Protein AF-A0A944WIG5-F1 (afdb_monomer_lite)

Sequence (576 aa):
MEKQRRFSTRLLRFESLETRELLAGLNLYHNALEPLDVNADSYVAPIDAVIIINQLNGDAVIDLDAEGDLPPGFTGFVDVDNDLILSPADALNVINGLNRTTPVVDPSINITESDVAALLDRASAASSTSADAIVAIVDRGGAILGVRVGTNINMDEPTLVFAIDGAVAKARTAAFFANNAAPLTSRTIRMISQSTITQREVEANPNIPDPLIRGPGTVAPIGTGAHFPPGVMFTPTVDLFDIEHTNRDSILHPGVDGIRDATDILLPYRFNIDSERLVPDPADPNDFVKLVPEGNEIYAPESYGFQSGRRPFAQSRGIATLPGGIPLYKNDNLTGGIGVFFPGPDGYATHEQGFTSFYGNNDKTGPVPANASRTEVLQAAVDRTNAPKVLEAEWIAFAATGGSSDAGARVDFLPVAPDPSEPPPIPLPAVPGFDLPFGRLDLVGITLEVVGPNPTTSDARAGITRITDLRKTLTPGRITNNDGTPLNNEIVGTNSAGVDLFSAGGTQVPDQWLVMPHAGKPHVLTDPITGKPISDSMGNPVTAQLTLQEVETIIQNAIAQADEVRAGIRLLANGT

Secondary structure (DSSP, 8-state):
----PPP---PPP----------SS--TTS-SS-TT-SSSSS---HHHHHHHHHHHTT-S-EESSSSSPPPTT--S---SSSSSEE-HHHHHHHHHHHHHS-----TTTSPPHHHHHHHHHHHHHT-GGGGG-EEEEEETT--EEEEEE-TT----HHHHHHHHHHHHHHHHHHHH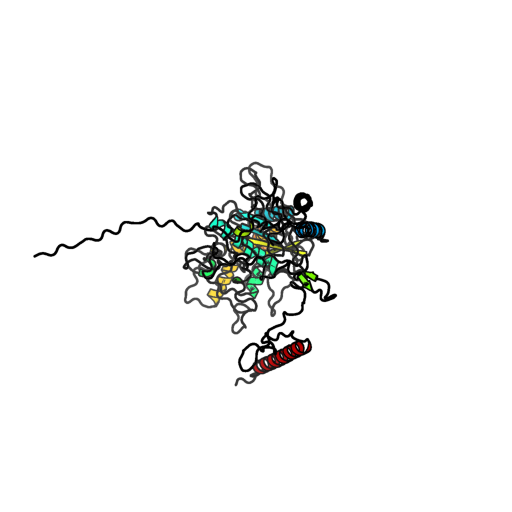H-BTTB---HHHHHHHH-----HHHHT-BTT---TTTBS---BS--S---BSSTT-SSPPBPTTTTGGG-S---SEE--TTS--STTPEE--SGGG--TT-EEE-SS-TTSEEESS-TT--------HHHHTSS-TTPPP---B-SS-EEEEEETTEEEEEEEEE--TTTT-HHHHTTB-SSTTEETTTEE--TT--HHHHHHHHHHHHT-HHHHHHHHHHHHHTTEETTTTEE--EE--PPPTTSSPPPPEEPPTTB------EEETTEEEPSSSPPP-SS--S-HHHHHHHHGGGSPPPPSB-TTSPBP-EE-TTB-TT--B------PPPPSS-SS---PPPPEEPB-TTT-PBPB-TTSPBPEEPPPHHHHHHHHHHHHHHHHHHHHHHT--TT--

Structure (mmCIF, N/CA/C/O backbone):
data_AF-A0A944WIG5-F1
#
_entry.id   AF-A0A944WIG5-F1
#
loop_
_atom_site.group_PDB
_atom_site.id
_atom_site.type_symbol
_atom_site.label_atom_id
_atom_site.label_alt_id
_atom_site.label_comp_id
_atom_site.label_asym_id
_atom_site.label_entity_id
_atom_site.label_seq_id
_atom_site.pdbx_PDB_ins_code
_atom_site.Cartn_x
_atom_site.Cartn_y
_atom_site.Cartn_z
_atom_site.occupancy
_atom_site.B_iso_or_equiv
_atom_site.auth_seq_id
_atom_site.auth_comp_id
_atom_site.auth_asym_id
_atom_site.auth_atom_id
_atom_site.pdbx_PDB_model_num
ATOM 1 N N . MET A 1 1 ? -73.060 -51.648 -19.508 1.00 39.47 1 MET A N 1
ATOM 2 C CA . MET A 1 1 ? -72.232 -51.044 -20.577 1.00 39.47 1 MET A CA 1
ATOM 3 C C . MET A 1 1 ? -72.331 -49.544 -20.357 1.00 39.47 1 MET A C 1
ATOM 5 O O . MET A 1 1 ? -73.441 -49.089 -20.172 1.00 39.47 1 MET A O 1
ATOM 9 N N . GLU A 1 2 ? -71.296 -48.729 -20.204 1.00 36.81 2 GLU A N 1
ATOM 10 C CA . GLU A 1 2 ? -69.917 -48.763 -20.684 1.00 36.81 2 GLU A CA 1
ATOM 11 C C . GLU A 1 2 ? -69.164 -47.621 -19.954 1.00 36.81 2 GLU A C 1
ATOM 13 O O . GLU A 1 2 ? -69.786 -46.651 -19.520 1.00 36.81 2 GLU A O 1
ATOM 18 N N . LYS A 1 3 ? -67.846 -47.741 -19.754 1.00 43.22 3 LYS A N 1
ATOM 19 C CA . LYS A 1 3 ? -67.004 -46.724 -19.090 1.00 43.22 3 LYS A CA 1
ATOM 20 C C . LYS A 1 3 ? -66.889 -45.459 -19.951 1.00 43.22 3 LYS A C 1
ATOM 22 O O . LYS A 1 3 ? -66.503 -45.569 -21.109 1.00 43.22 3 LYS A O 1
ATOM 27 N N . GLN A 1 4 ? -67.001 -44.271 -19.352 1.00 41.78 4 GLN A N 1
ATOM 28 C CA . GLN A 1 4 ? -66.370 -43.057 -19.893 1.00 41.78 4 GLN A CA 1
ATOM 29 C C . GLN A 1 4 ? -65.563 -42.319 -18.814 1.00 41.78 4 GLN A C 1
ATOM 31 O O . GLN A 1 4 ? -66.043 -42.024 -17.721 1.00 41.78 4 GLN A O 1
ATOM 36 N N . ARG A 1 5 ? -64.284 -42.093 -19.136 1.00 46.50 5 ARG A N 1
ATOM 37 C CA . ARG A 1 5 ? -63.253 -41.431 -18.324 1.00 46.50 5 ARG A CA 1
ATOM 38 C C . ARG A 1 5 ? -63.599 -39.950 -18.119 1.00 46.50 5 ARG A C 1
ATOM 40 O O . ARG A 1 5 ? -63.814 -39.242 -19.096 1.00 46.50 5 ARG A O 1
ATOM 47 N N . ARG A 1 6 ? -63.578 -39.465 -16.872 1.00 42.09 6 ARG A N 1
ATOM 48 C CA . ARG A 1 6 ? -63.611 -38.026 -16.554 1.00 42.09 6 ARG A CA 1
ATOM 49 C C . ARG A 1 6 ? -62.186 -37.466 -16.574 1.00 42.09 6 ARG A C 1
ATOM 51 O O . ARG A 1 6 ? -61.353 -37.901 -15.785 1.00 42.09 6 ARG A O 1
ATOM 58 N N . PHE A 1 7 ? -61.918 -36.506 -17.456 1.00 44.97 7 PHE A N 1
ATOM 59 C CA . PHE A 1 7 ? -60.739 -35.645 -17.367 1.00 44.97 7 PHE A CA 1
ATOM 60 C C . PHE A 1 7 ? -60.982 -34.595 -16.275 1.00 44.97 7 PHE A C 1
ATOM 62 O O . PHE A 1 7 ? -61.969 -33.867 -16.324 1.00 44.97 7 PHE A O 1
ATOM 69 N N . SER A 1 8 ? -60.105 -34.543 -15.273 1.00 45.53 8 SER A N 1
ATOM 70 C CA . SER A 1 8 ? -60.130 -33.523 -14.223 1.00 45.53 8 SER A CA 1
ATOM 71 C C . SER A 1 8 ? -59.302 -32.320 -14.669 1.00 45.53 8 SER A C 1
ATOM 73 O O . SER A 1 8 ? -58.087 -32.308 -14.490 1.00 45.53 8 SER A O 1
ATOM 75 N N . THR A 1 9 ? -59.937 -31.295 -15.229 1.00 47.81 9 THR A N 1
ATOM 76 C CA . THR A 1 9 ? -59.318 -29.972 -15.391 1.00 47.81 9 THR A CA 1
ATOM 77 C C . THR A 1 9 ? -59.316 -29.261 -14.037 1.00 47.81 9 THR A C 1
ATOM 79 O O . THR A 1 9 ? -60.374 -28.872 -13.543 1.00 47.81 9 THR A O 1
ATOM 82 N N . ARG A 1 10 ? -58.142 -29.113 -13.406 1.00 48.12 10 ARG A N 1
ATOM 83 C CA . ARG A 1 10 ? -57.980 -28.239 -12.232 1.00 48.12 10 ARG A CA 1
ATOM 84 C C . ARG A 1 10 ? -58.124 -26.786 -12.692 1.00 48.12 10 ARG A C 1
ATOM 86 O O . ARG A 1 10 ? -57.303 -26.301 -13.460 1.00 48.12 10 ARG A O 1
ATOM 93 N N . LEU A 1 11 ? -59.179 -26.119 -12.232 1.00 52.69 11 LEU A N 1
ATOM 94 C CA . LEU A 1 11 ? -59.323 -24.666 -12.309 1.00 52.69 11 LEU A CA 1
ATOM 95 C C . LEU A 1 11 ? -58.271 -24.026 -11.394 1.00 52.69 11 LEU A C 1
ATOM 97 O O . LEU A 1 11 ? -58.235 -24.337 -10.202 1.00 52.69 11 LEU A O 1
ATOM 101 N N . LEU A 1 12 ? -57.424 -23.158 -11.950 1.00 41.12 12 LEU A N 1
ATOM 102 C CA . LEU A 1 12 ? -56.526 -22.296 -11.181 1.00 41.12 12 LEU A CA 1
ATOM 103 C C . LEU A 1 12 ? -57.385 -21.350 -10.335 1.00 41.12 12 LEU A C 1
ATOM 105 O O . LEU A 1 12 ? -58.179 -20.579 -10.873 1.00 41.12 12 LEU A O 1
ATOM 109 N N . ARG A 1 13 ? -57.260 -21.444 -9.012 1.00 51.59 13 ARG A N 1
ATOM 110 C CA . ARG A 1 13 ? -57.779 -20.435 -8.089 1.00 51.59 13 ARG A CA 1
ATOM 111 C C . ARG A 1 13 ? -56.642 -19.463 -7.801 1.00 51.59 13 ARG A C 1
ATOM 113 O O . ARG A 1 13 ? -55.538 -19.906 -7.510 1.00 51.59 13 ARG A O 1
ATOM 120 N N . PHE A 1 14 ? -56.919 -18.169 -7.908 1.00 43.97 14 PHE A N 1
ATOM 121 C CA . PHE A 1 14 ? -56.040 -17.142 -7.365 1.00 43.97 14 PHE A CA 1
ATOM 122 C C . PHE A 1 14 ? -56.111 -17.243 -5.839 1.00 43.97 14 PHE A C 1
ATOM 124 O O . PHE A 1 14 ? -57.176 -17.029 -5.259 1.00 43.97 14 PHE A O 1
ATOM 131 N N . GLU A 1 15 ? -55.010 -17.631 -5.204 1.00 44.06 15 GLU A N 1
ATOM 132 C CA . GLU A 1 15 ? -54.814 -17.380 -3.780 1.00 44.06 15 GLU A CA 1
ATOM 133 C C . GLU A 1 15 ? -54.504 -15.891 -3.615 1.00 44.06 15 GLU A C 1
ATOM 135 O O . GLU A 1 15 ? -53.676 -15.330 -4.335 1.00 44.06 15 GLU A O 1
ATOM 140 N N . SER A 1 16 ? -55.221 -15.240 -2.701 1.00 47.47 16 SER A N 1
ATOM 141 C CA . SER A 1 16 ? -54.819 -13.931 -2.200 1.00 47.47 16 SER A CA 1
ATOM 142 C C . SER A 1 16 ? -53.506 -14.140 -1.461 1.00 47.47 16 SER A C 1
ATOM 144 O O . SER A 1 16 ? -53.487 -14.863 -0.468 1.00 47.47 16 SER A O 1
ATOM 146 N N . LEU A 1 17 ? -52.422 -13.557 -1.970 1.00 42.22 17 LEU A N 1
ATOM 147 C CA . LEU A 1 17 ? -51.148 -13.516 -1.262 1.00 42.22 17 LEU A CA 1
ATOM 148 C C . LEU A 1 17 ? -51.378 -12.861 0.104 1.00 42.22 17 LEU A C 1
ATOM 150 O O . LEU A 1 17 ? -52.081 -11.850 0.187 1.00 42.22 17 LEU A O 1
ATOM 154 N N . GLU A 1 18 ? -50.810 -13.449 1.155 1.00 46.12 18 GLU A N 1
ATOM 155 C CA . GLU A 1 18 ? -50.666 -12.777 2.444 1.00 46.12 18 GLU A CA 1
ATOM 156 C C . GLU A 1 18 ? -50.007 -11.411 2.210 1.00 46.12 18 GLU A C 1
ATOM 158 O O . GLU A 1 18 ? -49.095 -11.272 1.384 1.00 46.12 18 GLU A O 1
ATOM 163 N N . THR A 1 19 ? -50.523 -10.388 2.886 1.00 40.53 19 THR A N 1
ATOM 164 C CA . THR A 1 19 ? -49.935 -9.051 2.912 1.00 40.53 19 THR A CA 1
ATOM 165 C C . THR A 1 19 ? -48.474 -9.180 3.314 1.00 40.53 19 THR A C 1
ATOM 167 O O . THR A 1 19 ? -48.157 -9.640 4.406 1.00 40.53 19 THR A O 1
ATOM 170 N N . ARG A 1 20 ? -47.576 -8.826 2.393 1.00 42.03 20 ARG A N 1
ATOM 171 C CA . ARG A 1 20 ? -46.147 -8.732 2.671 1.00 42.03 20 ARG A CA 1
ATOM 172 C C . ARG A 1 20 ? -45.938 -7.606 3.681 1.00 42.03 20 ARG A C 1
ATOM 174 O O . ARG A 1 20 ? -45.971 -6.445 3.288 1.00 42.03 20 ARG A O 1
ATOM 181 N N . GLU A 1 21 ? -45.705 -7.964 4.935 1.00 38.09 21 GLU A N 1
ATOM 182 C CA . GLU A 1 21 ? -44.935 -7.148 5.876 1.00 38.09 21 GLU A CA 1
ATOM 183 C C . GLU A 1 21 ? -43.526 -6.987 5.269 1.00 38.09 21 GLU A C 1
ATOM 185 O O . GLU A 1 21 ? -42.703 -7.904 5.276 1.00 38.09 21 GLU A O 1
ATOM 190 N N . LEU A 1 22 ? -43.310 -5.868 4.580 1.00 40.06 22 LEU A N 1
ATOM 191 C CA . LEU A 1 22 ? -42.033 -5.443 4.011 1.00 40.06 22 LEU A CA 1
ATOM 192 C C . LEU A 1 22 ? -41.275 -4.673 5.102 1.00 40.06 22 LEU A C 1
ATOM 194 O O . LEU A 1 22 ? -41.794 -3.681 5.589 1.00 40.06 22 LEU A O 1
ATOM 198 N N . LEU A 1 23 ? -40.040 -5.099 5.394 1.00 43.81 23 LEU A N 1
ATOM 199 C CA . LEU A 1 23 ? -39.023 -4.393 6.193 1.00 43.81 23 LEU A CA 1
ATOM 200 C C . LEU A 1 23 ? -39.356 -4.157 7.681 1.00 43.81 23 LEU A C 1
ATOM 202 O O . LEU A 1 23 ? -39.743 -3.065 8.075 1.00 43.81 23 LEU A O 1
ATOM 206 N N . ALA A 1 24 ? -39.028 -5.126 8.535 1.00 40.22 24 ALA A N 1
ATOM 207 C CA . ALA A 1 24 ? -38.683 -4.840 9.928 1.00 40.22 24 ALA A CA 1
ATOM 208 C C . ALA A 1 24 ? -37.150 -4.855 10.045 1.00 40.22 24 ALA A C 1
ATOM 210 O O . ALA A 1 24 ? -36.543 -5.916 9.891 1.00 40.22 24 ALA A O 1
ATOM 211 N N . GLY A 1 25 ? -36.525 -3.688 10.244 1.00 48.16 25 GLY A N 1
ATOM 212 C CA . GLY A 1 25 ? -35.098 -3.603 10.590 1.00 48.16 25 GLY A CA 1
ATOM 213 C C . GLY A 1 25 ? -34.295 -2.414 10.048 1.00 48.16 25 GLY A C 1
ATOM 214 O O . GLY A 1 25 ? -33.106 -2.350 10.336 1.00 48.16 25 GLY A O 1
ATOM 215 N N . LEU A 1 26 ? -34.881 -1.489 9.277 1.00 56.22 26 LEU A N 1
ATOM 216 C CA . LEU A 1 26 ? -34.199 -0.242 8.899 1.00 56.22 26 LEU A CA 1
ATOM 217 C C . LEU A 1 26 ? -34.764 0.916 9.722 1.00 56.22 26 LEU A C 1
ATOM 219 O O . LEU A 1 26 ? -35.907 1.313 9.507 1.00 56.22 26 LEU A O 1
ATOM 223 N N . ASN A 1 27 ? -33.958 1.451 10.639 1.00 72.44 27 ASN A N 1
ATOM 224 C CA . ASN A 1 27 ? -34.250 2.719 11.293 1.00 72.44 27 ASN A CA 1
ATOM 225 C C . ASN A 1 27 ? -33.995 3.856 10.296 1.00 72.44 27 ASN A C 1
ATOM 227 O O . ASN A 1 27 ? -32.854 4.151 9.949 1.00 72.44 27 ASN A O 1
ATOM 231 N N . LEU A 1 28 ? -35.068 4.463 9.792 1.00 70.00 28 LEU A N 1
ATOM 232 C CA . LEU A 1 28 ? -34.994 5.543 8.803 1.00 70.00 28 LEU A CA 1
ATOM 233 C C . LEU A 1 28 ? -34.571 6.887 9.415 1.00 70.00 28 LEU A C 1
ATOM 235 O O . LEU A 1 28 ? -34.296 7.827 8.671 1.00 70.00 28 LEU A O 1
ATOM 239 N N . TYR A 1 29 ? -34.526 6.968 10.746 1.00 82.62 29 TYR A N 1
ATOM 240 C CA . TYR A 1 29 ? -34.191 8.160 11.520 1.00 82.62 29 TYR A CA 1
ATOM 241 C C . TYR A 1 29 ? -32.779 8.106 12.101 1.00 82.62 29 TYR A C 1
ATOM 243 O O . TYR A 1 29 ? -32.401 9.016 12.830 1.00 82.62 29 TYR A O 1
ATOM 251 N N . HIS A 1 30 ? -31.997 7.086 11.742 1.00 81.44 30 HIS A N 1
ATOM 252 C CA . HIS A 1 30 ? -30.611 6.930 12.157 1.00 81.44 30 HIS A CA 1
ATOM 253 C C . HIS A 1 30 ? -29.657 7.073 10.972 1.00 81.44 30 HIS A C 1
ATOM 255 O O . HIS A 1 30 ? -29.831 6.439 9.924 1.00 81.44 30 HIS A O 1
ATOM 261 N N . ASN A 1 31 ? -28.615 7.884 11.148 1.00 76.69 31 ASN A N 1
ATOM 262 C CA . ASN A 1 31 ? -27.551 8.017 10.168 1.00 76.69 31 ASN A CA 1
ATOM 263 C C . ASN A 1 31 ? -26.540 6.890 10.392 1.00 76.69 31 ASN A C 1
ATOM 265 O O . ASN A 1 31 ? -25.639 6.997 11.215 1.00 76.69 31 ASN A O 1
ATOM 269 N N . ALA A 1 32 ? -26.676 5.806 9.630 1.00 63.28 32 ALA A N 1
ATOM 270 C CA . ALA A 1 32 ? -25.800 4.641 9.763 1.00 63.28 32 ALA A CA 1
ATOM 271 C C . ALA A 1 32 ? -24.334 4.899 9.350 1.00 63.28 32 ALA A C 1
ATOM 273 O O . ALA A 1 32 ? -23.484 4.044 9.593 1.00 63.28 32 ALA A O 1
ATOM 274 N N . LEU A 1 33 ? -24.047 6.019 8.672 1.00 55.12 33 LEU A N 1
ATOM 275 C CA . LEU A 1 33 ? -22.694 6.387 8.242 1.00 55.12 33 LEU A CA 1
ATOM 276 C C . LEU A 1 33 ? -22.002 7.303 9.253 1.00 55.12 33 LEU A C 1
ATOM 278 O O . LEU A 1 33 ? -20.827 7.092 9.533 1.00 55.12 33 LEU A O 1
ATOM 282 N N . GLU A 1 34 ? -22.722 8.288 9.789 1.00 71.31 34 GLU A N 1
ATOM 283 C CA . GLU A 1 34 ? -22.218 9.225 10.797 1.00 71.31 34 GLU A CA 1
ATOM 284 C C . GLU A 1 34 ? -23.353 9.591 11.766 1.00 71.31 34 GLU A C 1
ATOM 286 O O . GLU A 1 34 ? -24.101 10.536 11.512 1.00 71.31 34 GLU A O 1
ATOM 291 N N . PRO A 1 35 ? -23.528 8.841 12.866 1.00 80.12 35 PRO A N 1
ATOM 292 C CA . PRO A 1 35 ? -24.695 8.977 13.734 1.00 80.12 35 PRO A CA 1
ATOM 293 C C . PRO A 1 35 ? -24.912 10.373 14.319 1.00 80.12 35 PRO A C 1
ATOM 295 O O . PRO A 1 35 ? -26.044 10.741 14.601 1.00 80.12 35 PRO A O 1
ATOM 298 N N . LEU A 1 36 ? -23.846 11.159 14.497 1.00 85.50 36 LEU A N 1
ATOM 299 C CA . LEU A 1 36 ? -23.917 12.504 15.076 1.00 85.50 36 LEU A CA 1
ATOM 300 C C . LEU A 1 36 ? -24.253 13.600 14.047 1.00 85.50 36 LEU A C 1
ATOM 302 O O . LEU A 1 36 ? -24.525 14.736 14.440 1.00 85.50 36 LEU A O 1
ATOM 306 N N . ASP A 1 37 ? -24.219 13.271 12.754 1.00 80.12 37 ASP A N 1
ATOM 307 C CA . ASP A 1 37 ? -24.627 14.138 11.648 1.00 80.12 37 ASP A CA 1
ATOM 308 C C . ASP A 1 37 ? -26.127 13.946 11.387 1.00 80.12 37 ASP A C 1
ATOM 310 O O . ASP A 1 37 ? -26.574 13.069 10.637 1.00 80.12 37 ASP A O 1
ATOM 314 N N . VAL A 1 38 ? -26.910 14.783 12.060 1.00 85.75 38 VAL A N 1
ATOM 315 C CA . VAL A 1 38 ? -28.370 14.713 12.082 1.00 85.75 38 VAL A CA 1
ATOM 316 C C . VAL A 1 38 ? -28.954 15.269 10.789 1.00 85.75 38 VAL A C 1
ATOM 318 O O . VAL A 1 38 ? -30.004 14.814 10.328 1.00 85.75 38 VAL A O 1
ATOM 321 N N . ASN A 1 39 ? -28.326 16.282 10.196 1.00 82.00 39 ASN A N 1
ATOM 322 C CA . ASN A 1 39 ? -28.848 16.935 8.998 1.00 82.00 39 ASN A CA 1
ATOM 323 C C . ASN A 1 39 ? -28.337 16.318 7.681 1.00 82.00 39 ASN A C 1
ATOM 325 O O . ASN A 1 39 ? -28.830 16.700 6.614 1.00 82.00 39 ASN A O 1
ATOM 329 N N . ALA A 1 40 ? -27.434 15.337 7.773 1.00 69.69 40 ALA A N 1
ATOM 330 C CA . ALA A 1 40 ? -26.807 14.632 6.663 1.00 69.69 40 ALA A CA 1
ATOM 331 C C . ALA A 1 40 ? -25.964 15.538 5.751 1.00 69.69 40 ALA A C 1
ATOM 333 O O . ALA A 1 40 ? -25.830 15.262 4.552 1.00 69.69 40 ALA A O 1
ATOM 334 N N . ASP A 1 41 ? -25.438 16.644 6.283 1.00 68.38 41 ASP A N 1
ATOM 335 C CA . ASP A 1 41 ? -24.573 17.576 5.557 1.00 68.38 41 ASP A CA 1
ATOM 336 C C . ASP A 1 41 ? -23.088 17.192 5.621 1.00 68.38 41 ASP A C 1
ATOM 338 O O . ASP A 1 41 ? -22.252 17.872 5.021 1.00 68.38 41 ASP A O 1
ATOM 342 N N . SER A 1 42 ? -22.790 16.041 6.237 1.00 58.97 42 SER A N 1
ATOM 343 C CA . SER A 1 42 ? -21.459 15.463 6.440 1.00 58.97 42 SER A CA 1
ATOM 344 C C . SER A 1 42 ? -20.595 16.190 7.474 1.00 58.97 42 SER A C 1
ATOM 346 O O . SER A 1 42 ? -19.401 15.896 7.573 1.00 58.97 42 SER A O 1
ATOM 348 N N . TYR A 1 43 ? -21.166 17.103 8.267 1.00 62.09 43 TYR A N 1
ATOM 349 C CA . TYR A 1 43 ? -20.488 17.754 9.383 1.00 62.09 43 TYR A CA 1
ATOM 350 C C . TYR A 1 43 ? -21.277 17.596 10.679 1.00 62.09 43 TYR A C 1
ATOM 352 O O . TYR A 1 43 ? -22.416 18.020 10.782 1.00 62.09 43 TYR A O 1
ATOM 360 N N . VAL A 1 44 ? -20.614 17.120 11.734 1.00 70.75 44 VAL A N 1
ATOM 361 C CA . VAL A 1 44 ? -21.145 17.253 13.095 1.00 70.75 44 VAL A CA 1
ATOM 362 C C . VAL A 1 44 ? -20.900 18.689 13.549 1.00 70.75 44 VAL A C 1
ATOM 364 O O . VAL A 1 44 ? -19.782 19.069 13.910 1.00 70.75 44 VAL A O 1
ATOM 367 N N . ALA A 1 45 ? -21.936 19.515 13.503 1.00 75.94 45 ALA A N 1
ATOM 368 C CA . ALA A 1 45 ? -21.902 20.926 13.844 1.00 75.94 45 ALA A CA 1
ATOM 369 C C . ALA A 1 45 ? -22.947 21.262 14.927 1.00 75.94 45 ALA A C 1
ATOM 371 O O . ALA A 1 45 ? -23.855 20.487 15.225 1.00 75.94 45 ALA A O 1
ATOM 372 N N . PRO A 1 46 ? -22.877 22.454 15.555 1.00 86.75 46 PRO A N 1
ATOM 373 C CA . PRO A 1 46 ? -23.894 22.872 16.524 1.00 86.75 46 PRO A CA 1
ATOM 374 C C . PRO A 1 46 ? -25.330 22.832 15.982 1.00 86.75 46 PRO A C 1
ATOM 376 O O . PRO A 1 46 ? -26.273 22.799 16.769 1.00 86.75 46 PRO A O 1
ATOM 379 N N . ILE A 1 47 ? -25.504 22.847 14.656 1.00 82.31 47 ILE A N 1
ATOM 380 C CA . ILE A 1 47 ? -26.811 22.746 14.010 1.00 82.31 47 ILE A CA 1
ATOM 381 C C . ILE A 1 47 ? -27.468 21.374 14.217 1.00 82.31 47 ILE A C 1
ATOM 383 O O . ILE A 1 47 ? -28.682 21.335 14.395 1.00 82.31 47 ILE A O 1
ATOM 387 N N . ASP A 1 48 ? -26.699 20.290 14.295 1.00 85.75 48 ASP A N 1
ATOM 388 C CA . ASP A 1 48 ? -27.207 18.925 14.481 1.00 85.75 48 ASP A CA 1
ATOM 389 C C . ASP A 1 48 ? -27.856 18.755 15.852 1.00 85.75 48 ASP A C 1
ATOM 391 O O . ASP A 1 48 ? -28.999 18.308 15.973 1.00 85.75 48 ASP A O 1
ATOM 395 N N . ALA A 1 49 ? -27.195 19.275 16.889 1.00 91.12 49 ALA A N 1
ATOM 396 C CA . ALA A 1 49 ? -27.760 19.332 18.232 1.00 91.12 49 ALA A CA 1
ATOM 397 C C . ALA A 1 49 ? -29.020 20.214 18.270 1.00 91.12 49 ALA A C 1
ATOM 399 O O . ALA A 1 49 ? -29.994 19.902 18.955 1.00 91.12 49 ALA A O 1
ATOM 400 N N . VAL A 1 50 ? -29.026 21.325 17.525 1.00 89.62 50 VAL A N 1
ATOM 401 C CA . VAL A 1 50 ? -30.166 22.252 17.470 1.00 89.62 50 VAL A CA 1
ATOM 402 C C . VAL A 1 50 ? -31.375 21.631 16.765 1.00 89.62 50 VAL A C 1
ATOM 404 O O . VAL A 1 50 ? -32.502 21.926 17.164 1.00 89.62 50 VAL A O 1
ATOM 407 N N . ILE A 1 51 ? -31.184 20.769 15.763 1.00 87.81 51 ILE A N 1
ATOM 408 C CA . ILE A 1 51 ? -32.285 20.059 15.092 1.00 87.81 51 ILE A CA 1
ATOM 409 C C . ILE A 1 51 ? -33.002 19.137 16.077 1.00 87.81 51 ILE A C 1
ATOM 411 O O . ILE A 1 51 ? -34.222 19.247 16.215 1.00 87.81 51 ILE A O 1
ATOM 415 N N . ILE A 1 52 ? -32.252 18.329 16.831 1.00 88.88 52 ILE A N 1
ATOM 416 C CA . ILE A 1 52 ? -32.797 17.449 17.875 1.00 88.88 52 ILE A CA 1
ATOM 417 C C . ILE A 1 52 ? -33.515 18.274 18.954 1.00 88.88 52 ILE A C 1
ATOM 419 O O . ILE A 1 52 ? -34.676 18.023 19.275 1.00 88.88 52 ILE A O 1
ATOM 423 N N . ILE A 1 53 ? -32.868 19.322 19.479 1.00 89.44 53 ILE A N 1
ATOM 424 C CA . ILE A 1 53 ? -33.446 20.183 20.526 1.00 89.44 53 ILE A CA 1
ATOM 425 C C . ILE A 1 53 ? -34.745 20.847 20.053 1.00 89.44 53 ILE A C 1
ATOM 427 O O . ILE A 1 53 ? -35.708 20.943 20.814 1.00 89.44 53 ILE A O 1
ATOM 431 N N . ASN A 1 54 ? -34.802 21.312 18.804 1.00 85.88 54 ASN A N 1
ATOM 432 C CA . ASN A 1 54 ? -36.008 21.927 18.257 1.00 85.88 54 ASN A CA 1
ATOM 433 C C . ASN A 1 54 ? -37.164 20.932 18.123 1.00 85.88 54 ASN A C 1
ATOM 435 O O . ASN A 1 54 ? -38.311 21.334 18.315 1.00 85.88 54 ASN A O 1
ATOM 439 N N . GLN A 1 55 ? -36.878 19.661 17.835 1.00 83.69 55 GLN A N 1
ATOM 440 C CA . GLN A 1 55 ? -37.892 18.608 17.767 1.00 83.69 55 GLN A CA 1
ATOM 441 C C . GLN A 1 55 ? -38.375 18.185 19.164 1.00 83.69 55 GLN A C 1
ATOM 443 O O . GLN A 1 55 ? -39.578 18.039 19.373 1.00 83.69 55 GLN A O 1
ATOM 448 N N . LEU A 1 56 ? -37.477 18.129 20.152 1.00 85.94 56 LEU A N 1
ATOM 449 C CA . LEU A 1 56 ? -37.814 17.868 21.561 1.00 85.94 56 LEU A CA 1
ATOM 450 C C . LEU A 1 56 ? -38.544 19.029 22.253 1.00 85.94 56 LEU A C 1
ATOM 452 O O . LEU A 1 56 ? -39.238 18.842 23.249 1.00 85.94 56 LEU A O 1
ATOM 456 N N . ASN A 1 57 ? -38.432 20.256 21.738 1.00 79.12 57 ASN A N 1
ATOM 457 C CA . ASN A 1 57 ? -39.181 21.395 22.278 1.00 79.12 57 ASN A CA 1
ATOM 458 C C . ASN A 1 57 ? -40.710 21.264 22.077 1.00 79.12 57 ASN A C 1
ATOM 460 O O . ASN A 1 57 ? -41.458 22.082 22.621 1.00 79.12 57 ASN A O 1
ATOM 464 N N . GLY A 1 58 ? -41.176 20.258 21.321 1.00 66.38 58 GLY A N 1
ATOM 465 C CA . GLY A 1 58 ? -42.586 19.876 21.187 1.00 66.38 58 GLY A CA 1
ATOM 466 C C . GLY A 1 58 ? -43.064 18.807 22.183 1.00 66.38 58 GLY A C 1
ATOM 467 O O . GLY A 1 58 ? -44.194 18.919 22.648 1.00 66.38 58 GLY A O 1
ATOM 468 N N . ASP A 1 59 ? -42.214 17.835 22.540 1.00 67.50 59 ASP A N 1
ATOM 469 C CA . ASP A 1 59 ? -42.480 16.709 23.453 1.00 67.50 59 ASP A CA 1
ATOM 470 C C . ASP A 1 59 ? -41.158 16.169 24.043 1.00 67.50 59 ASP A C 1
ATOM 472 O O . ASP A 1 59 ? -40.131 16.154 23.374 1.00 67.50 59 ASP A O 1
ATOM 476 N N . ALA A 1 60 ? -41.164 15.707 25.301 1.00 65.75 60 ALA A N 1
ATOM 477 C CA . ALA A 1 60 ? -39.928 15.368 26.027 1.00 65.75 60 ALA A CA 1
ATOM 478 C C . ALA A 1 60 ? -39.209 14.094 25.536 1.00 65.75 60 ALA A C 1
ATOM 480 O O . ALA A 1 60 ? -38.011 13.958 25.777 1.00 65.75 60 ALA A O 1
ATOM 481 N N . VAL A 1 61 ? -39.944 13.168 24.916 1.00 77.50 61 VAL A N 1
ATOM 482 C CA . VAL A 1 61 ? -39.465 11.911 24.321 1.00 77.50 61 VAL A CA 1
ATOM 483 C C . VAL A 1 61 ? -40.440 11.548 23.202 1.00 77.50 61 VAL A C 1
ATOM 485 O O . VAL A 1 61 ? -41.652 11.596 23.429 1.00 77.50 61 VAL A O 1
ATOM 488 N N . ILE A 1 62 ? -39.935 11.194 22.023 1.00 80.94 62 ILE A N 1
ATOM 489 C CA . ILE A 1 62 ? -40.747 10.794 20.870 1.00 80.94 62 ILE A CA 1
ATOM 490 C C . ILE A 1 62 ? -40.360 9.367 20.482 1.00 80.94 62 ILE A C 1
ATOM 492 O O . ILE A 1 62 ? -39.205 9.093 20.179 1.00 80.94 62 ILE A O 1
ATOM 496 N N . ASP A 1 63 ? -41.343 8.474 20.497 1.00 83.25 63 ASP A N 1
ATOM 497 C CA . ASP A 1 63 ? -41.209 7.110 19.990 1.00 83.25 63 ASP A CA 1
ATOM 498 C C . ASP A 1 63 ? -41.280 7.134 18.457 1.00 83.25 63 ASP A C 1
ATOM 500 O O . ASP A 1 63 ? -42.269 7.612 17.888 1.00 83.25 63 ASP A O 1
ATOM 504 N N . LEU A 1 64 ? -40.214 6.680 17.798 1.00 77.44 64 LEU A N 1
ATOM 505 C CA . LEU A 1 64 ? -40.074 6.697 16.342 1.00 77.44 64 LEU A CA 1
ATOM 506 C C . LEU A 1 64 ? -40.604 5.418 15.686 1.00 77.44 64 LEU A C 1
ATOM 508 O O . LEU A 1 64 ? -40.686 5.363 14.457 1.00 77.44 64 LEU A O 1
ATOM 512 N N . ASP A 1 65 ? -40.978 4.412 16.485 1.00 76.44 65 ASP A N 1
ATOM 513 C CA . ASP A 1 65 ? -41.592 3.166 16.018 1.00 76.44 65 ASP A CA 1
ATOM 514 C C . ASP A 1 65 ? -43.129 3.216 16.001 1.00 76.44 65 ASP A C 1
ATOM 516 O O . ASP A 1 65 ? -43.776 2.388 15.350 1.00 76.44 65 ASP A O 1
ATOM 520 N N . ALA A 1 66 ? -43.714 4.205 16.686 1.00 71.06 66 ALA A N 1
ATOM 521 C CA . ALA A 1 66 ? -45.147 4.269 16.920 1.00 71.06 66 ALA A CA 1
ATOM 522 C C . ALA A 1 66 ? -45.954 4.356 15.607 1.00 71.06 66 ALA A C 1
ATOM 524 O O . ALA A 1 66 ? -45.681 5.186 14.743 1.00 71.06 66 ALA A O 1
ATOM 525 N N . GLU A 1 67 ? -47.035 3.567 15.491 1.00 55.56 67 GLU A N 1
ATOM 526 C CA . GLU A 1 67 ? -47.942 3.491 14.319 1.00 55.56 67 GLU A CA 1
ATOM 527 C C . GLU A 1 67 ? -48.758 4.787 14.024 1.00 55.56 67 GLU A C 1
ATOM 529 O O . GLU A 1 67 ? -49.814 4.745 13.385 1.00 55.56 67 GLU A O 1
ATOM 534 N N . GLY A 1 68 ? -48.317 5.956 14.498 1.00 57.34 68 GLY A N 1
ATOM 535 C CA . GLY A 1 68 ? -48.934 7.262 14.259 1.00 57.34 68 GLY A CA 1
ATOM 536 C C . GLY A 1 68 ? -48.124 8.136 13.297 1.00 57.34 68 GLY A C 1
ATOM 537 O O . GLY A 1 68 ? -46.904 8.037 13.231 1.00 57.34 68 GLY A O 1
ATOM 538 N N . ASP A 1 69 ? -48.795 9.032 12.565 1.00 55.31 69 ASP A N 1
ATOM 539 C CA . ASP A 1 69 ? -48.101 10.048 11.763 1.00 55.31 69 ASP A CA 1
ATOM 540 C C . ASP A 1 69 ? -47.235 10.927 12.684 1.00 55.31 69 ASP A C 1
ATOM 542 O O . ASP A 1 69 ? -47.756 11.582 13.594 1.00 55.31 69 ASP A O 1
ATOM 546 N N . LEU A 1 70 ? -45.921 10.957 12.430 1.00 60.66 70 LEU A N 1
ATOM 547 C CA . LEU A 1 70 ? -44.997 11.856 13.121 1.00 60.66 70 LEU A CA 1
ATOM 548 C C . LEU A 1 70 ? -45.444 13.325 12.980 1.00 60.66 70 LEU A C 1
ATOM 550 O O . LEU A 1 70 ? -46.077 13.698 11.983 1.00 60.66 70 LEU A O 1
ATOM 554 N N . PRO A 1 71 ? -45.094 14.196 13.946 1.00 58.47 71 PRO A N 1
ATOM 555 C CA . PRO A 1 71 ? -45.439 15.611 13.890 1.00 58.47 71 PRO A CA 1
ATOM 556 C C . PRO A 1 71 ? -45.022 16.274 12.558 1.00 58.47 71 PRO A C 1
ATOM 558 O O . PRO A 1 71 ? -43.926 16.013 12.050 1.00 58.47 71 PRO A O 1
ATOM 561 N N . PRO A 1 72 ? -45.843 17.174 11.977 1.00 49.38 72 PRO A N 1
ATOM 562 C CA . PRO A 1 72 ? -45.484 17.871 10.744 1.00 49.38 72 PRO A CA 1
ATOM 563 C C . PRO A 1 72 ? -44.203 18.699 10.928 1.00 49.38 72 PRO A C 1
ATOM 565 O O . PRO A 1 72 ? -44.168 19.596 11.769 1.00 49.38 72 PRO A O 1
ATOM 568 N N . GLY A 1 73 ? -43.177 18.435 10.112 1.00 55.81 73 GLY A N 1
ATOM 569 C CA . GLY A 1 73 ? -41.875 19.115 10.189 1.00 55.81 73 GLY A CA 1
ATOM 570 C C . GLY A 1 73 ? -40.726 18.260 10.730 1.00 55.81 73 GLY A C 1
ATOM 571 O O . GLY A 1 73 ? -39.639 18.792 10.930 1.00 55.81 73 GLY A O 1
ATOM 572 N N . PHE A 1 74 ? -40.946 16.959 10.941 1.00 64.81 74 PHE A N 1
ATOM 573 C CA . PHE A 1 74 ? -39.892 16.002 11.275 1.00 64.81 74 PHE A CA 1
ATOM 574 C C . PHE A 1 74 ? -38.878 15.871 10.124 1.00 64.81 74 PHE A C 1
ATOM 576 O O . PHE A 1 74 ? -39.256 15.556 8.993 1.00 64.81 74 PHE A O 1
ATOM 583 N N . THR A 1 75 ? -37.600 16.149 10.390 1.00 65.25 75 THR A N 1
ATOM 584 C CA . THR A 1 75 ? -36.521 16.125 9.385 1.00 65.25 75 THR A CA 1
ATOM 585 C C . THR A 1 75 ? -35.204 15.678 10.009 1.00 65.25 75 THR A C 1
ATOM 587 O O . THR A 1 75 ? -34.856 16.174 11.079 1.00 65.25 75 THR A O 1
ATOM 590 N N . GLY A 1 76 ? -34.438 14.851 9.299 1.00 73.31 76 GLY A N 1
ATOM 591 C CA . GLY A 1 76 ? -33.085 14.453 9.698 1.00 73.31 76 GLY A CA 1
ATOM 592 C C . GLY A 1 76 ? -33.006 13.104 10.412 1.00 73.31 76 GLY A C 1
ATOM 593 O O . GLY A 1 76 ? -34.020 12.458 10.682 1.00 73.31 76 GLY A O 1
ATOM 594 N N . PHE A 1 77 ? -31.771 12.700 10.682 1.00 83.12 77 PHE A N 1
ATOM 595 C CA . PHE A 1 77 ? -31.379 11.479 11.368 1.00 83.12 77 PHE A CA 1
ATOM 596 C C . PHE A 1 77 ? -31.195 11.741 12.864 1.00 83.12 77 PHE A C 1
ATOM 598 O O . PHE A 1 77 ? -30.090 11.899 13.368 1.00 83.12 77 PHE A O 1
ATOM 605 N N . VAL A 1 78 ? -32.313 11.922 13.549 1.00 85.06 78 VAL A N 1
ATOM 606 C CA . VAL A 1 78 ? -32.359 12.484 14.905 1.00 85.06 78 VAL A CA 1
ATOM 607 C C . VAL A 1 78 ? -32.127 11.457 16.009 1.00 85.06 78 VAL A C 1
ATOM 609 O O . VAL A 1 78 ? -31.886 11.856 17.142 1.00 85.06 78 VAL A O 1
ATOM 612 N N . ASP A 1 79 ? -32.207 10.173 15.669 1.00 84.06 79 ASP A N 1
ATOM 613 C CA . ASP A 1 79 ? -31.903 9.051 16.550 1.00 84.06 79 ASP A CA 1
ATOM 614 C C . ASP A 1 79 ? -30.440 8.656 16.345 1.00 84.06 79 ASP A C 1
ATOM 616 O O . ASP A 1 79 ? -30.079 7.970 15.381 1.00 84.06 79 ASP A O 1
ATOM 620 N N . VAL A 1 80 ? -29.575 9.169 17.213 1.00 81.69 80 VAL A N 1
ATOM 621 C CA . VAL A 1 80 ? -28.120 9.078 17.035 1.00 81.69 80 VAL A CA 1
ATOM 622 C C . VAL A 1 80 ? -27.531 7.853 17.735 1.00 81.69 80 VAL A C 1
ATOM 624 O O . VAL A 1 80 ? -26.422 7.444 17.397 1.00 81.69 80 VAL A O 1
ATOM 627 N N . ASP A 1 81 ? -28.244 7.244 18.685 1.00 76.69 81 ASP A N 1
ATOM 628 C CA . ASP A 1 81 ? -27.830 6.003 19.357 1.00 76.69 81 ASP A CA 1
ATOM 629 C C . ASP A 1 81 ? -28.613 4.751 18.906 1.00 76.69 81 ASP A C 1
ATOM 631 O O . ASP A 1 81 ? -28.289 3.633 19.322 1.00 76.69 81 ASP A O 1
ATOM 635 N N . ASN A 1 82 ? -29.505 4.921 17.923 1.00 79.75 82 ASN A N 1
ATOM 636 C CA . ASN A 1 82 ? -30.239 3.888 17.193 1.00 79.75 82 ASN A CA 1
ATOM 637 C C . ASN A 1 82 ? -31.153 3.043 18.090 1.00 79.75 82 ASN A C 1
ATOM 639 O O . ASN A 1 82 ? -31.261 1.823 17.907 1.00 79.75 82 ASN A O 1
ATOM 643 N N . ASP A 1 83 ? -31.792 3.677 19.068 1.00 81.25 83 ASP A N 1
ATOM 644 C CA . ASP A 1 83 ? -32.692 3.018 20.013 1.00 81.25 83 ASP A CA 1
ATOM 645 C C . ASP A 1 83 ? -34.185 3.150 19.644 1.00 81.25 83 ASP A C 1
ATOM 647 O O . ASP A 1 83 ? -35.034 2.579 20.336 1.00 81.25 83 ASP A O 1
ATOM 651 N N . LEU A 1 84 ? -34.489 3.799 18.508 1.00 82.75 84 LEU A N 1
ATOM 652 C CA . LEU A 1 84 ? -35.823 4.145 17.996 1.00 82.75 84 LEU A CA 1
ATOM 653 C C . LEU A 1 84 ? -36.576 5.172 18.855 1.00 82.75 84 LEU A C 1
ATOM 655 O O . LEU A 1 84 ? -37.792 5.331 18.713 1.00 82.75 84 LEU A O 1
ATOM 659 N N . ILE A 1 85 ? -35.873 5.905 19.718 1.00 84.31 85 ILE A N 1
ATOM 660 C CA . ILE A 1 85 ? -36.448 6.886 20.629 1.00 84.31 85 ILE A CA 1
ATOM 661 C C . ILE A 1 85 ? -35.691 8.208 20.505 1.00 84.31 85 ILE A C 1
ATOM 663 O O . ILE A 1 85 ? -34.581 8.371 20.985 1.00 84.31 85 ILE A O 1
ATOM 667 N N . LEU A 1 86 ? -36.358 9.239 19.989 1.00 87.31 86 LEU A N 1
ATOM 668 C CA . LEU A 1 86 ? -35.817 10.595 20.034 1.00 87.31 86 LEU A CA 1
ATOM 669 C C . LEU A 1 86 ? -35.943 11.168 21.454 1.00 87.31 86 LEU A C 1
ATOM 671 O O . LEU A 1 86 ? -37.048 11.414 21.955 1.00 87.31 86 LEU A O 1
ATOM 675 N N . SER A 1 87 ? -34.811 11.433 22.098 1.00 86.12 87 SER A N 1
ATOM 676 C CA . SER A 1 87 ? -34.708 11.867 23.488 1.00 86.12 87 SER A CA 1
ATOM 677 C C . SER A 1 87 ? -33.614 12.931 23.702 1.00 86.12 87 SER A C 1
ATOM 679 O O . SER A 1 87 ? -32.792 13.212 22.829 1.00 86.12 87 SER A O 1
ATOM 681 N N . PRO A 1 88 ? -33.535 13.552 24.895 1.00 87.00 88 PRO A N 1
ATOM 682 C CA . PRO A 1 88 ? -32.417 14.431 25.231 1.00 87.00 88 PRO A CA 1
ATOM 683 C C . PRO A 1 88 ? -31.042 13.745 25.192 1.00 87.00 88 PRO A C 1
ATOM 685 O O . PRO A 1 88 ? -30.034 14.454 25.152 1.00 87.00 88 PRO A O 1
ATOM 688 N N . ALA A 1 89 ? -30.985 12.405 25.230 1.00 75.62 89 ALA A N 1
ATOM 689 C CA . ALA A 1 89 ? -29.738 11.661 25.084 1.00 75.62 89 ALA A CA 1
ATOM 690 C C . ALA A 1 89 ? -29.140 11.862 23.685 1.00 75.62 89 ALA A C 1
ATOM 692 O O . ALA A 1 89 ? -27.937 12.100 23.585 1.00 75.62 89 ALA A O 1
ATOM 693 N N . ASP A 1 90 ? -29.972 11.934 22.643 1.00 84.94 90 ASP A N 1
ATOM 694 C CA . ASP A 1 90 ? -29.512 12.173 21.276 1.00 84.94 90 ASP A CA 1
ATOM 695 C C . ASP A 1 90 ? -28.841 13.539 21.126 1.00 84.94 90 ASP A C 1
ATOM 697 O O . ASP A 1 90 ? -27.726 13.668 20.617 1.00 84.94 90 ASP A O 1
ATOM 701 N N . ALA A 1 91 ? -29.468 14.584 21.675 1.00 89.00 91 ALA A N 1
ATOM 702 C CA . ALA A 1 91 ? -28.899 15.932 21.659 1.00 89.00 91 ALA A CA 1
ATOM 703 C C . ALA A 1 91 ? -27.588 15.991 22.453 1.00 89.00 91 ALA A C 1
ATOM 705 O O . ALA A 1 91 ? -26.640 16.677 22.063 1.00 89.00 91 ALA A O 1
ATOM 706 N N . LEU A 1 92 ? -27.535 15.285 23.586 1.00 85.88 92 LEU A N 1
ATOM 707 C CA . LEU A 1 92 ? -26.353 15.231 24.433 1.00 85.88 92 LEU A CA 1
ATOM 708 C C . LEU A 1 92 ? -25.195 14.501 23.740 1.00 85.88 92 LEU A C 1
ATOM 710 O O . LEU A 1 92 ? -24.056 14.949 23.862 1.00 85.88 92 LEU A O 1
ATOM 714 N N . ASN A 1 93 ? -25.470 13.438 22.985 1.00 78.00 93 ASN A N 1
ATOM 715 C CA . ASN A 1 93 ? -24.473 12.707 22.204 1.00 78.00 93 ASN A CA 1
ATOM 716 C C . ASN A 1 93 ? -23.829 13.607 21.140 1.00 78.00 93 ASN A C 1
ATOM 718 O O . ASN A 1 93 ? -22.599 13.659 21.057 1.00 78.00 93 ASN A O 1
ATOM 722 N N . VAL A 1 94 ? -24.622 14.418 20.430 1.00 79.94 94 VAL A N 1
ATOM 723 C CA . VAL A 1 94 ? -24.098 15.410 19.475 1.00 79.94 94 VAL A CA 1
ATOM 724 C C . VAL A 1 94 ? -23.285 16.504 20.177 1.00 79.94 94 VAL A C 1
ATOM 726 O O . VAL A 1 94 ? -22.172 16.816 19.760 1.00 79.94 94 VAL A O 1
ATOM 729 N N . ILE A 1 95 ? -23.783 17.072 21.283 1.00 81.31 95 ILE A N 1
ATOM 730 C CA . ILE A 1 95 ? -23.068 18.114 22.049 1.00 81.31 95 ILE A CA 1
ATOM 731 C C . ILE A 1 95 ? -21.740 17.591 22.604 1.00 81.31 95 ILE A C 1
ATOM 733 O O . ILE A 1 95 ? -20.732 18.300 22.577 1.00 81.31 95 ILE A O 1
ATOM 737 N N . ASN A 1 96 ? -21.723 16.358 23.106 1.00 74.06 96 ASN A N 1
ATOM 738 C CA . ASN A 1 96 ? -20.498 15.715 23.551 1.00 74.06 96 ASN A CA 1
ATOM 739 C C . ASN A 1 96 ? -19.552 15.505 22.367 1.00 74.06 96 ASN A C 1
ATOM 741 O O . ASN A 1 96 ? -18.394 15.881 22.482 1.00 74.06 96 ASN A O 1
ATOM 745 N N . GLY A 1 97 ? -20.035 15.020 21.218 1.00 66.62 97 GLY A N 1
ATOM 746 C CA . GLY A 1 97 ? -19.256 14.947 19.976 1.00 66.62 97 GLY A CA 1
ATOM 747 C C . GLY A 1 97 ? -18.599 16.279 19.603 1.00 66.62 97 GLY A C 1
ATOM 748 O O . GLY A 1 97 ? -17.387 16.344 19.412 1.00 66.62 97 GLY A O 1
ATOM 749 N N . LEU A 1 98 ? -19.358 17.376 19.627 1.00 74.25 98 LEU A N 1
ATOM 750 C CA . LEU A 1 98 ? -18.845 18.723 19.353 1.00 74.25 98 LEU A CA 1
ATOM 751 C C . LEU A 1 98 ? -17.771 19.156 20.350 1.00 74.25 98 LEU A C 1
ATOM 753 O O . LEU A 1 98 ? -16.715 19.643 19.951 1.00 74.25 98 LEU A O 1
ATOM 757 N N . ASN A 1 99 ? -18.003 18.942 21.643 1.00 67.00 99 ASN A N 1
ATOM 758 C CA . ASN A 1 99 ? -17.040 19.298 22.686 1.00 67.00 99 ASN A CA 1
ATOM 759 C C . ASN A 1 99 ? -15.788 18.395 22.683 1.00 67.00 99 ASN A C 1
ATOM 761 O O . ASN A 1 99 ? -14.767 18.773 23.258 1.00 67.00 99 ASN A O 1
ATOM 765 N N . ARG A 1 100 ? -15.847 17.238 22.012 1.00 56.56 100 ARG A N 1
ATOM 766 C CA . ARG A 1 100 ? -14.730 16.304 21.802 1.00 56.56 100 ARG A CA 1
ATOM 767 C C . ARG A 1 100 ? -13.873 16.640 20.574 1.00 56.56 100 ARG A C 1
ATOM 769 O O . ARG A 1 100 ? -12.719 16.232 20.532 1.00 56.56 100 ARG A O 1
ATOM 776 N N . THR A 1 101 ? -14.362 17.453 19.625 1.00 49.00 101 THR A N 1
ATOM 777 C CA . THR A 1 101 ? -13.601 17.899 18.426 1.00 49.00 101 THR A CA 1
ATOM 778 C C . THR A 1 101 ? -12.508 18.952 18.681 1.00 49.00 101 THR A C 1
ATOM 780 O O . THR A 1 101 ? -11.861 19.414 17.741 1.00 49.00 101 THR A O 1
ATOM 783 N N . THR A 1 102 ? -12.178 19.256 19.941 1.00 43.75 102 THR A N 1
ATOM 784 C CA . THR A 1 102 ? -10.873 19.848 20.298 1.00 43.75 102 THR A CA 1
ATOM 785 C C . THR A 1 102 ? -9.938 18.842 20.983 1.00 43.75 102 THR A C 1
ATOM 787 O O . THR A 1 102 ? -9.563 19.057 22.138 1.00 43.75 102 THR A O 1
ATOM 790 N N . PRO A 1 103 ? -9.476 17.770 20.306 1.00 41.62 103 PRO A N 1
ATOM 791 C CA . PRO A 1 103 ? -8.181 17.211 20.650 1.00 41.62 103 PRO A CA 1
ATOM 792 C C . PRO A 1 103 ? -7.129 18.297 20.388 1.00 41.62 103 PRO A C 1
ATOM 794 O O . PRO A 1 103 ? -7.222 19.044 19.410 1.00 41.62 103 PRO A O 1
ATOM 797 N N . VAL A 1 104 ? -6.098 18.395 21.229 1.00 38.59 104 VAL A N 1
ATOM 798 C CA . VAL A 1 104 ? -4.874 19.125 20.861 1.00 38.59 104 VAL A CA 1
ATOM 799 C C . VAL A 1 104 ? -4.155 18.279 19.805 1.00 38.59 104 VAL A C 1
ATOM 801 O O . VAL A 1 104 ? -3.154 17.629 20.078 1.00 38.59 104 VAL A O 1
ATOM 804 N N . VAL A 1 105 ? -4.721 18.220 18.601 1.00 44.31 105 VAL A N 1
ATOM 805 C CA . VAL A 1 105 ? -4.046 17.719 17.408 1.00 44.31 105 VAL A CA 1
ATOM 806 C C . VAL A 1 105 ? -2.961 18.740 17.120 1.00 44.31 105 VAL A C 1
ATOM 808 O O . VAL A 1 105 ? -3.282 19.912 16.943 1.00 44.31 105 VAL A O 1
ATOM 811 N N . ASP A 1 106 ? -1.689 18.349 17.109 1.00 47.06 106 ASP A N 1
ATOM 812 C CA . ASP A 1 106 ? -0.657 19.216 16.546 1.00 47.06 106 ASP A CA 1
ATOM 813 C C . ASP A 1 106 ? -0.875 19.260 15.022 1.00 47.06 106 ASP A C 1
ATOM 815 O O . ASP A 1 106 ? -0.554 18.291 14.325 1.00 47.06 106 ASP A O 1
ATOM 819 N N . PRO A 1 107 ? -1.431 20.351 14.460 1.00 50.97 107 PRO A N 1
ATOM 820 C CA . PRO A 1 107 ? -1.722 20.418 13.032 1.00 50.97 107 PRO A CA 1
ATOM 821 C C . PRO A 1 107 ? -0.436 20.418 12.190 1.00 50.97 107 PRO A C 1
ATOM 823 O O . PRO A 1 107 ? -0.502 20.300 10.966 1.00 50.97 107 PRO A O 1
ATOM 826 N N . SER A 1 108 ? 0.741 20.556 12.815 1.00 58.56 108 SER A N 1
ATOM 827 C CA . SER A 1 108 ? 2.022 20.523 12.119 1.00 58.56 108 SER A CA 1
ATOM 828 C C . SER A 1 108 ? 2.414 19.124 11.631 1.00 58.56 108 SER A C 1
ATOM 830 O O . SER A 1 108 ? 3.222 19.036 10.706 1.00 58.56 108 SER A O 1
ATOM 832 N N . ILE A 1 109 ? 1.832 18.044 12.169 1.00 66.12 109 ILE A N 1
ATOM 833 C CA . ILE A 1 109 ? 2.209 16.662 11.818 1.00 66.12 109 ILE A CA 1
ATOM 834 C C . ILE A 1 109 ? 1.175 15.913 10.967 1.00 66.12 109 ILE A C 1
ATOM 836 O O . ILE A 1 109 ? 1.505 14.864 10.419 1.00 66.12 109 ILE A O 1
ATOM 840 N N . ASN A 1 110 ? -0.028 16.456 10.756 1.00 74.94 110 ASN A N 1
ATOM 841 C CA . ASN A 1 110 ? -1.032 15.843 9.876 1.00 74.94 110 ASN A CA 1
ATOM 842 C C . ASN A 1 110 ? -0.793 16.213 8.402 1.00 74.94 110 ASN A C 1
ATOM 844 O O . ASN A 1 110 ? -0.372 17.332 8.091 1.00 74.94 110 ASN A O 1
ATOM 848 N N . ILE A 1 111 ? -1.090 15.289 7.485 1.00 79.88 111 ILE A N 1
ATOM 849 C CA . ILE A 1 111 ? -1.094 15.550 6.037 1.00 79.88 111 ILE A CA 1
ATOM 850 C C . ILE A 1 111 ? -2.351 16.363 5.700 1.00 79.88 111 ILE A C 1
ATOM 852 O O . ILE A 1 111 ? -3.467 15.907 5.955 1.00 79.88 111 ILE A O 1
ATOM 856 N N . THR A 1 112 ? -2.181 17.559 5.137 1.00 80.19 112 THR A N 1
ATOM 857 C CA . THR A 1 112 ? -3.301 18.398 4.681 1.00 80.19 112 THR A CA 1
ATOM 858 C C . THR A 1 112 ? -3.675 18.084 3.233 1.00 80.19 112 THR A C 1
ATOM 860 O O . THR A 1 112 ? -2.883 17.518 2.484 1.00 80.19 112 THR A O 1
ATOM 863 N N . GLU A 1 113 ? -4.848 18.528 2.786 1.00 77.31 113 GLU A N 1
ATOM 864 C CA . GLU A 1 113 ? -5.259 18.407 1.381 1.00 77.31 113 GLU A CA 1
ATOM 865 C C . GLU A 1 113 ? -4.243 19.051 0.415 1.00 77.31 113 GLU A C 1
ATOM 867 O O . GLU A 1 113 ? -3.911 18.489 -0.630 1.00 77.31 113 GLU A O 1
ATOM 872 N N . SER A 1 114 ? -3.664 20.197 0.797 1.00 80.75 114 SER A N 1
ATOM 873 C CA . SER A 1 114 ? -2.614 20.844 0.005 1.00 80.75 114 SER A CA 1
ATOM 874 C C . SER A 1 114 ? -1.341 20.002 -0.077 1.00 80.75 114 SER A C 1
ATOM 876 O O . SER A 1 114 ? -0.684 19.995 -1.117 1.00 80.75 114 SER A O 1
ATOM 878 N N . ASP A 1 115 ? -0.992 19.288 1.000 1.00 87.19 115 ASP A N 1
ATOM 879 C CA . ASP A 1 115 ? 0.139 18.360 0.990 1.00 87.19 115 ASP A CA 1
ATOM 880 C C . ASP A 1 115 ? -0.144 17.186 0.050 1.00 87.19 115 ASP A C 1
ATOM 882 O O . ASP A 1 115 ? 0.714 16.842 -0.760 1.00 87.19 115 ASP A O 1
ATOM 886 N N . VAL A 1 116 ? -1.350 16.606 0.111 1.00 87.50 116 VAL A N 1
ATOM 887 C CA . VAL A 1 116 ? -1.784 15.518 -0.783 1.00 87.50 116 VAL A CA 1
ATOM 888 C C . VAL A 1 116 ? -1.662 15.957 -2.240 1.00 87.50 116 VAL A C 1
ATOM 890 O O . VAL A 1 116 ? -0.988 15.290 -3.025 1.00 87.50 116 VAL A O 1
ATOM 893 N N . ALA A 1 117 ? -2.245 17.103 -2.602 1.00 84.56 117 ALA A N 1
ATOM 894 C CA . ALA A 1 117 ? -2.178 17.631 -3.961 1.00 84.56 117 ALA A CA 1
ATOM 895 C C . ALA A 1 117 ? -0.725 17.852 -4.422 1.00 84.56 117 ALA A C 1
ATOM 897 O O . ALA A 1 117 ? -0.347 17.413 -5.510 1.00 84.56 117 ALA A O 1
ATOM 898 N N . ALA A 1 118 ? 0.116 18.452 -3.572 1.00 89.06 118 ALA A N 1
ATOM 899 C CA . ALA A 1 118 ? 1.519 18.711 -3.887 1.00 89.06 118 ALA A CA 1
ATOM 900 C C . ALA A 1 118 ? 2.350 17.421 -4.024 1.00 89.06 118 ALA A C 1
ATOM 902 O O . ALA A 1 118 ? 3.206 17.324 -4.906 1.00 89.06 118 ALA A O 1
ATOM 903 N N . LEU A 1 119 ? 2.102 16.412 -3.185 1.00 92.62 119 LEU A N 1
ATOM 904 C CA . LEU A 1 119 ? 2.749 15.101 -3.274 1.00 92.62 119 LEU A CA 1
ATOM 905 C C . LEU A 1 119 ? 2.350 14.371 -4.566 1.00 92.62 119 LEU A C 1
ATOM 907 O O . LEU A 1 119 ? 3.224 13.816 -5.236 1.00 92.62 119 LEU A O 1
ATOM 911 N N . LEU A 1 120 ? 1.071 14.417 -4.957 1.00 90.31 120 LEU A N 1
ATOM 912 C CA . LEU A 1 120 ? 0.594 13.847 -6.222 1.00 90.31 120 LEU A CA 1
ATOM 913 C C . LEU A 1 120 ? 1.197 14.574 -7.438 1.00 90.31 120 LEU A C 1
ATOM 915 O O . LEU A 1 120 ? 1.635 13.916 -8.383 1.00 90.31 120 LEU A O 1
ATOM 919 N N . ASP A 1 121 ? 1.307 15.907 -7.403 1.00 88.81 121 ASP A N 1
ATOM 920 C CA . ASP A 1 121 ? 1.986 16.696 -8.444 1.00 88.81 121 ASP A CA 1
ATOM 921 C C . ASP A 1 121 ? 3.456 16.333 -8.589 1.00 88.81 121 ASP A C 1
ATOM 923 O O . ASP A 1 121 ? 3.951 16.115 -9.700 1.00 88.81 121 ASP A O 1
ATOM 927 N N . ARG A 1 122 ? 4.161 16.202 -7.466 1.00 93.00 122 ARG A N 1
ATOM 928 C CA . ARG A 1 122 ? 5.555 15.766 -7.480 1.00 93.00 122 ARG A CA 1
ATOM 929 C C . ARG A 1 122 ? 5.698 14.344 -8.006 1.00 93.00 122 ARG A C 1
ATOM 931 O O . ARG A 1 122 ? 6.608 14.097 -8.796 1.00 93.00 122 ARG A O 1
ATOM 938 N N . ALA A 1 123 ? 4.806 13.432 -7.626 1.00 93.06 123 ALA A N 1
ATOM 939 C CA . ALA A 1 123 ? 4.810 12.072 -8.149 1.00 93.06 123 ALA A CA 1
ATOM 940 C C . ALA A 1 123 ? 4.617 12.061 -9.676 1.00 93.06 123 ALA A C 1
ATOM 942 O O . ALA A 1 123 ? 5.377 11.409 -10.393 1.00 93.06 123 ALA A O 1
ATOM 943 N N . SER A 1 124 ? 3.683 12.857 -10.205 1.00 89.38 124 SER A N 1
ATOM 944 C CA . SER A 1 124 ? 3.504 12.984 -11.654 1.00 89.38 124 SER A CA 1
ATOM 945 C C . SER A 1 124 ? 4.725 13.572 -12.356 1.00 89.38 124 SER A C 1
ATOM 947 O O . SER A 1 124 ? 5.116 13.079 -13.412 1.00 89.38 124 SER A O 1
ATOM 949 N N . ALA A 1 125 ? 5.375 14.581 -11.774 1.00 90.12 125 ALA A N 1
ATOM 950 C CA . ALA A 1 125 ? 6.562 15.201 -12.357 1.00 90.12 125 ALA A CA 1
ATOM 951 C C . ALA A 1 125 ? 7.811 14.303 -12.325 1.00 90.12 125 ALA A C 1
ATOM 953 O O . ALA A 1 125 ? 8.683 14.425 -13.190 1.00 90.12 125 ALA A O 1
ATOM 954 N N . ALA A 1 126 ? 7.906 13.388 -11.354 1.00 91.50 126 ALA A N 1
ATOM 955 C CA . ALA A 1 126 ? 9.083 12.550 -11.129 1.00 91.50 126 ALA A CA 1
ATOM 956 C C . ALA A 1 126 ? 9.425 11.599 -12.292 1.00 91.50 126 ALA A C 1
ATOM 958 O O . ALA A 1 126 ? 10.579 11.169 -12.378 1.00 91.50 126 ALA A O 1
ATOM 959 N N . SER A 1 127 ? 8.475 11.290 -13.184 1.00 81.56 127 SER A N 1
ATOM 960 C CA . SER A 1 127 ? 8.736 10.551 -14.426 1.00 81.56 127 SER A CA 1
ATOM 961 C C . SER A 1 127 ? 7.633 10.737 -15.472 1.00 81.56 127 SER A C 1
ATOM 963 O O . SER A 1 127 ? 6.466 10.866 -15.126 1.00 81.56 127 SER A O 1
ATOM 965 N N . SER A 1 128 ? 7.973 10.681 -16.759 1.00 69.62 128 SER A N 1
ATOM 966 C CA . SER A 1 128 ? 7.040 10.770 -17.892 1.00 69.62 128 SER A CA 1
ATOM 967 C C . SER A 1 128 ? 6.131 9.564 -18.049 1.00 69.62 128 SER A C 1
ATOM 969 O O . SER A 1 128 ? 5.040 9.699 -18.600 1.00 69.62 128 SER A O 1
ATOM 971 N N . THR A 1 129 ? 6.547 8.399 -17.548 1.00 64.44 129 THR A N 1
ATOM 972 C CA . THR A 1 129 ? 5.678 7.224 -17.548 1.00 64.44 129 THR A CA 1
ATOM 973 C C . THR A 1 129 ? 4.713 7.213 -16.367 1.00 64.44 129 THR A C 1
ATOM 975 O O . THR A 1 129 ? 3.901 6.303 -16.271 1.00 64.44 129 THR A O 1
ATOM 978 N N . SER A 1 130 ? 4.707 8.253 -15.518 1.00 63.50 130 SER A N 1
ATOM 979 C CA . SER A 1 130 ? 3.633 8.464 -14.537 1.00 63.50 130 SER A CA 1
ATOM 980 C C . SER A 1 130 ? 2.245 8.525 -15.189 1.00 63.50 130 SER A C 1
ATOM 982 O O . SER A 1 130 ? 1.254 8.229 -14.533 1.00 63.50 130 SER A O 1
ATOM 984 N N . ALA A 1 131 ? 2.171 8.809 -16.495 1.00 75.50 131 ALA A N 1
ATOM 985 C CA . ALA A 1 131 ? 0.958 8.653 -17.294 1.00 75.50 131 ALA A CA 1
ATOM 986 C C . ALA A 1 131 ? 0.406 7.210 -17.307 1.00 75.50 131 ALA A C 1
ATOM 988 O O . ALA A 1 131 ? -0.784 7.028 -17.527 1.00 75.50 131 ALA A O 1
ATOM 989 N N . ASP A 1 132 ? 1.233 6.201 -17.032 1.00 85.12 132 ASP A N 1
ATOM 990 C CA . ASP A 1 132 ? 0.850 4.787 -16.919 1.00 85.12 132 ASP A CA 1
ATOM 991 C C . ASP A 1 132 ? 0.811 4.303 -15.453 1.00 85.12 132 ASP A C 1
ATOM 993 O O . ASP A 1 132 ? 0.640 3.107 -15.202 1.00 85.12 132 ASP A O 1
ATOM 997 N N . ALA A 1 133 ? 1.034 5.195 -14.482 1.00 91.62 133 ALA A N 1
ATOM 998 C CA . ALA A 1 133 ? 1.091 4.865 -13.062 1.00 91.62 133 ALA A CA 1
ATOM 999 C C . ALA A 1 133 ? -0.174 5.318 -12.327 1.00 91.62 133 ALA A C 1
ATOM 1001 O O . ALA A 1 133 ? -0.801 6.313 -12.680 1.00 91.62 133 ALA A O 1
ATOM 1002 N N . ILE A 1 134 ? -0.497 4.619 -11.245 1.00 93.62 134 ILE A N 1
ATOM 1003 C CA . ILE A 1 134 ? -1.435 5.075 -10.225 1.00 93.62 134 ILE A CA 1
ATOM 1004 C C . ILE A 1 134 ? -0.637 5.415 -8.973 1.00 93.62 134 ILE A C 1
ATOM 1006 O O . ILE A 1 134 ? 0.211 4.632 -8.538 1.00 93.62 134 ILE A O 1
ATOM 1010 N N . VAL A 1 135 ? -0.919 6.576 -8.395 1.00 94.69 135 VAL A N 1
ATOM 1011 C CA . VAL A 1 135 ? -0.331 7.042 -7.140 1.00 94.69 135 VAL A CA 1
ATOM 1012 C C . VAL A 1 135 ? -1.437 7.122 -6.101 1.00 94.69 135 VAL A C 1
ATOM 1014 O O . VAL A 1 135 ? -2.478 7.705 -6.374 1.00 94.69 135 VAL A O 1
ATOM 1017 N N . ALA A 1 136 ? -1.218 6.562 -4.918 1.00 95.00 136 ALA A N 1
ATOM 1018 C CA . ALA A 1 136 ? -2.134 6.656 -3.790 1.00 95.00 136 ALA A CA 1
ATOM 1019 C C . ALA A 1 136 ? -1.400 7.185 -2.560 1.00 95.00 136 ALA A C 1
ATOM 1021 O O . ALA A 1 136 ? -0.256 6.807 -2.301 1.00 95.00 136 ALA A O 1
ATOM 1022 N N . ILE A 1 137 ? -2.072 8.037 -1.797 1.00 94.19 137 ILE A N 1
ATOM 1023 C CA . ILE A 1 137 ? -1.607 8.557 -0.515 1.00 94.19 137 ILE A CA 1
ATOM 1024 C C . ILE A 1 137 ? -2.593 8.100 0.550 1.00 94.19 137 ILE A C 1
ATOM 1026 O O . ILE A 1 137 ? -3.806 8.232 0.379 1.00 94.19 137 ILE A O 1
ATOM 1030 N N . VAL A 1 138 ? -2.059 7.558 1.639 1.00 91.81 138 VAL A N 1
ATOM 1031 C CA . VAL A 1 138 ? -2.827 7.157 2.815 1.00 91.81 138 VAL A CA 1
ATOM 1032 C C . VAL A 1 138 ? -2.277 7.842 4.057 1.00 91.81 138 VAL A C 1
ATOM 1034 O O . VAL A 1 138 ? -1.087 8.166 4.112 1.00 91.81 138 VAL A O 1
ATOM 1037 N N . ASP A 1 139 ? -3.129 8.036 5.056 1.00 87.69 139 ASP A N 1
ATOM 1038 C CA . ASP A 1 139 ? -2.697 8.456 6.386 1.00 87.69 139 ASP A CA 1
ATOM 1039 C C . ASP A 1 139 ? -2.010 7.312 7.152 1.00 87.69 139 ASP A C 1
ATOM 1041 O O . ASP A 1 139 ? -1.787 6.209 6.636 1.00 87.69 139 ASP A O 1
ATOM 1045 N N . ARG A 1 140 ? -1.647 7.570 8.412 1.00 86.62 140 ARG A N 1
ATOM 1046 C CA . ARG A 1 140 ? -0.997 6.577 9.267 1.00 86.62 140 ARG A CA 1
ATOM 1047 C C . ARG A 1 140 ? -1.900 5.371 9.557 1.00 86.62 140 ARG A C 1
ATOM 1049 O O . ARG A 1 140 ? -1.368 4.270 9.737 1.00 86.62 140 ARG A O 1
ATOM 1056 N N . GLY A 1 141 ? -3.220 5.568 9.603 1.00 83.19 141 GLY A N 1
ATOM 1057 C CA . GLY A 1 141 ? -4.245 4.540 9.819 1.00 83.19 141 GLY A CA 1
ATOM 1058 C C . GLY A 1 141 ? -4.572 3.715 8.572 1.00 83.19 141 GLY A C 1
ATOM 1059 O O . GLY A 1 141 ? -5.168 2.643 8.681 1.00 83.19 141 GLY A O 1
ATOM 1060 N N . GLY A 1 142 ? -4.103 4.150 7.399 1.00 87.00 142 GLY A N 1
ATOM 1061 C CA . GLY A 1 142 ? -4.321 3.503 6.110 1.00 87.00 142 GLY A CA 1
ATOM 1062 C C . GLY A 1 142 ? -5.583 3.970 5.383 1.00 87.00 142 GLY A C 1
ATOM 1063 O O . GLY A 1 142 ? -5.953 3.336 4.386 1.00 87.00 142 GLY A O 1
ATOM 1064 N N . ALA A 1 143 ? -6.230 5.039 5.854 1.00 85.56 143 ALA A N 1
ATOM 1065 C CA . ALA A 1 143 ? -7.326 5.701 5.159 1.00 85.56 143 ALA A CA 1
ATOM 1066 C C . ALA A 1 143 ? -6.787 6.428 3.924 1.00 85.56 143 ALA A C 1
ATOM 1068 O O . ALA A 1 143 ? -5.717 7.038 3.958 1.00 85.56 143 ALA A O 1
ATOM 1069 N N . ILE A 1 144 ? -7.504 6.332 2.806 1.00 88.06 144 ILE A N 1
ATOM 1070 C CA . ILE A 1 144 ? -7.060 6.901 1.532 1.00 88.06 144 ILE A CA 1
ATOM 1071 C C . ILE A 1 144 ? -7.322 8.406 1.547 1.00 88.06 144 ILE A C 1
ATOM 1073 O O . ILE A 1 144 ? -8.469 8.822 1.661 1.00 88.06 144 ILE A O 1
ATOM 1077 N N . LEU A 1 145 ? -6.266 9.208 1.409 1.00 85.31 145 LEU A N 1
ATOM 1078 C CA . LEU A 1 145 ? -6.344 10.673 1.386 1.00 85.31 145 LEU A CA 1
ATOM 1079 C C . LEU A 1 145 ? -6.428 11.227 -0.038 1.00 85.31 145 LEU A C 1
ATOM 1081 O O . LEU A 1 145 ? -6.993 12.287 -0.274 1.00 85.31 145 LEU A O 1
ATOM 1085 N N . GLY A 1 146 ? -5.860 10.517 -1.012 1.00 85.69 146 GLY A N 1
ATOM 1086 C CA . GLY A 1 146 ? -5.949 10.924 -2.406 1.00 85.69 146 GLY A CA 1
ATOM 1087 C C . GLY A 1 146 ? -5.295 9.947 -3.363 1.00 85.69 146 GLY A C 1
ATOM 1088 O O . GLY A 1 146 ? -4.350 9.235 -3.013 1.00 85.69 146 GLY A O 1
ATOM 1089 N N . VAL A 1 147 ? -5.813 9.923 -4.586 1.00 89.44 147 VAL A N 1
ATOM 1090 C CA . VAL A 1 147 ? -5.337 9.076 -5.672 1.00 89.44 147 VAL A CA 1
ATOM 1091 C C . VAL A 1 147 ? -5.130 9.920 -6.924 1.00 89.44 147 VAL A C 1
ATOM 1093 O O . VAL A 1 147 ? -5.888 10.839 -7.234 1.00 89.44 147 VAL A O 1
ATOM 1096 N N . ARG A 1 148 ? -4.090 9.589 -7.684 1.00 87.94 148 ARG A N 1
ATOM 1097 C CA . ARG A 1 148 ? -3.903 10.086 -9.041 1.00 87.94 148 ARG A CA 1
ATOM 1098 C C . ARG A 1 148 ? -3.763 8.925 -10.002 1.00 87.94 148 ARG A C 1
ATOM 1100 O O . ARG A 1 148 ? -2.881 8.083 -9.843 1.00 87.94 148 ARG A O 1
ATOM 1107 N N . VAL A 1 149 ? -4.622 8.922 -11.010 1.00 87.06 149 VAL A N 1
ATOM 1108 C CA . VAL A 1 149 ? -4.602 7.961 -12.109 1.00 87.06 149 VAL A CA 1
ATOM 1109 C C . VAL A 1 149 ? -3.881 8.603 -13.291 1.00 87.06 149 VAL A C 1
ATOM 1111 O O . VAL A 1 149 ? -4.199 9.721 -13.694 1.00 87.06 149 VAL A O 1
ATOM 1114 N N . GLY A 1 150 ? -2.878 7.914 -13.827 1.00 82.44 150 GLY A N 1
ATOM 1115 C CA . GLY A 1 150 ? -2.142 8.359 -15.001 1.00 82.44 150 GLY A CA 1
ATOM 1116 C C . GLY A 1 150 ? -3.032 8.482 -16.243 1.00 82.44 150 GLY A C 1
ATOM 1117 O O . GLY A 1 150 ? -3.963 7.707 -16.451 1.00 82.44 150 GLY A O 1
ATOM 1118 N N . THR A 1 151 ? -2.726 9.450 -17.106 1.00 79.06 151 THR A N 1
ATOM 1119 C CA . THR A 1 151 ? -3.554 9.820 -18.269 1.00 79.06 151 THR A CA 1
ATOM 1120 C C . THR A 1 151 ? -3.665 8.761 -19.369 1.00 79.06 151 THR A C 1
ATOM 1122 O O . THR A 1 151 ? -4.561 8.851 -20.206 1.00 79.06 151 THR A O 1
ATOM 1125 N N . ASN A 1 152 ? -2.781 7.763 -19.400 1.00 82.50 152 ASN A N 1
ATOM 1126 C CA . ASN A 1 152 ? -2.832 6.663 -20.365 1.00 82.50 152 ASN A CA 1
ATOM 1127 C C . ASN A 1 152 ? -3.604 5.445 -19.836 1.00 82.50 152 ASN A C 1
ATOM 1129 O O . ASN A 1 152 ? -3.820 4.487 -20.586 1.00 82.50 152 ASN A O 1
ATOM 1133 N N . ILE A 1 153 ? -4.032 5.462 -18.572 1.00 84.38 153 ILE A N 1
ATOM 1134 C CA . ILE A 1 153 ? -4.813 4.380 -17.980 1.00 84.38 153 ILE A CA 1
ATOM 1135 C C . ILE A 1 153 ? -6.259 4.518 -18.451 1.00 84.38 153 ILE A C 1
ATOM 1137 O O . ILE A 1 153 ? -7.000 5.396 -18.022 1.00 84.38 153 ILE A O 1
ATOM 1141 N N . ASN A 1 154 ? -6.654 3.624 -19.355 1.00 85.12 154 ASN A N 1
ATOM 1142 C CA . ASN A 1 154 ? -7.996 3.568 -19.923 1.00 85.12 154 ASN A CA 1
ATOM 1143 C C . ASN A 1 154 ? -8.606 2.203 -19.599 1.00 85.12 154 ASN A C 1
ATOM 1145 O O . ASN A 1 154 ? -8.388 1.231 -20.321 1.00 85.12 154 ASN A O 1
ATOM 1149 N N . MET A 1 155 ? -9.333 2.137 -18.488 1.00 89.56 155 MET A N 1
ATOM 1150 C CA . MET A 1 155 ? -9.944 0.920 -17.954 1.00 89.56 155 MET A CA 1
ATOM 1151 C C . MET A 1 155 ? -11.432 1.139 -17.708 1.00 89.56 155 MET A C 1
ATOM 1153 O O . MET A 1 155 ? -11.875 2.270 -17.504 1.00 89.56 155 MET A O 1
ATOM 1157 N N . ASP A 1 156 ? -12.203 0.056 -17.688 1.00 91.19 156 ASP A N 1
ATOM 1158 C CA . ASP A 1 156 ? -13.546 0.108 -17.131 1.00 91.19 156 ASP A CA 1
ATOM 1159 C C . ASP A 1 156 ? -13.489 0.259 -15.601 1.00 91.19 156 ASP A C 1
ATOM 1161 O O . ASP A 1 156 ? -12.532 -0.139 -14.935 1.00 91.19 156 ASP A O 1
ATOM 1165 N N . GLU A 1 157 ? -14.544 0.834 -15.029 1.00 88.94 157 GLU A N 1
ATOM 1166 C CA . GLU A 1 157 ? -14.632 1.158 -13.602 1.00 88.94 157 GLU A CA 1
ATOM 1167 C C . GLU A 1 157 ? -14.256 0.003 -12.635 1.00 88.94 157 GLU A C 1
ATOM 1169 O O . GLU A 1 157 ? -13.560 0.268 -11.657 1.00 88.94 157 GLU A O 1
ATOM 1174 N N . PRO A 1 158 ? -14.676 -1.272 -12.832 1.00 91.00 158 PRO A N 1
ATOM 1175 C CA . PRO A 1 158 ? -14.264 -2.361 -11.941 1.00 91.00 158 PRO A CA 1
ATOM 1176 C C . PRO A 1 158 ? -12.758 -2.621 -11.967 1.00 91.00 158 PRO A C 1
ATOM 1178 O O . PRO A 1 158 ? -12.156 -2.822 -10.910 1.00 91.00 158 PRO A O 1
ATOM 1181 N N . THR A 1 159 ? -12.154 -2.615 -13.155 1.00 93.12 159 THR A N 1
ATOM 1182 C CA . THR A 1 159 ? -10.716 -2.846 -13.320 1.00 93.12 159 THR A CA 1
ATOM 1183 C C . THR A 1 159 ? -9.921 -1.667 -12.774 1.00 93.12 159 THR A C 1
ATOM 1185 O O . THR A 1 159 ? -8.915 -1.876 -12.098 1.00 93.12 159 THR A O 1
ATOM 1188 N N . LEU A 1 160 ? -10.411 -0.438 -12.974 1.00 92.19 160 LEU A N 1
ATOM 1189 C CA . LEU A 1 160 ? -9.789 0.769 -12.439 1.00 92.19 160 LEU A CA 1
ATOM 1190 C C . LEU A 1 160 ? -9.754 0.764 -10.905 1.00 92.19 160 LEU A C 1
ATOM 1192 O O . LEU A 1 160 ? -8.685 0.943 -10.331 1.00 92.19 160 LEU A O 1
ATOM 1196 N N . VAL A 1 161 ? -10.882 0.500 -10.235 1.00 91.56 161 VAL A N 1
ATOM 1197 C CA . VAL A 1 161 ? -10.933 0.415 -8.761 1.00 91.56 161 VAL A CA 1
ATOM 1198 C C . VAL A 1 161 ? -9.948 -0.637 -8.240 1.00 91.56 161 VAL A C 1
ATOM 1200 O O . VAL A 1 161 ? -9.147 -0.354 -7.352 1.00 91.56 161 VAL A O 1
ATOM 1203 N N . PHE A 1 162 ? -9.936 -1.826 -8.852 1.00 95.00 162 PHE A N 1
ATOM 1204 C CA . PHE A 1 162 ? -8.996 -2.893 -8.501 1.00 95.00 162 PHE A CA 1
ATOM 1205 C C . PHE A 1 162 ? -7.523 -2.488 -8.709 1.00 95.00 162 PHE A C 1
ATOM 1207 O O . PHE A 1 162 ? -6.652 -2.833 -7.900 1.00 95.00 162 PHE A O 1
ATOM 1214 N N . ALA A 1 163 ? -7.226 -1.753 -9.782 1.00 95.44 163 ALA A N 1
ATOM 1215 C CA . ALA A 1 163 ? -5.897 -1.226 -10.063 1.00 95.44 163 ALA A CA 1
ATOM 1216 C C . ALA A 1 163 ? -5.476 -0.164 -9.031 1.00 95.44 163 ALA A C 1
ATOM 1218 O O . ALA A 1 163 ? -4.345 -0.214 -8.542 1.00 95.44 163 ALA A O 1
ATOM 1219 N N . ILE A 1 164 ? -6.385 0.739 -8.644 1.00 95.12 164 ILE A N 1
ATOM 1220 C CA . ILE A 1 164 ? -6.151 1.761 -7.613 1.00 95.12 164 ILE A CA 1
ATOM 1221 C C . ILE A 1 164 ? -5.825 1.117 -6.267 1.00 95.12 164 ILE A C 1
ATOM 1223 O O . ILE A 1 164 ? -4.831 1.487 -5.637 1.00 95.12 164 ILE A O 1
ATOM 1227 N N . ASP A 1 165 ? -6.575 0.087 -5.869 1.00 95.69 165 ASP A N 1
ATOM 1228 C CA . ASP A 1 165 ? -6.289 -0.673 -4.648 1.00 95.69 165 ASP A CA 1
ATOM 1229 C C . ASP A 1 165 ? -4.876 -1.284 -4.646 1.00 95.69 165 ASP A C 1
ATOM 1231 O O . ASP A 1 165 ? -4.309 -1.560 -3.588 1.00 95.69 165 ASP A O 1
ATOM 1235 N N . GLY A 1 166 ? -4.268 -1.469 -5.825 1.00 97.12 166 GLY A N 1
ATOM 1236 C CA . GLY A 1 166 ? -2.881 -1.903 -5.951 1.00 97.12 166 GLY A CA 1
ATOM 1237 C C . GLY A 1 166 ? -1.873 -0.860 -5.456 1.00 97.12 166 GLY A C 1
ATOM 1238 O O . GLY A 1 166 ? -0.928 -1.196 -4.737 1.00 97.12 166 GLY A O 1
ATOM 1239 N N . ALA A 1 167 ? -2.098 0.414 -5.790 1.00 97.44 167 ALA A N 1
ATOM 1240 C CA . ALA A 1 167 ? -1.314 1.537 -5.276 1.00 97.44 167 ALA A CA 1
ATOM 1241 C C . ALA A 1 167 ? -1.576 1.759 -3.778 1.00 97.44 167 ALA A C 1
ATOM 1243 O O . ALA A 1 167 ? -0.630 1.946 -3.009 1.00 97.44 167 ALA A O 1
ATOM 1244 N N . VAL A 1 168 ? -2.838 1.651 -3.348 1.00 97.12 168 VAL A N 1
ATOM 1245 C CA . VAL A 1 168 ? -3.231 1.750 -1.932 1.00 97.12 168 VAL A CA 1
ATOM 1246 C C . VAL A 1 168 ? -2.527 0.683 -1.094 1.00 97.12 168 VAL A C 1
ATOM 1248 O O . VAL A 1 168 ? -1.980 1.001 -0.041 1.00 97.12 168 VAL A O 1
ATOM 1251 N N . ALA A 1 169 ? -2.444 -0.563 -1.568 1.00 97.75 169 ALA A N 1
ATOM 1252 C CA . ALA A 1 169 ? -1.766 -1.635 -0.838 1.00 97.75 169 ALA A CA 1
ATOM 1253 C C . ALA A 1 169 ? -0.270 -1.344 -0.605 1.00 97.75 169 ALA A C 1
ATOM 1255 O O . ALA A 1 169 ? 0.274 -1.615 0.472 1.00 97.75 169 ALA A O 1
ATOM 1256 N N . LYS A 1 170 ? 0.406 -0.726 -1.582 1.00 98.31 170 LYS A N 1
ATOM 1257 C CA . LYS A 1 170 ? 1.791 -0.255 -1.425 1.00 98.31 170 LYS A CA 1
ATOM 1258 C C . LYS A 1 170 ? 1.900 0.881 -0.414 1.00 98.31 170 LYS A C 1
ATOM 1260 O O . LYS A 1 170 ? 2.767 0.823 0.457 1.00 98.31 170 LYS A O 1
ATOM 1265 N N . ALA A 1 171 ? 1.006 1.864 -0.494 1.00 97.81 171 ALA A N 1
ATOM 1266 C CA . ALA A 1 171 ? 0.956 2.989 0.437 1.00 97.81 171 ALA A CA 1
ATOM 1267 C C . ALA A 1 171 ? 0.737 2.507 1.885 1.00 97.81 171 ALA A C 1
ATOM 1269 O O . ALA A 1 171 ? 1.486 2.878 2.788 1.00 97.81 171 ALA A O 1
ATOM 1270 N N . ARG A 1 172 ? -0.209 1.582 2.089 1.00 96.50 172 ARG A N 1
ATOM 1271 C CA . ARG A 1 172 ? -0.511 0.960 3.388 1.00 96.50 172 ARG A CA 1
ATOM 1272 C C . ARG A 1 172 ? 0.650 0.176 3.962 1.00 96.50 172 ARG A C 1
ATOM 1274 O O . ARG A 1 172 ? 0.900 0.246 5.157 1.00 96.50 172 ARG A O 1
ATOM 1281 N N . THR A 1 173 ? 1.399 -0.534 3.125 1.00 97.19 173 THR A N 1
ATOM 1282 C CA . THR A 1 173 ? 2.587 -1.258 3.602 1.00 97.19 173 THR A CA 1
ATOM 1283 C C . THR A 1 173 ? 3.594 -0.305 4.228 1.00 97.19 173 THR A C 1
ATOM 1285 O O . THR A 1 173 ? 4.130 -0.573 5.297 1.00 97.19 173 THR A O 1
ATOM 1288 N N . ALA A 1 174 ? 3.830 0.834 3.586 1.00 95.88 174 ALA A N 1
ATOM 1289 C CA . ALA A 1 174 ? 4.694 1.852 4.151 1.00 95.88 174 ALA A CA 1
ATOM 1290 C C . ALA A 1 174 ? 4.106 2.470 5.431 1.00 95.88 174 ALA A C 1
ATOM 1292 O O . ALA A 1 174 ? 4.811 2.569 6.431 1.00 95.88 174 ALA A O 1
ATOM 1293 N N . ALA A 1 175 ? 2.819 2.829 5.426 1.00 93.50 175 ALA A N 1
ATOM 1294 C CA . ALA A 1 175 ? 2.162 3.441 6.579 1.00 93.50 175 ALA A CA 1
ATOM 1295 C C . ALA A 1 175 ? 2.132 2.519 7.812 1.00 93.50 175 ALA A C 1
ATOM 1297 O O . ALA A 1 175 ? 2.358 2.977 8.928 1.00 93.50 175 ALA A O 1
ATOM 1298 N N . PHE A 1 176 ? 1.876 1.221 7.626 1.00 92.44 176 PHE A N 1
ATOM 1299 C CA . PHE A 1 176 ? 1.675 0.276 8.727 1.00 92.44 176 PHE A CA 1
ATOM 1300 C C . PHE A 1 176 ? 2.972 -0.204 9.358 1.00 92.44 176 PHE A C 1
ATOM 1302 O O . PHE A 1 176 ? 3.036 -0.333 10.581 1.00 92.44 176 PHE A O 1
ATOM 1309 N N . PHE A 1 177 ? 3.989 -0.482 8.542 1.00 92.69 177 PHE A N 1
ATOM 1310 C CA . PHE A 1 177 ? 5.205 -1.124 9.029 1.00 92.69 177 PHE A CA 1
ATOM 1311 C C . PHE A 1 177 ? 6.316 -0.134 9.393 1.00 92.69 177 PHE A C 1
ATOM 1313 O O . PHE A 1 177 ? 7.183 -0.473 10.201 1.00 92.69 177 PHE A O 1
ATOM 1320 N N . ALA A 1 178 ? 6.328 1.075 8.826 1.00 91.62 178 ALA A N 1
ATOM 1321 C CA . ALA A 1 178 ? 7.316 2.078 9.204 1.00 91.62 178 ALA A CA 1
ATOM 1322 C C . ALA A 1 178 ? 7.098 2.586 10.639 1.00 91.62 178 ALA A C 1
ATOM 1324 O O . ALA A 1 178 ? 6.018 2.472 11.226 1.00 91.62 178 ALA A O 1
ATOM 1325 N N . ASN A 1 179 ? 8.147 3.173 11.213 1.00 87.56 179 ASN A N 1
ATOM 1326 C CA . ASN A 1 179 ? 8.101 3.830 12.518 1.00 87.56 179 ASN A CA 1
ATOM 1327 C C . ASN A 1 179 ? 9.122 4.978 12.591 1.00 87.56 179 ASN A C 1
ATOM 1329 O O . ASN A 1 179 ? 10.005 5.080 11.742 1.00 87.56 179 ASN A O 1
ATOM 1333 N N . ASN A 1 180 ? 9.051 5.822 13.623 1.00 84.25 180 ASN A N 1
ATOM 1334 C CA . ASN A 1 180 ? 9.949 6.980 13.770 1.00 84.25 180 ASN A CA 1
ATOM 1335 C C . ASN A 1 180 ? 11.439 6.626 13.943 1.00 84.25 180 ASN A C 1
ATOM 1337 O O . ASN A 1 180 ? 12.285 7.495 13.772 1.00 84.25 180 ASN A O 1
ATOM 1341 N N . ALA A 1 181 ? 11.787 5.369 14.238 1.00 79.38 181 ALA A N 1
ATOM 1342 C CA . ALA A 1 181 ? 13.176 4.916 14.325 1.00 79.38 181 ALA A CA 1
ATOM 1343 C C . ALA A 1 181 ? 13.701 4.276 13.025 1.00 79.38 181 ALA A C 1
ATOM 1345 O O . ALA A 1 181 ? 14.915 4.153 12.858 1.00 79.38 181 ALA A O 1
ATOM 1346 N N . ALA A 1 182 ? 12.819 3.836 12.122 1.00 82.50 182 ALA A N 1
ATOM 1347 C CA . ALA A 1 182 ? 13.197 3.121 10.908 1.00 82.50 182 ALA A CA 1
ATOM 1348 C C . ALA A 1 182 ? 12.158 3.287 9.778 1.00 82.50 182 ALA A C 1
ATOM 1350 O O . ALA A 1 182 ? 11.011 2.846 9.933 1.00 82.50 182 ALA A O 1
ATOM 1351 N N . PRO A 1 183 ? 12.556 3.821 8.607 1.00 90.25 183 PRO A N 1
ATOM 1352 C CA . PRO A 1 183 ? 11.700 3.858 7.425 1.00 90.25 183 PRO A CA 1
ATOM 1353 C C . PRO A 1 183 ? 11.619 2.459 6.797 1.00 90.25 183 PRO A C 1
ATOM 1355 O O . PRO A 1 183 ? 12.486 2.055 6.024 1.00 90.25 183 PRO A O 1
ATOM 1358 N N . LEU A 1 184 ? 10.583 1.687 7.124 1.00 93.56 184 LEU A N 1
ATOM 1359 C CA . LEU A 1 184 ? 10.340 0.408 6.453 1.00 93.56 184 LEU A CA 1
ATOM 1360 C C . LEU A 1 184 ? 9.476 0.638 5.212 1.00 93.56 184 LEU A C 1
ATOM 1362 O O . LEU A 1 184 ? 8.351 1.123 5.300 1.00 93.56 184 LEU A O 1
ATOM 1366 N N . THR A 1 185 ? 10.004 0.287 4.043 1.00 95.69 185 THR A N 1
ATOM 1367 C CA . THR A 1 185 ? 9.283 0.389 2.768 1.00 95.69 185 THR A CA 1
ATOM 1368 C C . THR A 1 185 ? 8.722 -0.968 2.366 1.00 95.69 185 THR A C 1
ATOM 1370 O O . THR A 1 185 ? 9.155 -2.011 2.855 1.00 95.69 185 THR A O 1
ATOM 1373 N N . SER A 1 186 ? 7.819 -0.985 1.386 1.00 95.81 186 SER A N 1
ATOM 1374 C CA . SER A 1 186 ? 7.378 -2.230 0.725 1.00 95.81 186 SER A CA 1
ATOM 1375 C C . SER A 1 186 ? 8.542 -3.133 0.267 1.00 95.81 186 SER A C 1
ATOM 1377 O O . SER A 1 186 ? 8.437 -4.359 0.348 1.00 95.81 186 SER A O 1
ATOM 1379 N N . ARG A 1 187 ? 9.690 -2.557 -0.130 1.00 93.75 187 ARG A N 1
ATOM 1380 C CA . ARG A 1 187 ? 10.925 -3.302 -0.429 1.00 93.75 187 ARG A CA 1
ATOM 1381 C C . ARG A 1 187 ? 11.522 -3.946 0.814 1.00 93.75 187 ARG A C 1
ATOM 1383 O O . ARG A 1 187 ? 11.899 -5.118 0.771 1.00 93.75 187 ARG A O 1
ATOM 1390 N N . THR A 1 188 ? 11.644 -3.195 1.902 1.00 92.06 188 THR A N 1
ATOM 1391 C CA . THR A 1 188 ? 12.179 -3.733 3.153 1.00 92.06 188 THR A CA 1
ATOM 1392 C C . THR A 1 188 ? 11.290 -4.865 3.659 1.00 92.06 188 THR A C 1
ATOM 1394 O O . THR A 1 188 ? 11.805 -5.938 3.971 1.00 92.06 188 THR A O 1
ATOM 1397 N N . ILE A 1 189 ? 9.962 -4.685 3.613 1.00 92.69 189 ILE A N 1
ATOM 1398 C CA . ILE A 1 189 ? 8.989 -5.723 3.982 1.00 92.69 189 ILE A CA 1
ATOM 1399 C C . ILE A 1 189 ? 9.131 -6.955 3.093 1.00 92.69 189 ILE A C 1
ATOM 1401 O O . ILE A 1 189 ? 9.230 -8.058 3.616 1.00 92.69 189 ILE A O 1
ATOM 1405 N N . ARG A 1 190 ? 9.288 -6.801 1.773 1.00 89.94 190 ARG A N 1
ATOM 1406 C CA . ARG A 1 190 ? 9.572 -7.932 0.870 1.00 89.94 190 ARG A CA 1
ATOM 1407 C C . ARG A 1 190 ? 10.802 -8.737 1.254 1.00 89.94 190 ARG A C 1
ATOM 1409 O O . ARG A 1 190 ? 10.845 -9.957 1.048 1.00 89.94 190 ARG A O 1
ATOM 1416 N N . MET A 1 191 ? 11.839 -8.044 1.714 1.00 86.75 191 MET A N 1
ATOM 1417 C CA . MET A 1 191 ? 13.109 -8.660 2.068 1.00 86.75 191 MET A CA 1
ATOM 1418 C C . MET A 1 191 ? 12.988 -9.494 3.345 1.00 86.75 191 MET A C 1
ATOM 1420 O O . MET A 1 191 ? 13.655 -10.522 3.444 1.00 86.75 191 MET A O 1
ATOM 1424 N N . ILE A 1 192 ? 12.105 -9.111 4.268 1.00 86.81 192 ILE A N 1
ATOM 1425 C CA . ILE A 1 192 ? 11.850 -9.845 5.515 1.00 86.81 192 ILE A CA 1
ATOM 1426 C C . ILE A 1 192 ? 10.629 -10.780 5.442 1.00 86.81 192 ILE A C 1
ATOM 1428 O O . ILE A 1 192 ? 10.515 -11.661 6.283 1.00 86.81 192 ILE A O 1
ATOM 1432 N N . SER A 1 193 ? 9.760 -10.655 4.430 1.00 88.06 193 SER A N 1
ATOM 1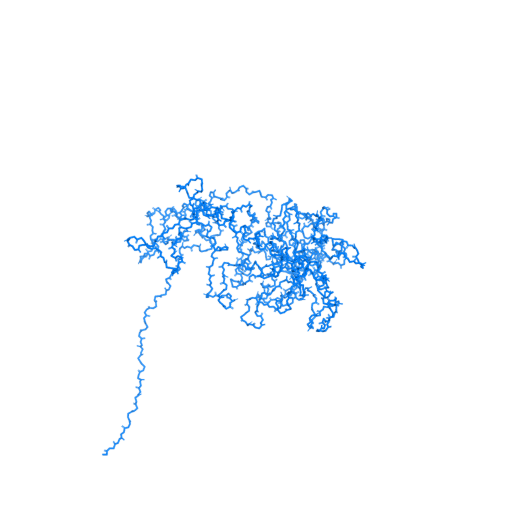433 C CA . SER A 1 193 ? 8.617 -11.557 4.189 1.00 88.06 193 SER A CA 1
ATOM 1434 C C . SER A 1 193 ? 8.922 -12.709 3.239 1.00 88.06 193 SER A C 1
ATOM 1436 O O . SER A 1 193 ? 8.255 -13.736 3.270 1.00 88.06 193 SER A O 1
ATOM 1438 N N . GLN A 1 194 ? 9.934 -12.553 2.378 1.00 85.06 194 GLN A N 1
ATOM 1439 C CA . GLN A 1 194 ? 10.364 -13.576 1.424 1.00 85.06 194 GLN A CA 1
ATOM 1440 C C . GLN A 1 194 ? 9.201 -14.239 0.662 1.00 85.06 194 GLN A C 1
ATOM 1442 O O . GLN A 1 194 ? 9.082 -15.458 0.660 1.00 85.06 194 GLN A O 1
ATOM 1447 N N . SER A 1 195 ? 8.400 -13.420 -0.027 1.00 80.62 195 SER A N 1
ATOM 1448 C CA . SER A 1 195 ? 7.215 -13.815 -0.800 1.00 80.62 195 SER A CA 1
ATOM 1449 C C . SER A 1 195 ? 7.331 -15.147 -1.560 1.00 80.62 195 SER A C 1
ATOM 1451 O O . SER A 1 195 ? 8.261 -15.357 -2.358 1.00 80.62 195 SER A O 1
ATOM 1453 N N . THR A 1 196 ? 6.335 -15.995 -1.314 1.00 85.25 196 THR A N 1
ATOM 1454 C CA . THR A 1 196 ? 5.987 -17.287 -1.939 1.00 85.25 196 THR A CA 1
ATOM 1455 C C . THR A 1 196 ? 4.857 -17.175 -2.958 1.00 85.25 196 THR A C 1
ATOM 1457 O O . THR A 1 196 ? 4.403 -18.188 -3.491 1.00 85.25 196 THR A O 1
ATOM 1460 N N . ILE A 1 197 ? 4.391 -15.953 -3.215 1.00 89.00 197 ILE A N 1
ATOM 1461 C CA . ILE A 1 197 ? 3.197 -15.687 -4.005 1.00 89.00 197 ILE A CA 1
ATOM 1462 C C . ILE A 1 197 ? 3.340 -16.227 -5.430 1.00 89.00 197 ILE A C 1
ATOM 1464 O O . ILE A 1 197 ? 4.328 -15.985 -6.137 1.00 89.00 197 ILE A O 1
ATOM 1468 N N . THR A 1 198 ? 2.310 -16.951 -5.864 1.00 87.56 198 THR A N 1
ATOM 1469 C CA . THR A 1 198 ? 2.226 -17.526 -7.206 1.00 87.56 198 THR A CA 1
ATOM 1470 C C . THR A 1 198 ? 1.697 -16.519 -8.225 1.00 87.56 198 THR A C 1
ATOM 1472 O O . THR A 1 198 ? 0.994 -15.568 -7.889 1.00 87.56 198 THR A O 1
ATOM 1475 N N . GLN A 1 199 ? 1.969 -16.754 -9.514 1.00 86.75 199 GLN A N 1
ATOM 1476 C CA . GLN A 1 199 ? 1.402 -15.920 -10.581 1.00 86.75 199 GLN A CA 1
ATOM 1477 C C . GLN A 1 199 ? -0.135 -15.909 -10.545 1.00 86.75 199 GLN A C 1
ATOM 1479 O O . GLN A 1 199 ? -0.734 -14.853 -10.705 1.00 86.75 199 GLN A O 1
ATOM 1484 N N . ARG A 1 200 ? -0.765 -17.051 -10.231 1.00 88.62 200 ARG A N 1
ATOM 1485 C CA . ARG A 1 200 ? -2.225 -17.169 -10.092 1.00 88.62 200 ARG A CA 1
ATOM 1486 C C . ARG A 1 200 ? -2.790 -16.234 -9.021 1.00 88.62 200 ARG A C 1
ATOM 1488 O O . ARG A 1 200 ? -3.876 -15.705 -9.196 1.00 88.62 200 ARG A O 1
ATOM 1495 N N . GLU A 1 201 ? -2.084 -16.041 -7.913 1.00 91.75 201 GLU A N 1
ATOM 1496 C CA . GLU A 1 201 ? -2.536 -15.146 -6.840 1.00 91.75 201 GLU A CA 1
ATOM 1497 C C . GLU A 1 201 ? -2.379 -13.667 -7.200 1.00 91.75 201 GLU A C 1
ATOM 1499 O O . GLU A 1 201 ? -3.209 -12.851 -6.796 1.00 91.75 201 GLU A O 1
ATOM 1504 N N . VAL A 1 202 ? -1.350 -13.325 -7.984 1.00 92.19 202 VAL A N 1
ATOM 1505 C CA . VAL A 1 202 ? -1.157 -11.967 -8.517 1.00 92.19 202 VAL A CA 1
ATOM 1506 C C . VAL A 1 202 ? -2.183 -11.630 -9.599 1.00 92.19 202 VAL A C 1
ATOM 1508 O O . VAL A 1 202 ? -2.678 -10.506 -9.628 1.00 92.19 202 VAL A O 1
ATOM 1511 N N . GLU A 1 203 ? -2.509 -12.593 -10.461 1.00 92.19 203 GLU A N 1
ATOM 1512 C CA . GLU A 1 203 ? -3.474 -12.466 -11.568 1.00 92.19 203 GLU A CA 1
ATOM 1513 C C . GLU A 1 203 ? -4.918 -12.790 -11.147 1.00 92.19 203 GLU A C 1
ATOM 1515 O O . GLU A 1 203 ? -5.787 -13.029 -11.983 1.00 92.19 203 GLU A O 1
ATOM 1520 N N . ALA A 1 204 ? -5.189 -12.808 -9.842 1.00 93.25 204 ALA A N 1
ATOM 1521 C CA . ALA A 1 204 ? -6.531 -12.978 -9.308 1.00 93.25 204 ALA A CA 1
ATOM 1522 C C . ALA A 1 204 ? -7.178 -11.631 -8.962 1.00 93.25 204 ALA A C 1
ATOM 1524 O O . ALA A 1 204 ? -6.497 -10.627 -8.758 1.00 93.25 204 ALA A O 1
ATOM 1525 N N . ASN A 1 205 ? -8.504 -11.610 -8.854 1.00 93.06 205 ASN A N 1
ATOM 1526 C CA . ASN A 1 205 ? -9.250 -10.433 -8.416 1.00 93.06 205 ASN A CA 1
ATOM 1527 C C . ASN A 1 205 ? -10.296 -10.833 -7.360 1.00 93.06 205 ASN A C 1
ATOM 1529 O O . ASN A 1 205 ? -11.106 -11.726 -7.629 1.00 93.06 205 ASN A O 1
ATOM 1533 N N . PRO A 1 206 ? -10.309 -10.195 -6.173 1.00 90.38 206 PRO A N 1
ATOM 1534 C CA . PRO A 1 206 ? -11.219 -10.579 -5.094 1.00 90.38 206 PRO A CA 1
ATOM 1535 C C . PRO A 1 206 ? -12.680 -10.229 -5.401 1.00 90.38 206 PRO A C 1
ATOM 1537 O O . PRO A 1 206 ? -13.591 -10.822 -4.837 1.00 90.38 206 PRO A O 1
ATOM 1540 N N . ASN A 1 207 ? -12.911 -9.316 -6.346 1.00 88.12 207 ASN A N 1
ATOM 1541 C CA . ASN A 1 207 ? -14.236 -8.820 -6.707 1.00 88.12 207 ASN A CA 1
ATOM 1542 C C . ASN A 1 207 ? -14.916 -9.643 -7.811 1.00 88.12 207 ASN A C 1
ATOM 1544 O O . ASN A 1 207 ? -16.046 -9.342 -8.193 1.00 88.12 207 ASN A O 1
ATOM 1548 N N . ILE A 1 208 ? -14.229 -10.642 -8.378 1.00 88.62 208 ILE A N 1
ATOM 1549 C CA . ILE A 1 208 ? -14.761 -11.444 -9.482 1.00 88.62 208 ILE A CA 1
ATOM 1550 C C . ILE A 1 208 ? -15.433 -12.714 -8.938 1.00 88.62 208 ILE A C 1
ATOM 1552 O O . ILE A 1 208 ? -14.807 -13.455 -8.180 1.00 88.62 208 ILE A O 1
ATOM 1556 N N . PRO A 1 209 ? -16.675 -13.032 -9.356 1.00 85.75 209 PRO A N 1
ATOM 1557 C CA . PRO A 1 209 ? -17.382 -14.214 -8.866 1.00 85.75 209 PRO A CA 1
ATOM 1558 C C . PRO A 1 209 ? -16.832 -15.538 -9.416 1.00 85.75 209 PRO A C 1
ATOM 1560 O O . PRO A 1 209 ? -16.970 -16.570 -8.758 1.00 85.75 209 PRO A O 1
ATOM 1563 N N . ASP A 1 210 ? -16.200 -15.537 -10.594 1.00 88.88 210 ASP A N 1
ATOM 1564 C CA . ASP A 1 210 ? -15.652 -16.747 -11.221 1.00 88.88 210 ASP A CA 1
ATOM 1565 C C . ASP A 1 210 ? -14.513 -17.355 -10.374 1.00 88.88 210 ASP A C 1
ATOM 1567 O O . ASP A 1 210 ? -13.448 -16.745 -10.257 1.00 88.88 210 ASP A O 1
ATOM 1571 N N . PRO A 1 211 ? -14.676 -18.573 -9.820 1.00 85.56 211 PRO A N 1
ATOM 1572 C CA . PRO A 1 211 ? -13.684 -19.200 -8.945 1.00 85.56 211 PRO A CA 1
ATOM 1573 C C . PRO A 1 211 ? -12.332 -19.492 -9.616 1.00 85.56 211 PRO A C 1
ATOM 1575 O O . PRO A 1 211 ? -11.350 -19.742 -8.912 1.00 85.56 211 PRO A O 1
ATOM 1578 N N . LEU A 1 212 ? -12.254 -19.489 -10.952 1.00 87.00 212 LEU A N 1
ATOM 1579 C CA . LEU A 1 212 ? -11.000 -19.719 -11.675 1.00 87.00 212 LEU A CA 1
ATOM 1580 C C . LEU A 1 212 ? -10.059 -18.512 -11.617 1.00 87.00 212 LEU A C 1
ATOM 1582 O O . LEU A 1 212 ? -8.842 -18.696 -11.591 1.00 87.00 212 LEU A O 1
ATOM 1586 N N . ILE A 1 213 ? -10.621 -17.306 -11.557 1.00 87.38 213 ILE A N 1
ATOM 1587 C CA . ILE A 1 213 ? -9.888 -16.030 -11.538 1.00 87.38 213 ILE A CA 1
ATOM 1588 C C . ILE A 1 213 ? -10.129 -15.223 -10.251 1.00 87.38 213 ILE A C 1
ATOM 1590 O O . ILE A 1 213 ? -9.510 -14.180 -10.038 1.00 87.38 213 ILE A O 1
ATOM 1594 N N . ARG A 1 214 ? -10.983 -15.725 -9.351 1.00 90.12 214 ARG A N 1
ATOM 1595 C CA . ARG A 1 214 ? -11.167 -15.194 -7.999 1.00 90.12 214 ARG A CA 1
ATOM 1596 C C . ARG A 1 214 ? -9.966 -15.509 -7.115 1.00 90.12 214 ARG A C 1
ATOM 1598 O O . ARG A 1 214 ? -9.418 -16.614 -7.133 1.00 90.12 214 ARG A O 1
ATOM 1605 N N . GLY A 1 215 ? -9.598 -14.544 -6.285 1.00 89.75 215 GLY A N 1
ATOM 1606 C CA . GLY A 1 215 ? -8.522 -14.683 -5.312 1.00 89.75 215 GLY A CA 1
ATOM 1607 C C . GLY A 1 215 ? -8.013 -13.326 -4.833 1.00 89.75 215 GLY A C 1
ATOM 1608 O O . GLY A 1 215 ? -8.598 -12.302 -5.164 1.00 89.75 215 GLY A O 1
ATOM 1609 N N . PRO A 1 216 ? -6.925 -13.293 -4.055 1.00 87.94 216 PRO A N 1
ATOM 1610 C CA . PRO A 1 216 ? -6.534 -12.096 -3.313 1.00 87.94 216 PRO A CA 1
ATOM 1611 C C . PRO A 1 216 ? -6.002 -10.947 -4.188 1.00 87.94 216 PRO A C 1
ATOM 1613 O O . PRO A 1 216 ? -5.978 -9.805 -3.725 1.00 87.94 216 PRO A O 1
ATOM 1616 N N . GLY A 1 217 ? -5.545 -11.215 -5.417 1.00 92.75 217 GLY A N 1
ATOM 1617 C CA . GLY A 1 217 ? -4.958 -10.194 -6.292 1.00 92.75 217 GLY A CA 1
ATOM 1618 C C . GLY A 1 217 ? -3.762 -9.494 -5.657 1.00 92.75 217 GLY A C 1
ATOM 1619 O O . GLY A 1 217 ? -3.667 -8.265 -5.669 1.00 92.75 217 GLY A O 1
ATOM 1620 N N . THR A 1 218 ? -2.876 -10.263 -5.026 1.00 94.19 218 THR A N 1
ATOM 1621 C CA . THR A 1 218 ? -1.751 -9.757 -4.226 1.00 94.19 218 THR A CA 1
ATOM 1622 C C . THR A 1 218 ? -0.821 -8.863 -5.043 1.00 94.19 218 THR A C 1
ATOM 1624 O O . THR A 1 218 ? -0.450 -9.197 -6.169 1.00 94.19 218 THR A O 1
ATOM 1627 N N . VAL A 1 219 ? -0.378 -7.752 -4.454 1.00 95.62 219 VAL A N 1
ATOM 1628 C CA . VAL A 1 219 ? 0.626 -6.855 -5.048 1.00 95.62 219 VAL A CA 1
ATOM 1629 C C . VAL A 1 219 ? 2.003 -7.257 -4.521 1.00 95.62 219 VAL A C 1
ATOM 1631 O O . VAL A 1 219 ? 2.544 -6.657 -3.593 1.00 95.62 219 VAL A O 1
ATOM 1634 N N . ALA A 1 220 ? 2.548 -8.336 -5.073 1.00 92.75 220 ALA A N 1
ATOM 1635 C CA . ALA A 1 220 ? 3.761 -8.966 -4.564 1.00 92.75 220 ALA A CA 1
ATOM 1636 C C . ALA A 1 220 ? 4.643 -9.514 -5.697 1.00 92.75 220 ALA A C 1
ATOM 1638 O O . ALA A 1 220 ? 4.120 -9.895 -6.751 1.00 92.75 220 ALA A O 1
ATOM 1639 N N . PRO A 1 221 ? 5.974 -9.589 -5.507 1.00 86.56 221 PRO A N 1
ATOM 1640 C CA . PRO A 1 221 ? 6.855 -10.225 -6.469 1.00 86.56 221 PRO A CA 1
ATOM 1641 C C . PRO A 1 221 ? 6.633 -11.736 -6.502 1.00 86.56 221 PRO A C 1
ATOM 1643 O O . PRO A 1 221 ? 6.803 -12.403 -5.479 1.00 86.56 221 PRO A O 1
ATOM 1646 N N . ILE A 1 222 ? 6.365 -12.278 -7.688 1.00 85.88 222 ILE A N 1
ATOM 1647 C CA . ILE A 1 222 ? 6.175 -13.717 -7.895 1.00 85.88 222 ILE A CA 1
ATOM 1648 C C . ILE A 1 222 ? 7.496 -14.445 -7.656 1.00 85.88 222 ILE A C 1
ATOM 1650 O O . ILE A 1 222 ? 8.498 -14.188 -8.339 1.00 85.88 222 ILE A O 1
ATOM 1654 N N . GLY A 1 223 ? 7.498 -15.401 -6.729 1.00 77.94 223 GLY A N 1
ATOM 1655 C CA . GLY A 1 223 ? 8.701 -16.142 -6.371 1.00 77.94 223 GLY A CA 1
ATOM 1656 C C . GLY A 1 223 ? 8.451 -17.281 -5.392 1.00 77.94 223 GLY A C 1
ATOM 1657 O O . GLY A 1 223 ? 7.347 -17.487 -4.913 1.00 77.94 223 GLY A O 1
ATOM 1658 N N . THR A 1 224 ? 9.508 -18.036 -5.106 1.00 70.38 224 THR A N 1
ATOM 1659 C CA . THR A 1 224 ? 9.497 -19.155 -4.152 1.00 70.38 224 THR A CA 1
ATOM 1660 C C . THR A 1 224 ? 10.371 -18.818 -2.944 1.00 70.38 224 THR A C 1
ATOM 1662 O O . THR A 1 224 ? 11.270 -19.587 -2.583 1.00 70.38 224 THR A O 1
ATOM 1665 N N . GLY A 1 225 ? 10.202 -17.613 -2.386 1.00 67.44 225 GLY A N 1
ATOM 1666 C CA . GLY A 1 225 ? 10.845 -17.255 -1.121 1.00 67.44 225 GLY A CA 1
ATOM 1667 C C . GLY A 1 225 ? 10.325 -18.136 0.025 1.00 67.44 225 GLY A C 1
ATOM 1668 O O . GLY A 1 225 ? 9.591 -19.077 -0.224 1.00 67.44 225 GLY A O 1
ATOM 1669 N N . ALA A 1 226 ? 10.814 -17.938 1.248 1.00 69.44 226 ALA A N 1
ATOM 1670 C CA . ALA A 1 226 ? 10.254 -18.469 2.510 1.00 69.44 226 ALA A CA 1
ATOM 1671 C C . ALA A 1 226 ? 11.271 -18.333 3.647 1.00 69.44 226 ALA A C 1
ATOM 1673 O O . ALA A 1 226 ? 10.902 -18.373 4.813 1.00 69.44 226 ALA A O 1
ATOM 1674 N N . HIS A 1 227 ? 12.560 -18.209 3.312 1.00 77.50 227 HIS A N 1
ATOM 1675 C CA . HIS A 1 227 ? 13.659 -18.280 4.270 1.00 77.50 227 HIS A CA 1
ATOM 1676 C C . HIS A 1 227 ? 14.530 -17.028 4.240 1.00 77.50 227 HIS A C 1
ATOM 1678 O O . HIS A 1 227 ? 14.792 -16.477 3.166 1.00 77.50 227 HIS A O 1
ATOM 1684 N N . PHE A 1 228 ? 15.040 -16.638 5.408 1.00 79.38 228 PHE A N 1
ATOM 1685 C CA . PHE A 1 228 ? 15.959 -15.515 5.568 1.00 79.38 228 PHE A CA 1
ATOM 1686 C C . PHE A 1 228 ? 17.258 -15.984 6.237 1.00 79.38 228 PHE A C 1
ATOM 1688 O O . PHE A 1 228 ? 17.203 -16.676 7.253 1.00 79.38 228 PHE A O 1
ATOM 1695 N N . PRO A 1 229 ? 18.436 -15.609 5.716 1.00 78.31 229 PRO A N 1
ATOM 1696 C CA . PRO A 1 229 ? 18.657 -14.849 4.484 1.00 78.31 229 PRO A CA 1
ATOM 1697 C C . PRO A 1 229 ? 18.198 -15.542 3.187 1.00 78.31 229 PRO A C 1
ATOM 1699 O O . PRO A 1 229 ? 18.272 -16.773 3.092 1.00 78.31 229 PRO A O 1
ATOM 1702 N N . PRO A 1 230 ? 17.772 -14.775 2.162 1.00 75.31 230 PRO A N 1
ATOM 1703 C CA . PRO A 1 230 ? 17.389 -15.337 0.871 1.00 75.31 230 PRO A CA 1
ATOM 1704 C C . PRO A 1 230 ? 18.546 -16.102 0.221 1.00 75.31 230 PRO A C 1
ATOM 1706 O O . PRO A 1 230 ? 19.694 -15.665 0.239 1.00 75.31 230 PRO A O 1
ATOM 1709 N N . GLY A 1 231 ? 18.240 -17.248 -0.390 1.00 72.62 231 GLY A N 1
ATOM 1710 C CA . GLY A 1 231 ? 19.212 -18.041 -1.154 1.00 72.62 231 GLY A CA 1
ATOM 1711 C C . GLY A 1 231 ? 20.173 -18.904 -0.328 1.00 72.62 231 GLY A C 1
ATOM 1712 O O . GLY A 1 231 ? 20.878 -19.730 -0.906 1.00 72.62 231 GLY A O 1
ATOM 1713 N N . VAL A 1 232 ? 20.166 -18.802 1.004 1.00 76.81 232 VAL A N 1
ATOM 1714 C CA . VAL A 1 232 ? 20.972 -19.658 1.892 1.00 76.81 232 VAL A CA 1
ATOM 1715 C C . VAL A 1 232 ? 20.227 -20.972 2.178 1.00 76.81 232 VAL A C 1
ATOM 1717 O O . VAL A 1 232 ? 18.998 -21.032 2.126 1.00 76.81 232 VAL A O 1
ATOM 1720 N N . MET A 1 233 ? 20.951 -22.083 2.342 1.00 71.81 233 MET A N 1
ATOM 1721 C CA . MET A 1 233 ? 20.367 -23.390 2.686 1.00 71.81 233 MET A CA 1
ATOM 1722 C C . MET A 1 233 ? 20.224 -23.546 4.203 1.00 71.81 233 MET A C 1
ATOM 1724 O O . MET A 1 233 ? 21.067 -23.048 4.942 1.00 71.81 233 MET A O 1
ATOM 1728 N N . PHE A 1 234 ? 19.208 -24.299 4.640 1.00 78.69 234 PHE A N 1
ATOM 1729 C CA . PHE A 1 234 ? 18.974 -24.653 6.050 1.00 78.69 234 PHE A CA 1
ATOM 1730 C C . PHE A 1 234 ? 18.808 -23.455 6.996 1.00 78.69 234 PHE A C 1
ATOM 1732 O O . PHE A 1 234 ? 19.120 -23.539 8.182 1.00 78.69 234 PHE A O 1
ATOM 1739 N N . THR A 1 235 ? 18.323 -22.334 6.472 1.00 75.81 235 THR A N 1
ATOM 1740 C CA . THR A 1 235 ? 17.858 -21.207 7.279 1.00 75.81 235 THR A CA 1
ATOM 1741 C C . THR A 1 235 ? 16.429 -21.465 7.764 1.00 75.81 235 THR A C 1
ATOM 1743 O O . THR A 1 235 ? 15.733 -22.273 7.150 1.00 75.81 235 THR A O 1
ATOM 1746 N N . PRO A 1 236 ? 15.986 -20.851 8.875 1.00 75.44 236 PRO A N 1
ATOM 1747 C CA . PRO A 1 236 ? 14.593 -20.924 9.304 1.00 75.44 236 PRO A CA 1
ATOM 1748 C C . PRO A 1 236 ? 13.676 -20.165 8.336 1.00 75.44 236 PRO A C 1
ATOM 1750 O O . PRO A 1 236 ? 14.132 -19.336 7.536 1.00 75.44 236 PRO A O 1
ATOM 1753 N N . THR A 1 237 ? 12.379 -20.465 8.399 1.00 76.31 237 THR A N 1
ATOM 1754 C CA . THR A 1 237 ? 11.359 -19.663 7.719 1.00 76.31 237 THR A CA 1
ATOM 1755 C C . THR A 1 237 ? 11.350 -18.247 8.280 1.00 76.31 237 THR A C 1
ATOM 1757 O O . THR A 1 237 ? 11.713 -18.031 9.434 1.00 76.31 237 THR A O 1
ATOM 1760 N N . VAL A 1 238 ? 10.968 -17.281 7.457 1.00 81.75 238 VAL A N 1
ATOM 1761 C CA . VAL A 1 238 ? 10.929 -15.876 7.864 1.00 81.75 238 VAL A CA 1
ATOM 1762 C C . VAL A 1 238 ? 9.762 -15.559 8.787 1.00 81.75 238 VAL A C 1
ATOM 1764 O O . VAL A 1 238 ? 8.714 -16.195 8.708 1.00 81.75 238 VAL A O 1
ATOM 1767 N N . ASP A 1 239 ? 9.936 -14.530 9.614 1.00 77.88 239 ASP A N 1
ATOM 1768 C CA . ASP A 1 239 ? 8.939 -14.131 10.612 1.00 77.88 239 ASP A CA 1
ATOM 1769 C C . ASP A 1 239 ? 7.674 -13.528 9.980 1.00 77.88 239 ASP A C 1
ATOM 1771 O O . ASP A 1 239 ? 6.584 -13.686 10.520 1.00 77.88 239 ASP A O 1
ATOM 1775 N N . LEU A 1 240 ? 7.800 -12.865 8.823 1.00 87.25 240 LEU A N 1
ATOM 1776 C CA . LEU A 1 240 ? 6.672 -12.274 8.086 1.00 87.25 240 LEU A CA 1
ATOM 1777 C C . LEU A 1 240 ? 6.247 -13.125 6.880 1.00 87.25 240 LEU A C 1
ATOM 1779 O O . LEU A 1 240 ? 5.912 -12.590 5.824 1.00 87.25 240 LEU A O 1
ATOM 1783 N N . PHE A 1 241 ? 6.313 -14.448 7.009 1.00 84.62 241 PHE A N 1
ATOM 1784 C CA . PHE A 1 241 ? 5.866 -15.362 5.960 1.00 84.62 241 PHE A CA 1
ATOM 1785 C C . PHE A 1 241 ? 4.362 -15.180 5.682 1.00 84.62 241 PHE A C 1
ATOM 1787 O O . PHE A 1 241 ? 3.586 -15.016 6.621 1.00 84.62 241 PHE A O 1
ATOM 1794 N N . ASP A 1 242 ? 3.962 -15.192 4.404 1.00 86.56 242 ASP A N 1
ATOM 1795 C CA . ASP A 1 242 ? 2.579 -14.984 3.925 1.00 86.56 242 ASP A CA 1
ATOM 1796 C C . ASP A 1 242 ? 1.905 -13.674 4.400 1.00 86.56 242 ASP A C 1
ATOM 1798 O O . ASP A 1 242 ? 0.676 -13.543 4.423 1.00 86.56 242 ASP A O 1
ATOM 1802 N N . ILE A 1 243 ? 2.695 -12.649 4.745 1.00 90.81 243 ILE A N 1
ATOM 1803 C CA . ILE A 1 243 ? 2.165 -11.354 5.202 1.00 90.81 243 ILE A CA 1
ATOM 1804 C C . ILE A 1 243 ? 1.233 -10.700 4.165 1.00 90.81 243 ILE A C 1
ATOM 1806 O O . ILE A 1 243 ? 0.323 -9.956 4.528 1.00 90.81 243 ILE A O 1
ATOM 1810 N N . GLU A 1 244 ? 1.403 -11.004 2.877 1.00 92.06 244 GLU A N 1
ATOM 1811 C CA . GLU A 1 244 ? 0.601 -10.508 1.752 1.00 92.06 244 GLU A CA 1
ATOM 1812 C C . GLU A 1 244 ? -0.896 -10.880 1.818 1.00 92.06 244 GLU A C 1
ATOM 1814 O O . GLU A 1 244 ? -1.732 -10.237 1.165 1.00 92.06 244 GLU A O 1
ATOM 1819 N N . HIS A 1 245 ? -1.261 -11.899 2.602 1.00 90.06 245 HIS A N 1
ATOM 1820 C CA . HIS A 1 245 ? -2.655 -12.305 2.824 1.00 90.06 245 HIS A CA 1
ATOM 1821 C C . HIS A 1 245 ? -3.312 -11.606 4.025 1.00 90.06 245 HIS A C 1
ATOM 1823 O O . HIS A 1 245 ? -4.475 -11.867 4.320 1.00 90.06 245 HIS A O 1
ATOM 1829 N N . THR A 1 246 ? -2.608 -10.693 4.697 1.00 89.25 246 THR A N 1
ATOM 1830 C CA . THR A 1 246 ? -3.094 -9.974 5.890 1.00 89.25 246 THR A CA 1
ATOM 1831 C C . THR A 1 246 ? -3.600 -8.559 5.575 1.00 89.25 246 THR A C 1
ATOM 1833 O O . THR A 1 246 ? -3.475 -8.085 4.445 1.00 89.25 246 THR A O 1
ATOM 1836 N N . ASN A 1 247 ? -4.142 -7.864 6.590 1.00 88.62 247 ASN A N 1
ATOM 1837 C CA . ASN A 1 247 ? -4.587 -6.458 6.525 1.00 88.62 247 ASN A CA 1
ATOM 1838 C C . ASN A 1 247 ? -5.651 -6.185 5.443 1.00 88.62 247 ASN A C 1
ATOM 1840 O O . ASN A 1 247 ? -5.680 -5.116 4.841 1.00 88.62 247 ASN A O 1
ATOM 1844 N N . ARG A 1 248 ? -6.492 -7.186 5.165 1.00 86.75 248 ARG A N 1
ATOM 1845 C CA . ARG A 1 248 ? -7.614 -7.146 4.205 1.00 86.75 248 ARG A CA 1
ATOM 1846 C C . ARG A 1 248 ? -8.965 -7.035 4.914 1.00 86.75 248 ARG A C 1
ATOM 1848 O O . ARG A 1 248 ? -9.999 -7.360 4.337 1.00 86.75 248 ARG A O 1
ATOM 1855 N N . ASP A 1 249 ? -8.930 -6.663 6.186 1.00 83.19 249 ASP A N 1
ATOM 1856 C CA . ASP A 1 249 ? -10.100 -6.473 7.022 1.00 83.19 249 ASP A CA 1
ATOM 1857 C C . ASP A 1 249 ? -10.978 -5.336 6.500 1.00 83.19 249 ASP A C 1
ATOM 1859 O O . ASP A 1 249 ? -10.525 -4.417 5.817 1.00 83.19 249 ASP A O 1
ATOM 1863 N N . SER A 1 250 ? -12.267 -5.456 6.790 1.00 82.44 250 SER A N 1
ATOM 1864 C CA . SER A 1 250 ? -13.298 -4.552 6.315 1.00 82.44 250 SER A CA 1
ATOM 1865 C C . SER A 1 250 ? -14.520 -4.612 7.204 1.00 82.44 250 SER A C 1
ATOM 1867 O O . SER A 1 250 ? -14.783 -5.649 7.818 1.00 82.44 250 SER A O 1
ATOM 1869 N N . ILE A 1 251 ? -15.272 -3.518 7.215 1.00 80.38 251 ILE A N 1
ATOM 1870 C CA . ILE A 1 251 ? -16.561 -3.428 7.878 1.00 80.38 251 ILE A CA 1
ATOM 1871 C C . ILE A 1 251 ? -17.643 -4.239 7.165 1.00 80.38 251 ILE A C 1
ATOM 1873 O O . ILE A 1 251 ? -18.569 -4.698 7.817 1.00 80.38 251 ILE A O 1
ATOM 1877 N N . LEU A 1 252 ? -17.515 -4.493 5.858 1.00 83.31 252 LEU A N 1
ATOM 1878 C CA . LEU A 1 252 ? -18.369 -5.443 5.145 1.00 83.31 252 LEU A CA 1
ATOM 1879 C C . LEU A 1 252 ? -17.572 -6.713 4.845 1.00 83.31 252 LEU A C 1
ATOM 1881 O O . LEU A 1 252 ? -16.761 -6.764 3.910 1.00 83.31 252 LEU A O 1
ATOM 1885 N N . HIS A 1 253 ? -17.768 -7.743 5.666 1.00 82.38 253 HIS A N 1
ATOM 1886 C CA . HIS A 1 253 ? -17.029 -8.986 5.518 1.00 82.38 253 HIS A CA 1
ATOM 1887 C C . HIS A 1 253 ? -17.734 -9.905 4.518 1.00 82.38 253 HIS A C 1
ATOM 1889 O O . HIS A 1 253 ? -18.915 -10.205 4.723 1.00 82.38 253 HIS A O 1
ATOM 1895 N N . PRO A 1 254 ? -17.018 -10.405 3.490 1.00 81.06 254 PRO A N 1
ATOM 1896 C CA . PRO A 1 254 ? -17.608 -11.346 2.558 1.00 81.06 254 PRO A CA 1
ATOM 1897 C C . PRO A 1 254 ? -18.113 -12.581 3.304 1.00 81.06 254 PRO A C 1
ATOM 1899 O O . PRO A 1 254 ? -17.452 -13.071 4.234 1.00 81.06 254 PRO A O 1
ATOM 1902 N N . GLY A 1 255 ? -19.276 -13.072 2.892 1.00 76.12 255 GLY A N 1
ATOM 1903 C CA . GLY A 1 255 ? -19.862 -14.306 3.392 1.00 76.12 255 GLY A CA 1
ATOM 1904 C C . GLY A 1 255 ? -19.013 -15.550 3.090 1.00 76.12 255 GLY A C 1
ATOM 1905 O O . GLY A 1 255 ? -17.840 -15.501 2.713 1.00 76.12 255 GLY A O 1
ATOM 1906 N N . VAL A 1 256 ? -19.620 -16.729 3.250 1.00 79.12 256 VAL A N 1
ATOM 1907 C CA . VAL A 1 256 ? -18.936 -18.031 3.081 1.00 79.12 256 VAL A CA 1
ATOM 1908 C C . VAL A 1 256 ? -18.377 -18.233 1.663 1.00 79.12 256 VAL A C 1
ATOM 1910 O O . VAL A 1 256 ? -17.448 -19.018 1.466 1.00 79.12 256 VAL A O 1
ATOM 1913 N N . ASP A 1 257 ? -18.922 -17.544 0.664 1.00 75.75 257 ASP A N 1
ATOM 1914 C CA . ASP A 1 257 ? -18.486 -17.637 -0.729 1.00 75.75 257 ASP A CA 1
ATOM 1915 C C . ASP A 1 257 ? -17.268 -16.752 -1.068 1.00 75.75 257 ASP A C 1
ATOM 1917 O O . ASP A 1 257 ? -16.637 -16.955 -2.118 1.00 75.75 257 ASP A O 1
ATOM 1921 N N . GLY A 1 258 ? -16.880 -15.848 -0.160 1.00 77.25 258 GLY A N 1
ATOM 1922 C CA . GLY A 1 258 ? -15.746 -14.940 -0.310 1.00 77.25 258 GLY A CA 1
ATOM 1923 C C . GLY A 1 258 ? -16.009 -13.758 -1.247 1.00 77.25 258 GLY A C 1
ATOM 1924 O O . GLY A 1 258 ? -15.056 -13.077 -1.629 1.00 77.25 258 GLY A O 1
ATOM 1925 N N . ILE A 1 259 ? -17.260 -13.521 -1.646 1.00 78.38 259 ILE A N 1
ATOM 1926 C CA . ILE A 1 259 ? -17.663 -12.412 -2.517 1.00 78.38 259 ILE A CA 1
ATOM 1927 C C . ILE A 1 259 ? -18.357 -11.373 -1.649 1.00 78.38 259 ILE A C 1
ATOM 1929 O O . ILE A 1 259 ? -19.032 -11.739 -0.698 1.00 78.38 259 ILE A O 1
ATOM 1933 N N . ARG A 1 260 ? -18.159 -10.084 -1.957 1.00 81.75 260 ARG A N 1
ATOM 1934 C CA . ARG A 1 260 ? -18.946 -9.048 -1.295 1.00 81.75 260 ARG A CA 1
ATOM 1935 C C . ARG A 1 260 ? -20.281 -8.845 -2.007 1.00 81.75 260 ARG A C 1
ATOM 1937 O O . ARG A 1 260 ? -20.278 -8.497 -3.190 1.00 81.75 260 ARG A O 1
ATOM 1944 N N . ASP A 1 261 ? -21.392 -9.038 -1.310 1.00 78.44 261 ASP A N 1
ATOM 1945 C CA . ASP A 1 261 ? -22.748 -8.826 -1.809 1.00 78.44 261 ASP A CA 1
ATOM 1946 C C . ASP A 1 261 ? -23.776 -8.536 -0.690 1.00 78.44 261 ASP A C 1
ATOM 1948 O O . ASP A 1 261 ? -23.440 -8.176 0.434 1.00 78.44 261 ASP A O 1
ATOM 1952 N N . ALA A 1 262 ? -25.070 -8.624 -1.011 1.00 74.56 262 ALA A N 1
ATOM 1953 C CA . ALA A 1 262 ? -26.154 -8.325 -0.074 1.00 74.56 262 ALA A CA 1
ATOM 1954 C C . ALA A 1 262 ? -26.329 -9.361 1.059 1.00 74.56 262 ALA A C 1
ATOM 1956 O O . ALA A 1 262 ? -27.160 -9.150 1.940 1.00 74.56 262 ALA A O 1
ATOM 1957 N N . THR A 1 263 ? -25.617 -10.489 1.022 1.00 75.81 263 THR A N 1
ATOM 1958 C CA . THR A 1 263 ? -25.684 -11.566 2.026 1.00 75.81 263 THR A CA 1
ATOM 1959 C C . THR A 1 263 ? -24.569 -11.493 3.073 1.00 75.81 263 THR A C 1
ATOM 1961 O O . THR A 1 263 ? -24.491 -12.349 3.957 1.00 75.81 263 THR A O 1
ATOM 1964 N N . ASP A 1 264 ? -23.732 -10.461 2.983 1.00 80.50 264 ASP A N 1
ATOM 1965 C CA . ASP A 1 264 ? -22.558 -10.252 3.820 1.00 80.50 264 ASP A CA 1
ATOM 1966 C C . ASP A 1 264 ? -22.858 -9.819 5.251 1.00 80.50 264 ASP A C 1
ATOM 1968 O O . ASP A 1 264 ? -23.949 -9.369 5.607 1.00 80.50 264 ASP A O 1
ATOM 1972 N N . ILE A 1 265 ? -21.822 -9.931 6.082 1.00 81.25 265 ILE A N 1
ATOM 1973 C CA . ILE A 1 265 ? -21.873 -9.585 7.496 1.00 81.25 265 ILE A CA 1
ATOM 1974 C C . ILE A 1 265 ? -21.286 -8.188 7.679 1.00 81.25 265 ILE A C 1
ATOM 1976 O O . ILE A 1 265 ? -20.106 -7.958 7.405 1.00 81.25 265 ILE A O 1
ATOM 1980 N N . LEU A 1 266 ? -22.106 -7.272 8.194 1.00 80.44 266 LEU A N 1
ATOM 1981 C CA . LEU A 1 266 ? -21.645 -5.972 8.663 1.00 80.44 266 LEU A CA 1
ATOM 1982 C C . LEU A 1 266 ? -20.976 -6.134 10.035 1.00 80.44 266 LEU A C 1
ATOM 1984 O O . LEU A 1 266 ? -21.593 -6.600 10.993 1.00 80.44 266 LEU A O 1
ATOM 1988 N N . LEU A 1 267 ? -19.714 -5.731 10.116 1.00 79.31 267 LEU A N 1
ATOM 1989 C CA . LEU A 1 267 ? -18.922 -5.577 11.328 1.00 79.31 267 LEU A CA 1
ATOM 1990 C C . LEU A 1 267 ? -18.565 -4.088 11.434 1.00 79.31 267 LEU A C 1
ATOM 1992 O O . LEU A 1 267 ? -17.523 -3.688 10.920 1.00 79.31 267 LEU A O 1
ATOM 1996 N N . PRO A 1 268 ? -19.421 -3.254 12.055 1.00 66.75 268 PRO A N 1
ATOM 1997 C CA . PRO A 1 268 ? -19.307 -1.791 11.993 1.00 66.75 268 PRO A CA 1
ATOM 1998 C C . PRO A 1 268 ? -17.960 -1.245 12.482 1.00 66.75 268 PRO A C 1
ATOM 2000 O O . PRO A 1 268 ? -17.550 -0.158 12.093 1.00 66.75 268 PRO A O 1
ATOM 2003 N N . TYR A 1 269 ? -17.251 -2.025 13.301 1.00 73.19 269 TYR A N 1
ATOM 2004 C CA . TYR A 1 269 ? -15.977 -1.650 13.891 1.00 73.19 269 TYR A CA 1
ATOM 2005 C C . TYR A 1 269 ? -14.854 -2.602 13.486 1.00 73.19 269 TYR A C 1
ATOM 2007 O O . TYR A 1 269 ? -15.035 -3.822 13.379 1.00 73.19 269 TYR A O 1
ATOM 2015 N N . ARG A 1 270 ? -13.639 -2.062 13.348 1.00 75.06 270 ARG A N 1
ATOM 2016 C CA . ARG A 1 270 ? -12.439 -2.872 13.116 1.00 75.06 270 ARG A CA 1
ATOM 2017 C C . ARG A 1 270 ? -12.193 -3.808 14.302 1.00 75.06 270 ARG A C 1
ATOM 2019 O O . ARG A 1 270 ? -12.319 -3.420 15.459 1.00 75.06 270 ARG A O 1
ATOM 2026 N N . PHE A 1 271 ? -11.875 -5.069 14.004 1.00 76.50 271 PHE A N 1
ATOM 2027 C CA . PHE A 1 271 ? -11.816 -6.171 14.981 1.00 76.50 271 PHE A CA 1
ATOM 2028 C C . PHE A 1 271 ? -13.117 -6.404 15.768 1.00 76.50 271 PHE A C 1
ATOM 2030 O O . PHE A 1 271 ? -13.096 -7.090 16.789 1.00 76.50 271 PHE A O 1
ATOM 2037 N N . ASN A 1 272 ? -14.245 -5.869 15.283 1.00 72.25 272 ASN A N 1
ATOM 2038 C CA . ASN A 1 272 ? -15.540 -5.906 15.955 1.00 72.25 272 ASN A CA 1
ATOM 2039 C C . ASN A 1 272 ? -15.487 -5.348 17.393 1.00 72.25 272 ASN A C 1
ATOM 2041 O O . ASN A 1 272 ? -16.168 -5.842 18.295 1.00 72.25 272 ASN A O 1
ATOM 2045 N N . ILE A 1 273 ? -14.621 -4.356 17.616 1.00 74.19 273 ILE A N 1
ATOM 2046 C CA . ILE A 1 273 ? -14.494 -3.652 18.890 1.00 74.19 273 ILE A CA 1
ATOM 2047 C C . ILE A 1 273 ? -15.421 -2.446 18.833 1.00 74.19 273 ILE A C 1
ATOM 2049 O O . ILE A 1 273 ? -15.085 -1.451 18.206 1.00 74.19 273 ILE A O 1
ATOM 2053 N N . ASP A 1 274 ? -16.574 -2.546 19.487 1.00 73.31 274 ASP A N 1
ATOM 2054 C CA . ASP A 1 274 ? -17.491 -1.419 19.655 1.00 73.31 274 ASP A CA 1
ATOM 2055 C C . ASP A 1 274 ? -16.781 -0.270 20.386 1.00 73.31 274 ASP A C 1
ATOM 2057 O O . ASP A 1 274 ? -16.493 -0.366 21.584 1.00 73.31 274 ASP A O 1
ATOM 2061 N N . SER A 1 275 ? -16.450 0.785 19.636 1.00 68.44 275 SER A N 1
ATOM 2062 C CA . SER A 1 275 ? -15.729 1.954 20.142 1.00 68.44 275 SER A CA 1
ATOM 2063 C C . SER A 1 275 ? -16.588 2.817 21.061 1.00 68.44 275 SER A C 1
ATOM 2065 O O . SER A 1 275 ? -16.043 3.539 21.891 1.00 68.44 275 SER A O 1
ATOM 2067 N N . GLU A 1 276 ? -17.915 2.700 20.979 1.00 71.25 276 GLU A N 1
ATOM 2068 C CA . GLU A 1 276 ? -18.859 3.426 21.832 1.00 71.25 276 GLU A CA 1
ATOM 2069 C C . GLU A 1 276 ? -19.218 2.652 23.105 1.00 71.25 276 GLU A C 1
ATOM 2071 O O . GLU A 1 276 ? -19.791 3.208 24.045 1.00 71.25 276 GLU A O 1
ATOM 2076 N N . ARG A 1 277 ? -18.832 1.373 23.195 1.00 74.62 277 ARG A N 1
ATOM 2077 C CA . ARG A 1 277 ? -19.084 0.549 24.377 1.00 74.62 277 ARG A CA 1
ATOM 2078 C C . ARG A 1 277 ? -18.503 1.196 25.630 1.00 74.62 277 ARG A C 1
ATOM 2080 O O . ARG A 1 277 ? -17.292 1.339 25.759 1.00 74.62 277 ARG A O 1
ATOM 2087 N N . LEU A 1 278 ? -19.349 1.442 26.625 1.00 75.94 278 LEU A N 1
ATOM 2088 C CA . LEU A 1 278 ? -18.913 1.894 27.943 1.00 75.94 278 LEU A CA 1
ATOM 2089 C C . LEU A 1 278 ? -18.502 0.717 28.846 1.00 75.94 278 LEU A C 1
ATOM 2091 O O . LEU A 1 278 ? -19.159 -0.331 28.893 1.00 75.94 278 LEU A O 1
ATOM 2095 N N . VAL A 1 279 ? -17.415 0.894 29.593 1.00 72.88 279 VAL A N 1
ATOM 2096 C CA . VAL A 1 279 ? -16.930 -0.017 30.639 1.00 72.88 279 VAL A CA 1
ATOM 2097 C C . VAL A 1 279 ? -16.682 0.751 31.940 1.00 72.88 279 VAL A C 1
ATOM 2099 O O . VAL A 1 279 ? -16.366 1.936 31.875 1.00 72.88 279 VAL A O 1
ATOM 2102 N N . PRO A 1 280 ? -16.820 0.114 33.120 1.00 72.19 280 PRO A N 1
ATOM 2103 C CA . PRO A 1 280 ? -16.486 0.767 34.385 1.00 72.19 280 PRO A CA 1
ATOM 2104 C C . PRO A 1 280 ? -15.034 1.255 34.387 1.00 72.19 280 PRO A C 1
ATOM 2106 O O . PRO A 1 280 ? -14.145 0.500 33.976 1.00 72.19 280 PRO A O 1
ATOM 2109 N N . ASP A 1 281 ? -14.795 2.477 34.860 1.00 67.81 281 ASP A N 1
ATOM 2110 C CA . ASP A 1 281 ? -13.449 3.034 34.980 1.00 67.81 281 ASP A CA 1
ATOM 2111 C C . ASP A 1 281 ? -12.621 2.181 35.966 1.00 67.81 281 ASP A C 1
ATOM 2113 O O . ASP A 1 281 ? -13.049 1.942 37.103 1.00 67.81 281 ASP A O 1
ATOM 2117 N N . PRO A 1 282 ? -11.423 1.702 35.576 1.00 63.41 282 PRO A N 1
ATOM 2118 C CA . PRO A 1 282 ? -10.506 1.033 36.494 1.00 63.41 282 PRO A CA 1
ATOM 2119 C C . PRO A 1 282 ? -10.151 1.858 37.743 1.00 63.41 282 PRO A C 1
ATOM 2121 O O . PRO A 1 282 ? -9.793 1.274 38.770 1.00 63.41 282 PRO A O 1
ATOM 2124 N N . ALA A 1 283 ? -10.208 3.192 37.660 1.00 68.88 283 ALA A N 1
ATOM 2125 C CA . ALA A 1 283 ? -9.922 4.112 38.757 1.00 68.88 283 ALA A CA 1
ATOM 2126 C C . ALA A 1 283 ? -11.140 4.387 39.662 1.00 68.88 283 ALA A C 1
ATOM 2128 O O . ALA A 1 283 ? -10.955 4.559 40.870 1.00 68.88 283 ALA A O 1
ATOM 2129 N N . ASP A 1 284 ? -12.360 4.384 39.116 1.00 70.25 284 ASP A N 1
ATOM 2130 C CA . ASP A 1 284 ? -13.617 4.497 39.868 1.00 70.25 284 ASP A CA 1
ATOM 2131 C C . ASP A 1 284 ? -14.707 3.592 39.260 1.00 70.25 284 ASP A C 1
ATOM 2133 O O . ASP A 1 284 ? -15.326 3.945 38.261 1.00 70.25 284 ASP A O 1
ATOM 2137 N N . PRO A 1 285 ? -15.029 2.446 39.887 1.00 69.62 285 PRO A N 1
ATOM 2138 C CA . PRO A 1 285 ? -16.044 1.523 39.378 1.00 69.62 285 PRO A CA 1
ATOM 2139 C C . PRO A 1 285 ? -17.471 2.092 39.276 1.00 69.62 285 PRO A C 1
ATOM 2141 O O . PRO A 1 285 ? -18.352 1.391 38.777 1.00 69.62 285 PRO A O 1
ATOM 2144 N N . ASN A 1 286 ? -17.730 3.296 39.802 1.00 69.50 286 ASN A N 1
ATOM 2145 C CA . ASN A 1 286 ? -19.012 3.993 39.656 1.00 69.50 286 ASN A CA 1
ATOM 2146 C C . ASN A 1 286 ? -19.050 4.934 38.443 1.00 69.50 286 ASN A C 1
ATOM 2148 O O . ASN A 1 286 ? -20.126 5.442 38.125 1.00 69.50 286 ASN A O 1
ATOM 2152 N N . ASP A 1 287 ? -17.908 5.171 37.800 1.00 66.25 287 ASP A N 1
ATOM 2153 C CA . ASP A 1 287 ? -17.789 5.937 36.564 1.00 66.25 287 ASP A CA 1
ATOM 2154 C C . ASP A 1 287 ? -17.653 4.992 35.360 1.00 66.25 287 ASP A C 1
ATOM 2156 O O . ASP A 1 287 ? -17.204 3.850 35.493 1.00 66.25 287 ASP A O 1
ATOM 2160 N N . PHE A 1 288 ? -18.077 5.444 34.182 1.00 69.19 288 PHE A N 1
ATOM 2161 C CA . PHE A 1 288 ? -18.049 4.664 32.946 1.00 69.19 288 PHE A CA 1
ATOM 2162 C C . PHE A 1 288 ? -17.280 5.413 31.863 1.00 69.19 288 PHE A C 1
ATOM 2164 O O . PHE A 1 288 ? -17.611 6.539 31.504 1.00 69.19 288 PHE A O 1
ATOM 2171 N N . VAL A 1 289 ? -16.286 4.742 31.291 1.00 67.25 289 VAL A N 1
ATOM 2172 C CA . VAL A 1 289 ? -15.433 5.263 30.219 1.00 67.25 289 VAL A CA 1
ATOM 2173 C C . VAL A 1 289 ? -15.624 4.444 28.948 1.00 67.25 289 VAL A C 1
ATOM 2175 O O . VAL A 1 289 ? -16.033 3.281 29.008 1.00 67.25 289 VAL A O 1
ATOM 2178 N N . LYS A 1 290 ? -15.324 5.026 27.781 1.00 72.44 290 LYS A N 1
ATOM 2179 C CA . LYS A 1 290 ? -15.312 4.264 26.527 1.00 72.44 290 LYS A CA 1
ATOM 2180 C C . LYS A 1 290 ? -14.278 3.138 26.596 1.00 72.44 290 LYS A C 1
ATOM 2182 O O . LYS A 1 290 ? -13.174 3.307 27.115 1.00 72.44 290 LYS A O 1
ATOM 2187 N N . LEU A 1 291 ? -14.648 1.983 26.051 1.00 74.50 291 LEU A N 1
ATOM 2188 C CA . LEU A 1 291 ? -13.795 0.808 25.918 1.00 74.50 291 LEU A CA 1
ATOM 2189 C C . LEU A 1 291 ? -12.557 1.136 25.083 1.00 74.50 291 LEU A C 1
ATOM 2191 O O . LEU A 1 291 ? -11.446 0.759 25.458 1.00 74.50 291 LEU A O 1
ATOM 2195 N N . VAL A 1 292 ? -12.775 1.831 23.968 1.00 74.25 292 VAL A N 1
ATOM 2196 C CA . VAL A 1 292 ? -11.736 2.431 23.135 1.00 74.25 292 VAL A CA 1
ATOM 2197 C C . VAL A 1 292 ? -11.648 3.899 23.546 1.00 74.25 292 VAL A C 1
ATOM 2199 O O . VAL A 1 292 ? -12.645 4.608 23.408 1.00 74.25 292 VAL A O 1
ATOM 2202 N N . PRO A 1 293 ? -10.518 4.369 24.103 1.00 69.50 293 PRO A N 1
ATOM 2203 C CA . PRO A 1 293 ? -10.365 5.779 24.440 1.00 69.50 293 PRO A CA 1
ATOM 2204 C C . PRO A 1 293 ? -10.627 6.675 23.227 1.00 69.50 293 PRO A C 1
ATOM 2206 O O . PRO A 1 293 ? -10.338 6.292 22.098 1.00 69.50 293 PRO A O 1
ATOM 2209 N N . GLU A 1 294 ? -11.155 7.872 23.454 1.00 63.22 294 GLU A N 1
ATOM 2210 C CA . GLU A 1 294 ? -11.397 8.818 22.361 1.00 63.22 294 GLU A CA 1
ATOM 2211 C C . GLU A 1 294 ? -10.081 9.222 21.695 1.00 63.22 294 GLU A C 1
ATOM 2213 O O . GLU A 1 294 ? -9.094 9.515 22.376 1.00 63.22 294 GLU A O 1
ATOM 2218 N N . GLY A 1 295 ? -10.063 9.216 20.364 1.00 62.62 295 GLY A N 1
ATOM 2219 C CA . GLY A 1 295 ? -8.841 9.379 19.583 1.00 62.62 295 GLY A CA 1
ATOM 2220 C C . GLY A 1 295 ? -8.013 8.099 19.473 1.00 62.62 295 GLY A C 1
ATOM 2221 O O . GLY A 1 295 ? -6.998 8.132 18.781 1.00 62.62 295 GLY A O 1
ATOM 2222 N N . ASN A 1 296 ? -8.435 6.993 20.117 1.00 65.00 296 ASN A N 1
ATOM 2223 C CA . ASN A 1 296 ? -7.836 5.666 19.974 1.00 65.00 296 ASN A CA 1
ATOM 2224 C C . ASN A 1 296 ? -8.509 4.778 18.910 1.00 65.00 296 ASN A C 1
ATOM 2226 O O . ASN A 1 296 ? -8.181 3.592 18.785 1.00 65.00 296 ASN A O 1
ATOM 2230 N N . GLU A 1 297 ? -9.455 5.327 18.149 1.00 70.25 297 GLU A N 1
ATOM 2231 C CA . GLU A 1 297 ? -10.210 4.580 17.157 1.00 70.25 297 GLU A CA 1
ATOM 2232 C C . GLU A 1 297 ? -9.319 4.153 15.987 1.00 70.25 297 GLU A C 1
ATOM 2234 O O . GLU A 1 297 ? -8.425 4.868 15.529 1.00 70.25 297 GLU A O 1
ATOM 2239 N N . ILE A 1 298 ? -9.582 2.954 15.474 1.00 73.44 298 ILE A N 1
ATOM 2240 C CA . ILE A 1 298 ? -8.914 2.434 14.287 1.00 73.44 298 ILE A CA 1
ATOM 2241 C C . ILE A 1 298 ? -9.956 2.043 13.250 1.00 73.44 298 ILE A C 1
ATOM 2243 O O . ILE A 1 298 ? -10.920 1.335 13.534 1.00 73.44 298 ILE A O 1
ATOM 2247 N N . TYR A 1 299 ? -9.716 2.462 12.016 1.00 77.56 299 TYR A N 1
ATOM 2248 C CA . TYR A 1 299 ? -10.621 2.212 10.903 1.00 77.56 299 TYR A CA 1
ATOM 2249 C C . TYR A 1 299 ? -10.141 1.027 10.078 1.00 77.56 299 TYR A C 1
ATOM 2251 O O . TYR A 1 299 ? -8.934 0.765 9.971 1.00 77.56 299 TYR A O 1
ATOM 2259 N N . ALA A 1 300 ? -11.095 0.275 9.529 1.00 82.25 300 ALA A N 1
ATOM 2260 C CA . ALA A 1 300 ? -10.779 -0.831 8.644 1.00 82.25 300 ALA A CA 1
ATOM 2261 C C . ALA A 1 300 ? -10.087 -0.297 7.373 1.00 82.25 300 ALA A C 1
ATOM 2263 O O . ALA A 1 300 ? -10.496 0.739 6.842 1.00 82.25 300 ALA A O 1
ATOM 2264 N N . PRO A 1 301 ? -9.042 -0.973 6.866 1.00 87.19 301 PRO A N 1
ATOM 2265 C CA . PRO A 1 301 ? -8.345 -0.586 5.647 1.00 87.19 301 PRO A CA 1
ATOM 2266 C C . PRO A 1 301 ? -9.188 -0.937 4.414 1.00 87.19 301 PRO A C 1
ATOM 2268 O O . PRO A 1 301 ? -8.873 -1.857 3.651 1.00 87.19 301 PRO A O 1
ATOM 2271 N N . GLU A 1 302 ? -10.256 -0.170 4.207 1.00 87.88 302 GLU A N 1
ATOM 2272 C CA . GLU A 1 302 ? -11.235 -0.383 3.146 1.00 87.88 302 GLU A CA 1
ATOM 2273 C C . GLU A 1 302 ? -10.650 -0.270 1.740 1.00 87.88 302 GLU A C 1
ATOM 2275 O O . GLU A 1 302 ? -9.587 0.313 1.522 1.00 87.88 302 GLU A O 1
ATOM 2280 N N . SER A 1 303 ? -11.328 -0.855 0.757 1.00 90.62 303 SER A N 1
ATOM 2281 C CA . SER A 1 303 ? -10.953 -0.629 -0.640 1.00 90.62 303 SER A CA 1
ATOM 2282 C C . SER A 1 303 ? -11.212 0.821 -1.048 1.00 90.62 303 SER A C 1
ATOM 2284 O O . SER A 1 303 ? -12.078 1.498 -0.489 1.00 90.62 303 SER A O 1
ATOM 2286 N N . TYR A 1 304 ? -10.525 1.281 -2.090 1.00 89.12 304 TYR A N 1
ATOM 2287 C CA . TYR A 1 304 ? -10.840 2.550 -2.737 1.00 89.12 304 TYR A CA 1
ATOM 2288 C C . TYR A 1 304 ? -12.297 2.588 -3.201 1.00 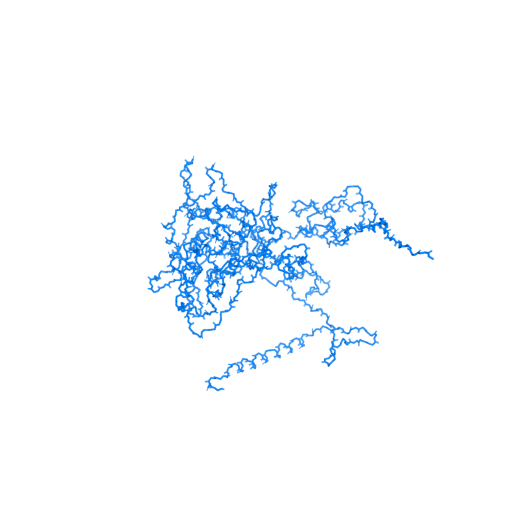89.12 304 TYR A C 1
ATOM 2290 O O . TYR A 1 304 ? -12.979 3.591 -3.011 1.00 89.12 304 TYR A O 1
ATOM 2298 N N . GLY A 1 305 ? -12.806 1.494 -3.776 1.00 84.94 305 GLY A N 1
ATOM 2299 C CA . GLY A 1 305 ? -14.189 1.430 -4.246 1.00 84.94 305 GLY A CA 1
ATOM 2300 C C . GLY A 1 305 ? -15.210 1.616 -3.125 1.00 84.94 305 GLY A C 1
ATOM 2301 O O . GLY A 1 305 ? -16.210 2.303 -3.334 1.00 84.94 305 GLY A O 1
ATOM 2302 N N . PHE A 1 306 ? -14.936 1.042 -1.951 1.00 84.94 306 PHE A N 1
ATOM 2303 C CA . PHE A 1 306 ? -15.761 1.193 -0.758 1.00 84.94 306 PHE A CA 1
ATOM 2304 C C . PHE A 1 306 ? -15.676 2.623 -0.219 1.00 84.94 306 PHE A C 1
ATOM 2306 O O . PHE A 1 306 ? -16.693 3.305 -0.147 1.00 84.94 306 PHE A O 1
ATOM 2313 N N . GLN A 1 307 ? -14.462 3.105 0.075 1.00 82.94 307 GLN A N 1
ATOM 2314 C CA . GLN A 1 307 ? -14.245 4.415 0.698 1.00 82.94 307 GLN A CA 1
ATOM 2315 C C . GLN A 1 307 ? -14.716 5.579 -0.195 1.00 82.94 307 GLN A C 1
ATOM 2317 O O . GLN A 1 307 ? -15.205 6.584 0.306 1.00 82.94 307 GLN A O 1
ATOM 2322 N N . SER A 1 308 ? -14.605 5.448 -1.521 1.00 78.06 308 SER A N 1
ATOM 2323 C CA . SER A 1 308 ? -15.091 6.458 -2.478 1.00 78.06 308 SER A CA 1
ATOM 2324 C C . SER A 1 308 ? -16.584 6.346 -2.808 1.00 78.06 308 SER A C 1
ATOM 2326 O O . SER A 1 308 ? -17.117 7.194 -3.521 1.00 78.06 308 SER A O 1
ATOM 2328 N N . GLY A 1 309 ? -17.251 5.263 -2.397 1.00 78.38 309 GLY A N 1
ATOM 2329 C CA . GLY A 1 309 ? -18.622 4.943 -2.803 1.00 78.38 309 GLY A CA 1
ATOM 2330 C C . GLY A 1 309 ? -18.788 4.556 -4.281 1.00 78.38 309 GLY A C 1
ATOM 2331 O O . GLY A 1 309 ? -19.892 4.209 -4.702 1.00 78.38 309 GLY A O 1
ATOM 2332 N N . ARG A 1 310 ? -17.716 4.561 -5.090 1.00 78.94 310 ARG A N 1
ATOM 2333 C CA . ARG A 1 310 ? -17.773 4.210 -6.523 1.00 78.94 310 ARG A CA 1
ATOM 2334 C C . ARG A 1 310 ? -18.082 2.732 -6.744 1.00 78.94 310 ARG A C 1
ATOM 2336 O O . ARG A 1 310 ? -18.740 2.371 -7.720 1.00 78.94 310 ARG A O 1
ATOM 2343 N N . ARG A 1 311 ? -17.621 1.871 -5.828 1.00 83.38 311 ARG A N 1
ATOM 2344 C CA . ARG A 1 311 ? -17.935 0.435 -5.774 1.00 83.38 311 ARG A CA 1
ATOM 2345 C C . ARG A 1 311 ? -18.044 -0.053 -4.326 1.00 83.38 311 ARG A C 1
ATOM 2347 O O . ARG A 1 311 ? -17.080 -0.622 -3.817 1.00 83.38 311 ARG A O 1
ATOM 2354 N N . PRO A 1 312 ? -19.225 0.065 -3.698 1.00 82.44 312 PRO A N 1
ATOM 2355 C CA . PRO A 1 312 ? -19.438 -0.312 -2.295 1.00 82.44 312 PRO A CA 1
ATOM 2356 C C . PRO A 1 312 ? -19.128 -1.779 -1.954 1.00 82.44 312 PRO A C 1
ATOM 2358 O O . PRO A 1 312 ? -18.898 -2.111 -0.802 1.00 82.44 312 PRO A O 1
ATOM 2361 N N . PHE A 1 313 ? -19.084 -2.669 -2.947 1.00 84.88 313 PHE A N 1
ATOM 2362 C CA . PHE A 1 313 ? -18.738 -4.084 -2.758 1.00 84.88 313 PHE A CA 1
ATOM 2363 C C . PHE A 1 313 ? -17.290 -4.418 -3.156 1.00 84.88 313 PHE A C 1
ATOM 2365 O O . PHE A 1 313 ? -16.932 -5.587 -3.258 1.00 84.88 313 PHE A O 1
ATOM 2372 N N . ALA A 1 314 ? -16.436 -3.424 -3.418 1.00 87.31 314 ALA A N 1
ATOM 2373 C CA . ALA A 1 314 ? -15.030 -3.681 -3.710 1.00 87.31 314 ALA A CA 1
ATOM 2374 C C . ALA A 1 314 ? -14.277 -4.124 -2.445 1.00 87.31 314 ALA A C 1
ATOM 2376 O O . ALA A 1 314 ? -14.402 -3.513 -1.386 1.00 87.31 314 ALA A O 1
ATOM 2377 N N . GLN A 1 315 ? -13.456 -5.162 -2.562 1.00 90.38 315 GLN A N 1
ATOM 2378 C CA . GLN A 1 315 ? -12.624 -5.704 -1.495 1.00 90.38 315 GLN A CA 1
ATOM 2379 C C . GLN A 1 315 ? -11.202 -5.144 -1.543 1.00 90.38 315 GLN A C 1
ATOM 2381 O O . GLN A 1 315 ? -10.593 -5.026 -2.608 1.00 90.38 315 GLN A O 1
ATOM 2386 N N . SER A 1 316 ? -10.662 -4.846 -0.361 1.00 91.00 316 SER A N 1
ATOM 2387 C CA . SER A 1 316 ? -9.301 -4.337 -0.188 1.00 91.00 316 SER A CA 1
ATOM 2388 C C . SER A 1 316 ? -8.255 -5.367 -0.618 1.00 91.00 316 SER A C 1
ATOM 2390 O O . SER A 1 316 ? -8.346 -6.560 -0.311 1.00 91.00 316 SER A O 1
ATOM 2392 N N . ARG A 1 317 ? -7.197 -4.895 -1.286 1.00 93.62 317 ARG A N 1
ATOM 2393 C CA . ARG A 1 317 ? -6.022 -5.718 -1.627 1.00 93.62 317 ARG A CA 1
ATOM 2394 C C . ARG A 1 317 ? -5.026 -5.843 -0.467 1.00 93.62 317 ARG A C 1
ATOM 2396 O O . ARG A 1 317 ? -4.018 -6.532 -0.619 1.00 93.62 317 ARG A O 1
ATOM 2403 N N . GLY A 1 318 ? -5.327 -5.223 0.675 1.00 93.81 318 GLY A N 1
ATOM 2404 C CA . GLY A 1 318 ? -4.548 -5.271 1.906 1.00 93.81 318 GLY A CA 1
ATOM 2405 C C . GLY A 1 318 ? -3.213 -4.549 1.803 1.00 93.81 318 GLY A C 1
ATOM 2406 O O . GLY A 1 318 ? -3.181 -3.346 1.553 1.00 93.81 318 GLY A O 1
ATOM 2407 N N . ILE A 1 319 ? -2.120 -5.284 2.007 1.00 95.81 319 ILE A N 1
ATOM 2408 C CA . ILE A 1 319 ? -0.744 -4.787 1.884 1.00 95.81 319 ILE A CA 1
ATOM 2409 C C . ILE A 1 319 ? -0.021 -5.414 0.683 1.00 95.81 319 ILE A C 1
ATOM 2411 O O . ILE A 1 319 ? -0.463 -6.398 0.088 1.00 95.81 319 ILE A O 1
ATOM 2415 N N . ALA A 1 320 ? 1.108 -4.819 0.314 1.00 95.81 320 ALA A N 1
ATOM 2416 C CA . ALA A 1 320 ? 1.902 -5.130 -0.859 1.00 95.81 320 ALA A CA 1
ATOM 2417 C C . ALA A 1 320 ? 3.378 -5.310 -0.497 1.00 95.81 320 ALA A C 1
ATOM 2419 O O . ALA A 1 320 ? 3.987 -4.464 0.150 1.00 95.81 320 ALA A O 1
ATOM 2420 N N . THR A 1 321 ? 4.006 -6.358 -1.013 1.00 94.44 321 THR A N 1
ATOM 2421 C CA . THR A 1 321 ? 5.460 -6.559 -0.902 1.00 94.44 321 THR A CA 1
ATOM 2422 C C . THR A 1 321 ? 6.177 -6.262 -2.220 1.00 94.44 321 THR A C 1
ATOM 2424 O O . THR A 1 321 ? 7.374 -6.492 -2.360 1.00 94.44 321 THR A O 1
ATOM 2427 N N . LEU A 1 322 ? 5.482 -5.751 -3.238 1.00 95.69 322 LEU A N 1
ATOM 2428 C CA . LEU A 1 322 ? 6.137 -5.236 -4.442 1.00 95.69 322 LEU A CA 1
ATOM 2429 C C . LEU A 1 322 ? 6.626 -3.798 -4.175 1.00 95.69 322 LEU A C 1
ATOM 2431 O O . LEU A 1 322 ? 5.816 -2.984 -3.722 1.00 95.69 322 LEU A O 1
ATOM 2435 N N . PRO A 1 323 ? 7.905 -3.458 -4.444 1.00 96.81 323 PRO A N 1
ATOM 2436 C CA . PRO A 1 323 ? 8.430 -2.116 -4.193 1.00 96.81 323 PRO A CA 1
ATOM 2437 C C . PRO A 1 323 ? 7.622 -1.002 -4.876 1.00 96.81 323 PRO A C 1
ATOM 2439 O O . PRO A 1 323 ? 7.042 -1.201 -5.944 1.00 96.81 323 PRO A O 1
ATOM 2442 N N . GLY A 1 324 ? 7.595 0.175 -4.251 1.00 96.38 324 GLY A N 1
ATOM 2443 C CA . GLY A 1 324 ? 6.825 1.345 -4.699 1.00 96.38 324 GLY A CA 1
ATOM 2444 C C . GLY A 1 324 ? 6.006 2.016 -3.593 1.00 96.38 324 GLY A C 1
ATOM 2445 O O . GLY A 1 324 ? 5.432 3.071 -3.824 1.00 96.38 324 GLY A O 1
ATOM 2446 N N . GLY A 1 325 ? 5.947 1.417 -2.400 1.00 98.06 325 GLY A N 1
ATOM 2447 C CA . GLY A 1 325 ? 5.420 2.027 -1.176 1.00 98.06 325 GLY A CA 1
ATOM 2448 C C . GLY A 1 325 ? 6.522 2.639 -0.312 1.00 98.06 325 GLY A C 1
ATOM 2449 O O . GLY A 1 325 ? 7.409 1.886 0.109 1.00 98.06 325 GLY A O 1
ATOM 2450 N N . ILE A 1 326 ? 6.443 3.946 -0.032 1.00 97.94 326 ILE A N 1
ATOM 2451 C CA . ILE A 1 326 ? 7.387 4.741 0.778 1.00 97.94 326 ILE A CA 1
ATOM 2452 C C . ILE A 1 326 ? 6.632 5.453 1.916 1.00 97.94 326 ILE A C 1
ATOM 2454 O O . ILE A 1 326 ? 5.555 6.000 1.671 1.00 97.94 326 ILE A O 1
ATOM 2458 N N . PRO A 1 327 ? 7.149 5.447 3.158 1.00 96.88 327 PRO A N 1
ATOM 2459 C CA . PRO A 1 327 ? 6.496 6.124 4.278 1.00 96.88 327 PRO A CA 1
ATOM 2460 C C . PRO A 1 327 ? 6.600 7.646 4.162 1.00 96.88 327 PRO A C 1
ATOM 2462 O O . PRO A 1 327 ? 7.604 8.182 3.694 1.00 96.88 327 PRO A O 1
ATOM 2465 N N . LEU A 1 328 ? 5.556 8.340 4.609 1.00 95.25 328 LEU A N 1
ATOM 2466 C CA . LEU A 1 328 ? 5.501 9.795 4.670 1.00 95.25 328 LEU A CA 1
ATOM 2467 C C . LEU A 1 328 ? 5.846 10.251 6.082 1.00 95.25 328 LEU A C 1
ATOM 2469 O O . LEU A 1 328 ? 5.102 9.976 7.023 1.00 95.25 328 LEU A O 1
ATOM 2473 N N . TYR A 1 329 ? 6.957 10.970 6.208 1.00 92.94 329 TYR A N 1
ATOM 2474 C CA . TYR A 1 329 ? 7.337 11.662 7.432 1.00 92.94 329 TYR A CA 1
ATOM 2475 C C . TYR A 1 329 ? 7.140 13.152 7.225 1.00 92.94 329 TYR A C 1
ATOM 2477 O O . TYR A 1 329 ? 7.645 13.698 6.246 1.00 92.94 329 TYR A O 1
ATOM 2485 N N . LYS A 1 330 ? 6.410 13.793 8.134 1.00 90.44 330 LYS A N 1
ATOM 2486 C CA . LYS A 1 330 ? 6.218 15.239 8.159 1.00 90.44 330 LYS A CA 1
ATOM 2487 C C . LYS A 1 330 ? 6.760 15.765 9.478 1.00 90.44 330 LYS A C 1
ATOM 2489 O O . LYS A 1 330 ? 6.315 15.333 10.537 1.00 90.44 330 LYS A O 1
ATOM 2494 N N . ASN A 1 331 ? 7.731 16.672 9.409 1.00 88.75 331 ASN A N 1
ATOM 2495 C CA . ASN A 1 331 ? 8.427 17.215 10.576 1.00 88.75 331 ASN A CA 1
ATOM 2496 C C . ASN A 1 331 ? 8.929 16.092 11.505 1.00 88.75 331 ASN A C 1
ATOM 2498 O O . ASN A 1 331 ? 8.585 16.056 12.684 1.00 88.75 331 ASN A O 1
ATOM 2502 N N . ASP A 1 332 ? 9.665 15.133 10.933 1.00 85.94 332 ASP A N 1
ATOM 2503 C CA . ASP A 1 332 ? 10.249 13.958 11.606 1.00 85.94 332 ASP A CA 1
ATOM 2504 C C . ASP A 1 332 ? 9.249 12.952 12.209 1.00 85.94 332 ASP A C 1
ATOM 2506 O O . ASP A 1 332 ? 9.648 11.987 12.862 1.00 85.94 332 ASP A O 1
ATOM 2510 N N . ASN A 1 333 ? 7.949 13.121 11.954 1.00 87.19 333 ASN A N 1
ATOM 2511 C CA . ASN A 1 333 ? 6.905 12.224 12.438 1.00 87.19 333 ASN A CA 1
ATOM 2512 C C . ASN A 1 333 ? 6.283 11.433 11.291 1.00 87.19 333 ASN A C 1
ATOM 2514 O O . ASN A 1 333 ? 5.840 12.005 10.293 1.00 87.19 333 ASN A O 1
ATOM 2518 N N . LEU A 1 334 ? 6.221 10.111 11.440 1.00 89.31 334 LEU A N 1
ATOM 2519 C CA . LEU A 1 334 ? 5.521 9.235 10.511 1.00 89.31 334 LEU A CA 1
ATOM 2520 C C . LEU A 1 334 ? 4.023 9.558 10.520 1.00 89.31 334 LEU A C 1
ATOM 2522 O O . LEU A 1 334 ? 3.338 9.332 11.514 1.00 89.31 334 LEU A O 1
ATOM 2526 N N . THR A 1 335 ? 3.517 10.029 9.386 1.00 88.44 335 THR A N 1
ATOM 2527 C CA . THR A 1 335 ? 2.145 10.539 9.243 1.00 88.44 335 THR A CA 1
ATOM 2528 C C . THR A 1 335 ? 1.325 9.777 8.196 1.00 88.44 335 THR A C 1
ATOM 2530 O O . THR A 1 335 ? 0.103 9.888 8.150 1.00 88.44 335 THR A O 1
ATOM 2533 N N . GLY A 1 336 ? 1.967 8.935 7.376 1.00 92.00 336 GLY A N 1
ATOM 2534 C CA . GLY A 1 336 ? 1.259 8.107 6.401 1.00 92.00 336 GLY A CA 1
ATOM 2535 C C . GLY A 1 336 ? 2.167 7.346 5.446 1.00 92.00 336 GLY A C 1
ATOM 2536 O O . GLY A 1 336 ? 3.310 7.019 5.770 1.00 92.00 336 GLY A O 1
ATOM 2537 N N . GLY A 1 337 ? 1.662 7.076 4.246 1.00 95.75 337 GLY A N 1
ATOM 2538 C CA . GLY A 1 337 ? 2.408 6.397 3.191 1.00 95.75 337 GLY A CA 1
ATOM 2539 C C . GLY A 1 337 ? 1.970 6.821 1.795 1.00 95.75 337 GLY A C 1
ATOM 2540 O O . GLY A 1 337 ? 0.809 7.145 1.561 1.00 95.75 337 GLY A O 1
ATOM 2541 N N . ILE A 1 338 ? 2.909 6.788 0.853 1.00 97.88 338 ILE A N 1
ATOM 2542 C CA . ILE A 1 338 ? 2.659 6.953 -0.579 1.00 97.88 338 ILE A CA 1
ATOM 2543 C C . ILE A 1 338 ? 2.963 5.639 -1.297 1.00 97.88 338 ILE A C 1
ATOM 2545 O O . ILE A 1 338 ? 3.956 4.973 -1.005 1.00 97.88 338 ILE A O 1
ATOM 2549 N N . GLY A 1 339 ? 2.103 5.250 -2.232 1.00 98.12 339 GLY A N 1
ATOM 2550 C CA . GLY A 1 339 ? 2.239 4.041 -3.034 1.00 98.12 339 GLY A CA 1
ATOM 2551 C C . GLY A 1 339 ? 2.112 4.349 -4.516 1.00 98.12 339 GLY A C 1
ATOM 2552 O O . GLY A 1 339 ? 1.181 5.033 -4.926 1.00 98.12 339 GLY A O 1
ATOM 2553 N N . VAL A 1 340 ? 3.037 3.829 -5.320 1.00 97.75 340 VAL A N 1
ATOM 2554 C CA . VAL A 1 340 ? 3.030 3.969 -6.783 1.00 97.75 340 VAL A CA 1
ATOM 2555 C C . VAL A 1 340 ? 2.940 2.592 -7.422 1.00 97.75 340 VAL A C 1
ATOM 2557 O O . VAL A 1 340 ? 3.692 1.684 -7.060 1.00 97.75 340 VAL A O 1
ATOM 2560 N N . PHE A 1 341 ? 2.023 2.425 -8.369 1.00 97.00 341 PHE A N 1
ATOM 2561 C CA . PHE A 1 341 ? 1.753 1.149 -9.019 1.00 97.00 341 PHE A CA 1
ATOM 2562 C C . PHE A 1 341 ? 1.586 1.309 -10.528 1.00 97.00 341 PHE A C 1
ATOM 2564 O O . PHE A 1 341 ? 0.867 2.196 -10.976 1.00 97.00 341 PHE A O 1
ATOM 2571 N N . PHE A 1 342 ? 2.215 0.428 -11.307 1.00 95.50 342 PHE A N 1
ATOM 2572 C CA . PHE A 1 342 ? 2.006 0.320 -12.755 1.00 95.50 342 PHE A CA 1
ATOM 2573 C C . PHE A 1 342 ? 1.098 -0.875 -13.086 1.00 95.50 342 PHE A C 1
ATOM 2575 O O . PHE A 1 342 ? 1.594 -1.989 -13.276 1.00 95.50 342 PHE A O 1
ATOM 2582 N N . PRO A 1 343 ? -0.228 -0.676 -13.168 1.00 91.50 343 PRO A N 1
ATOM 2583 C CA . PRO A 1 343 ? -1.189 -1.774 -13.284 1.00 91.50 343 PRO A CA 1
ATOM 2584 C C . PRO A 1 343 ? -1.198 -2.497 -14.639 1.00 91.50 343 PRO A C 1
ATOM 2586 O O . PRO A 1 343 ? -1.764 -3.585 -14.745 1.00 91.50 343 PRO A O 1
ATOM 2589 N N . GLY A 1 344 ? -0.629 -1.899 -15.691 1.00 90.56 344 GLY A N 1
ATOM 2590 C CA . GLY A 1 344 ? -0.848 -2.373 -17.060 1.00 90.56 344 GLY A CA 1
ATOM 2591 C C . GLY A 1 344 ? -2.317 -2.266 -17.475 1.00 90.56 344 GLY A C 1
ATOM 2592 O O . GLY A 1 344 ? -3.055 -1.535 -16.833 1.00 90.56 344 GLY A O 1
ATOM 2593 N N . PRO A 1 345 ? -2.762 -2.968 -18.529 1.00 88.25 345 PRO A N 1
ATOM 2594 C CA . PRO A 1 345 ? -4.155 -2.922 -18.986 1.00 88.25 345 PRO A CA 1
ATOM 2595 C C . PRO A 1 345 ? -5.139 -3.691 -18.087 1.00 88.25 345 PRO A C 1
ATOM 2597 O O . PRO A 1 345 ? -6.321 -3.365 -18.084 1.00 88.25 345 PRO A O 1
ATOM 2600 N N . ASP A 1 346 ? -4.661 -4.672 -17.315 1.00 89.44 346 ASP A N 1
ATOM 2601 C CA . ASP A 1 346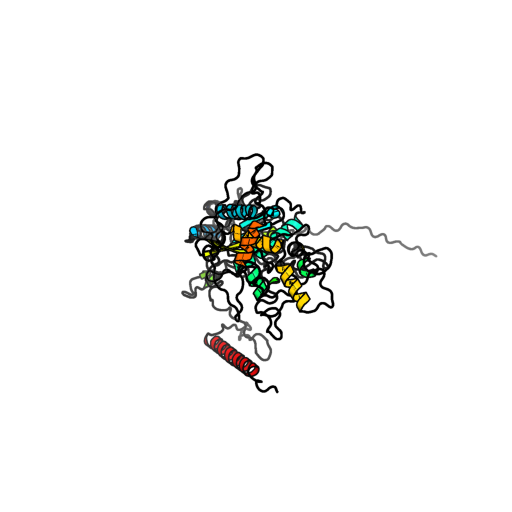 ? -5.518 -5.605 -16.564 1.00 89.44 346 ASP A CA 1
ATOM 2602 C C . ASP A 1 346 ? -5.555 -5.339 -15.042 1.00 89.44 346 ASP A C 1
ATOM 2604 O O . ASP A 1 346 ? -6.289 -5.999 -14.311 1.00 89.44 346 ASP A O 1
ATOM 2608 N N . GLY A 1 347 ? -4.749 -4.404 -14.519 1.00 91.25 347 GLY A N 1
ATOM 2609 C CA . GLY A 1 347 ? -4.704 -4.111 -13.075 1.00 91.25 347 GLY A CA 1
ATOM 2610 C C . GLY A 1 347 ? -3.745 -4.985 -12.252 1.00 91.25 347 GLY A C 1
ATOM 2611 O O . GLY A 1 347 ? -3.597 -4.779 -11.039 1.00 91.25 347 GLY A O 1
ATOM 2612 N N . TYR A 1 348 ? -3.093 -5.966 -12.881 1.00 93.75 348 TYR A N 1
ATOM 2613 C CA . TYR A 1 348 ? -2.269 -6.970 -12.206 1.00 93.75 348 TYR A CA 1
ATOM 2614 C C . TYR A 1 348 ? -0.815 -6.541 -12.014 1.00 93.75 348 TYR A C 1
ATOM 2616 O O . TYR A 1 348 ? -0.199 -5.882 -12.849 1.00 93.75 348 TYR A O 1
ATOM 2624 N N . ALA A 1 349 ? -0.212 -7.008 -10.917 1.00 93.56 349 ALA A N 1
ATOM 2625 C CA . ALA A 1 349 ? 1.173 -6.674 -10.589 1.00 93.56 349 ALA A CA 1
ATOM 2626 C C . ALA A 1 349 ? 2.206 -7.395 -11.476 1.00 93.56 349 ALA A C 1
ATOM 2628 O O . ALA A 1 349 ? 3.402 -7.119 -11.382 1.00 93.56 349 ALA A O 1
ATOM 2629 N N . THR A 1 350 ? 1.769 -8.322 -12.333 1.00 91.12 350 THR A N 1
ATOM 2630 C CA . THR A 1 350 ? 2.612 -8.970 -13.346 1.00 91.12 350 THR A CA 1
ATOM 2631 C C . THR A 1 350 ? 3.126 -7.971 -14.376 1.00 91.12 350 THR A C 1
ATOM 2633 O O . THR A 1 350 ? 4.288 -8.068 -14.772 1.00 91.12 350 THR A O 1
ATOM 2636 N N . HIS A 1 351 ? 2.325 -6.965 -14.744 1.00 90.94 351 HIS A N 1
ATOM 2637 C CA . HIS A 1 351 ? 2.750 -5.923 -15.678 1.00 90.94 351 HIS A CA 1
ATOM 2638 C C . HIS A 1 351 ? 3.951 -5.136 -15.143 1.00 90.94 351 HIS A C 1
ATOM 2640 O O . HIS A 1 351 ? 4.978 -5.025 -15.809 1.00 90.94 351 HIS A O 1
ATOM 2646 N N . GLU A 1 352 ? 3.863 -4.647 -13.905 1.00 92.69 352 GLU A N 1
ATOM 2647 C CA . GLU A 1 352 ? 4.944 -3.893 -13.266 1.00 92.69 352 GLU A CA 1
ATOM 2648 C C . GLU A 1 352 ? 6.228 -4.722 -13.109 1.00 92.69 352 GLU A C 1
ATOM 2650 O O . GLU A 1 352 ? 7.337 -4.209 -13.258 1.00 92.69 352 GLU A O 1
ATOM 2655 N N . GLN A 1 353 ? 6.082 -6.029 -12.876 1.00 91.56 353 GLN A N 1
ATOM 2656 C CA . GLN A 1 353 ? 7.187 -6.991 -12.809 1.00 91.56 353 GLN A CA 1
ATOM 2657 C C . GLN A 1 353 ? 7.796 -7.333 -14.182 1.00 91.56 353 GLN A C 1
ATOM 2659 O O . GLN A 1 353 ? 8.762 -8.101 -14.249 1.00 91.56 353 GLN A O 1
ATOM 2664 N N . GLY A 1 354 ? 7.252 -6.772 -15.264 1.00 87.69 354 GLY A N 1
ATOM 2665 C CA . GLY A 1 354 ? 7.730 -6.954 -16.630 1.00 87.69 354 GLY A CA 1
ATOM 2666 C C . GLY A 1 354 ? 7.370 -8.310 -17.223 1.00 87.69 354 GLY A C 1
ATOM 2667 O O . GLY A 1 354 ? 8.138 -8.818 -18.037 1.00 87.69 354 GLY A O 1
ATOM 2668 N N . PHE A 1 355 ? 6.264 -8.929 -16.790 1.00 84.31 355 PHE A N 1
ATOM 2669 C CA . PHE A 1 355 ? 5.848 -10.204 -17.363 1.00 84.31 355 PHE A CA 1
ATOM 2670 C C . PHE A 1 355 ? 5.458 -10.059 -18.833 1.00 84.31 355 PHE A C 1
ATOM 2672 O O . PHE A 1 355 ? 4.768 -9.121 -19.226 1.00 84.31 355 PHE A O 1
ATOM 2679 N N . THR A 1 356 ? 5.876 -11.033 -19.638 1.00 73.38 356 THR A N 1
ATOM 2680 C CA . THR A 1 356 ? 5.421 -11.174 -21.030 1.00 73.38 356 THR A CA 1
ATOM 2681 C C . THR A 1 356 ? 4.319 -12.233 -21.117 1.00 73.38 356 THR A C 1
ATOM 2683 O O . THR A 1 356 ? 3.945 -12.839 -20.116 1.00 73.38 356 THR A O 1
ATOM 2686 N N . SER A 1 357 ? 3.828 -12.536 -22.322 1.00 63.03 357 SER A N 1
ATOM 2687 C CA . SER A 1 357 ? 2.787 -13.552 -22.548 1.00 63.03 357 SER A CA 1
ATOM 2688 C C . SER A 1 357 ? 3.180 -14.993 -22.167 1.00 63.03 357 SER A C 1
ATOM 2690 O O . SER A 1 357 ? 2.368 -15.903 -22.315 1.00 63.03 357 SER A O 1
ATOM 2692 N N . PHE A 1 358 ? 4.421 -15.239 -21.731 1.00 55.00 358 PHE A N 1
ATOM 2693 C CA . PHE A 1 358 ? 4.901 -16.551 -21.291 1.00 55.00 358 PHE A CA 1
ATOM 2694 C C . PHE A 1 358 ? 5.017 -16.621 -19.762 1.00 55.00 358 PHE A C 1
ATOM 2696 O O . PHE A 1 358 ? 5.566 -15.720 -19.130 1.00 55.00 358 PHE A O 1
ATOM 2703 N N . TYR A 1 359 ? 4.556 -17.730 -19.174 1.00 53.97 359 TYR A N 1
ATOM 2704 C CA . TYR A 1 359 ? 4.587 -17.961 -17.725 1.00 53.97 359 TYR A CA 1
ATOM 2705 C C . TYR A 1 359 ? 6.000 -17.808 -17.147 1.00 53.97 359 TYR A C 1
ATOM 2707 O O . TYR A 1 359 ? 6.969 -18.358 -17.678 1.00 53.97 359 TYR A O 1
ATOM 2715 N N . GLY A 1 360 ? 6.113 -17.068 -16.042 1.00 55.81 360 GLY A N 1
ATOM 2716 C CA . GLY A 1 360 ? 7.385 -16.849 -15.355 1.00 55.81 360 GLY A CA 1
ATOM 2717 C C . GLY A 1 360 ? 8.434 -16.070 -16.159 1.00 55.81 360 GLY A C 1
ATOM 2718 O O . GLY A 1 360 ? 9.600 -16.084 -15.764 1.00 55.81 360 GLY A O 1
ATOM 2719 N N . ASN A 1 361 ? 8.066 -15.421 -17.262 1.00 61.88 361 ASN A N 1
ATOM 2720 C CA . ASN A 1 361 ? 8.987 -14.678 -18.117 1.00 61.88 361 ASN A CA 1
ATOM 2721 C C . ASN A 1 361 ? 9.015 -13.196 -17.742 1.00 61.88 361 ASN A C 1
ATOM 2723 O O . ASN A 1 361 ? 7.947 -12.629 -17.574 1.00 61.88 361 ASN A O 1
ATOM 2727 N N . ASN A 1 362 ? 10.192 -12.568 -17.690 1.00 67.62 362 ASN A N 1
ATOM 2728 C CA . ASN A 1 362 ? 10.317 -11.115 -17.804 1.00 67.62 362 ASN A CA 1
ATOM 2729 C C . ASN A 1 362 ? 11.350 -10.730 -18.877 1.00 67.62 362 ASN A C 1
ATOM 2731 O O . ASN A 1 362 ? 12.195 -11.548 -19.250 1.00 67.62 362 ASN A O 1
ATOM 2735 N N . ASP A 1 363 ? 11.312 -9.479 -19.341 1.00 60.06 363 ASP A N 1
ATOM 2736 C CA . ASP A 1 363 ? 12.170 -8.969 -20.429 1.00 60.06 363 ASP A CA 1
ATOM 2737 C C . ASP A 1 363 ? 13.687 -9.156 -20.205 1.00 60.06 363 ASP A C 1
ATOM 2739 O O . ASP A 1 363 ? 14.468 -9.066 -21.153 1.00 60.06 363 ASP A O 1
ATOM 2743 N N . LYS A 1 364 ? 14.125 -9.419 -18.964 1.00 62.31 364 LYS A N 1
ATOM 2744 C CA . LYS A 1 364 ? 15.533 -9.647 -18.606 1.00 62.31 364 LYS A CA 1
ATOM 2745 C C . LYS A 1 364 ? 15.917 -11.121 -18.466 1.00 62.31 364 LYS A C 1
ATOM 2747 O O . LYS A 1 364 ? 17.044 -11.462 -18.814 1.00 62.31 364 LYS A O 1
ATOM 2752 N N . THR A 1 365 ? 15.045 -11.982 -17.944 1.00 57.88 365 THR A N 1
ATOM 2753 C CA . THR A 1 365 ? 15.397 -13.366 -17.573 1.00 57.88 365 THR A CA 1
ATOM 2754 C C . THR A 1 365 ? 14.924 -14.417 -18.552 1.00 57.88 365 THR A C 1
ATOM 2756 O O . THR A 1 365 ? 15.429 -15.537 -18.512 1.00 57.88 365 THR A O 1
ATOM 2759 N N . GLY A 1 366 ? 13.960 -14.103 -19.418 1.00 61.50 366 GLY A N 1
ATOM 2760 C CA . GLY A 1 366 ? 13.257 -15.157 -20.141 1.00 61.50 366 GLY A CA 1
ATOM 2761 C C . GLY A 1 366 ? 12.339 -15.972 -19.207 1.00 61.50 366 GLY A C 1
ATOM 2762 O O . GLY A 1 366 ? 12.275 -15.704 -17.999 1.00 61.50 366 GLY A O 1
ATOM 2763 N N . PRO A 1 367 ? 11.601 -16.962 -19.743 1.00 65.31 367 PRO A N 1
ATOM 2764 C CA . PRO A 1 367 ? 10.761 -17.852 -18.945 1.00 65.31 367 PRO A CA 1
ATOM 2765 C C . PRO A 1 367 ? 11.614 -18.721 -18.014 1.00 65.31 367 PRO A C 1
ATOM 2767 O O . PRO A 1 367 ? 12.601 -19.310 -18.449 1.00 65.31 367 PRO A O 1
ATOM 2770 N N . VAL A 1 368 ? 11.202 -18.858 -16.751 1.00 72.62 368 VAL A N 1
ATOM 2771 C CA . VAL A 1 368 ? 11.812 -19.812 -15.808 1.00 72.62 368 VAL A CA 1
ATOM 2772 C C . VAL A 1 368 ? 11.271 -21.218 -16.103 1.00 72.62 368 VAL A C 1
ATOM 2774 O O . VAL A 1 368 ? 10.083 -21.460 -15.871 1.00 72.62 368 VAL A O 1
ATOM 2777 N N . PRO A 1 369 ? 12.082 -22.160 -16.622 1.00 71.62 369 PRO A N 1
ATOM 2778 C CA . PRO A 1 369 ? 11.590 -23.488 -16.970 1.00 71.62 369 PRO A CA 1
ATOM 2779 C C . PRO A 1 369 ? 11.314 -24.337 -15.721 1.00 71.62 369 PRO A C 1
ATOM 2781 O O . PRO A 1 369 ? 11.891 -24.125 -14.658 1.00 71.62 369 PRO A O 1
ATOM 2784 N N . ALA A 1 370 ? 10.467 -25.361 -15.854 1.00 75.06 370 ALA A N 1
ATOM 2785 C CA . ALA A 1 370 ? 10.106 -26.245 -14.738 1.00 75.06 370 ALA A CA 1
ATOM 2786 C C . ALA A 1 370 ? 11.304 -27.007 -14.129 1.00 75.06 370 ALA A C 1
ATOM 2788 O O . ALA A 1 370 ? 11.233 -27.465 -12.993 1.00 75.06 370 ALA A O 1
ATOM 2789 N N . ASN A 1 371 ? 12.400 -27.150 -14.879 1.00 80.31 371 ASN A N 1
ATOM 2790 C CA . ASN A 1 371 ? 13.652 -27.767 -14.439 1.00 80.31 371 ASN A CA 1
ATOM 2791 C C . ASN A 1 371 ? 14.741 -26.741 -14.067 1.00 80.31 371 ASN A C 1
ATOM 2793 O O . ASN A 1 371 ? 15.909 -27.121 -13.980 1.00 80.31 371 ASN A O 1
ATOM 2797 N N . ALA A 1 372 ? 14.379 -25.466 -13.878 1.00 79.56 372 ALA A N 1
ATOM 2798 C CA . ALA A 1 372 ? 15.308 -24.424 -13.461 1.00 79.56 372 ALA A CA 1
ATOM 2799 C C . ALA A 1 372 ? 15.980 -24.775 -12.129 1.00 79.56 372 ALA A C 1
ATOM 2801 O O . ALA A 1 372 ? 15.357 -25.272 -11.187 1.00 79.56 372 ALA A O 1
ATOM 2802 N N . SER A 1 373 ? 17.268 -24.471 -12.034 1.00 82.94 373 SER A N 1
ATOM 2803 C CA . SER A 1 373 ? 18.007 -24.519 -10.780 1.00 82.94 373 SER A CA 1
ATOM 2804 C C . SER A 1 373 ? 17.476 -23.477 -9.788 1.00 82.94 373 SER A C 1
ATOM 2806 O O . SER A 1 373 ? 16.927 -22.440 -10.163 1.00 82.94 373 SER A O 1
ATOM 2808 N N . ARG A 1 374 ? 17.712 -23.700 -8.488 1.00 77.69 374 ARG A N 1
ATOM 2809 C CA . ARG A 1 374 ? 17.362 -22.730 -7.433 1.00 77.69 374 ARG A CA 1
ATOM 2810 C C . ARG A 1 374 ? 17.952 -21.342 -7.701 1.00 77.69 374 ARG A C 1
ATOM 2812 O O . ARG A 1 374 ? 17.302 -20.342 -7.414 1.00 77.69 374 ARG A O 1
ATOM 2819 N N . THR A 1 375 ? 19.170 -21.283 -8.235 1.00 80.44 375 THR A N 1
ATOM 2820 C CA . THR A 1 375 ? 19.842 -20.023 -8.566 1.00 80.44 375 THR A CA 1
ATOM 2821 C C . THR A 1 375 ? 19.101 -19.268 -9.663 1.00 80.44 375 THR A C 1
ATOM 2823 O O . THR A 1 375 ? 18.898 -18.069 -9.521 1.00 80.44 375 THR A O 1
ATOM 2826 N N . GLU A 1 376 ? 18.638 -19.956 -10.709 1.00 81.38 376 GLU A N 1
ATOM 2827 C CA . GLU A 1 376 ? 17.837 -19.343 -11.777 1.00 81.38 376 GLU A CA 1
ATOM 2828 C C . GLU A 1 376 ? 16.486 -18.841 -11.251 1.00 81.38 376 GLU A C 1
ATOM 2830 O O . GLU A 1 376 ? 16.081 -17.724 -11.564 1.00 81.38 376 GLU A O 1
ATOM 2835 N N . VAL A 1 377 ? 15.820 -19.616 -10.387 1.00 78.62 377 VAL A N 1
ATOM 2836 C CA . VAL A 1 377 ? 14.550 -19.206 -9.759 1.00 78.62 377 VAL A CA 1
ATOM 2837 C C . VAL A 1 377 ? 14.738 -17.973 -8.866 1.00 78.62 377 VAL A C 1
ATOM 2839 O O . VAL A 1 377 ? 13.942 -17.035 -8.925 1.00 78.62 377 VAL A O 1
ATOM 2842 N N . LEU A 1 378 ? 15.802 -17.947 -8.056 1.00 80.19 378 LEU A N 1
ATOM 2843 C CA . LEU A 1 378 ? 16.118 -16.808 -7.193 1.00 80.19 378 LEU A CA 1
ATOM 2844 C C . LEU A 1 378 ? 16.477 -15.568 -8.016 1.00 80.19 378 LEU A C 1
ATOM 2846 O O . LEU A 1 378 ? 16.008 -14.476 -7.704 1.00 80.19 378 LEU A O 1
ATOM 2850 N N . GLN A 1 379 ? 17.267 -15.736 -9.077 1.00 82.00 379 GLN A N 1
ATOM 2851 C CA . GLN A 1 379 ? 17.639 -14.645 -9.969 1.00 82.00 379 GLN A CA 1
ATOM 2852 C C . GLN A 1 379 ? 16.402 -14.052 -10.655 1.00 82.00 379 GLN A C 1
ATOM 2854 O O . GLN A 1 379 ? 16.230 -12.838 -10.644 1.00 82.00 379 GLN A O 1
ATOM 2859 N N . ALA A 1 380 ? 15.469 -14.886 -11.119 1.00 82.19 380 ALA A N 1
ATOM 2860 C CA . ALA A 1 380 ? 14.202 -14.414 -11.671 1.00 82.19 380 ALA A CA 1
ATOM 2861 C C . ALA A 1 380 ? 13.366 -13.608 -10.664 1.00 82.19 380 ALA A C 1
ATOM 2863 O O . ALA A 1 380 ? 12.794 -12.579 -11.023 1.00 82.19 380 ALA A O 1
ATOM 2864 N N . ALA A 1 381 ? 13.322 -14.020 -9.394 1.00 82.81 381 ALA A N 1
ATOM 2865 C CA . ALA A 1 381 ? 12.654 -13.242 -8.350 1.00 82.81 381 ALA A CA 1
ATOM 2866 C C . ALA A 1 381 ? 13.344 -11.883 -8.112 1.00 82.81 381 ALA A C 1
ATOM 2868 O O . ALA A 1 381 ? 12.665 -10.862 -7.966 1.00 82.81 381 ALA A O 1
ATOM 2869 N N . VAL A 1 382 ? 14.682 -11.847 -8.120 1.00 85.69 382 VAL A N 1
ATOM 2870 C CA . VAL A 1 382 ? 15.468 -10.604 -8.025 1.00 85.69 382 VAL A CA 1
ATOM 2871 C C . VAL A 1 382 ? 15.194 -9.690 -9.220 1.00 85.69 382 VAL A C 1
ATOM 2873 O O . VAL A 1 382 ? 14.992 -8.492 -9.028 1.00 85.69 382 VAL A O 1
ATOM 2876 N N . ASP A 1 383 ? 15.137 -10.230 -10.434 1.00 86.62 383 ASP A N 1
ATOM 2877 C CA . ASP A 1 383 ? 14.910 -9.444 -11.645 1.00 86.62 383 ASP A CA 1
ATOM 2878 C C . ASP A 1 383 ? 13.482 -8.895 -11.730 1.00 86.62 383 ASP A C 1
ATOM 2880 O O . ASP A 1 383 ? 13.309 -7.744 -12.119 1.00 86.62 383 ASP A O 1
ATOM 2884 N N . ARG A 1 384 ? 12.466 -9.650 -11.289 1.00 87.44 384 ARG A N 1
ATOM 2885 C CA . ARG A 1 384 ? 11.078 -9.157 -11.161 1.00 87.44 384 ARG A CA 1
ATOM 2886 C C . ARG A 1 384 ? 10.955 -8.057 -10.108 1.00 87.44 384 ARG A C 1
ATOM 2888 O O . ARG A 1 384 ? 10.316 -7.042 -10.353 1.00 87.44 384 ARG A O 1
ATOM 2895 N N . THR A 1 385 ? 11.615 -8.221 -8.959 1.00 89.06 385 THR A N 1
ATOM 2896 C CA . THR A 1 385 ? 11.623 -7.225 -7.865 1.00 89.06 385 THR A CA 1
ATOM 2897 C C . THR A 1 385 ? 12.377 -5.944 -8.243 1.00 89.06 385 THR A C 1
ATOM 2899 O O . THR A 1 385 ? 12.225 -4.912 -7.598 1.00 89.06 385 THR A O 1
ATOM 2902 N N . ASN A 1 386 ? 13.208 -5.994 -9.285 1.00 91.56 386 ASN A N 1
ATOM 2903 C CA . ASN A 1 386 ? 13.970 -4.853 -9.787 1.00 91.56 386 ASN A CA 1
ATOM 2904 C C . ASN A 1 386 ? 13.694 -4.605 -11.281 1.00 91.56 386 ASN A C 1
ATOM 2906 O O . ASN A 1 386 ? 14.572 -4.136 -12.018 1.00 91.56 386 ASN A O 1
ATOM 2910 N N . ALA A 1 387 ? 12.480 -4.939 -11.732 1.00 91.56 387 ALA A N 1
ATOM 2911 C CA . ALA A 1 387 ? 12.018 -4.638 -13.077 1.00 91.56 387 ALA A CA 1
ATOM 2912 C C . ALA A 1 387 ? 11.959 -3.111 -13.287 1.00 91.56 387 ALA A C 1
ATOM 2914 O O . ALA A 1 387 ? 11.796 -2.371 -12.313 1.00 91.56 387 ALA A O 1
ATOM 2915 N N . PRO A 1 388 ? 12.085 -2.610 -14.532 1.00 90.94 388 PRO A N 1
ATOM 2916 C CA . PRO A 1 388 ? 12.140 -1.172 -14.797 1.00 90.94 388 PRO A CA 1
ATOM 2917 C C . PRO A 1 388 ? 10.994 -0.381 -14.155 1.00 90.94 388 PRO A C 1
ATOM 2919 O O . PRO A 1 388 ? 11.257 0.601 -13.469 1.00 90.94 388 PRO A O 1
ATOM 2922 N N . LYS A 1 389 ? 9.750 -0.861 -14.289 1.00 91.94 389 LYS A N 1
ATOM 2923 C CA . LYS A 1 389 ? 8.566 -0.213 -13.710 1.00 91.94 389 LYS A CA 1
ATOM 2924 C C . LYS A 1 389 ? 8.515 -0.299 -12.182 1.00 91.94 389 LYS A C 1
ATOM 2926 O O . LYS A 1 389 ? 8.114 0.665 -11.546 1.00 91.94 389 LYS A O 1
ATOM 2931 N N . VAL A 1 390 ? 9.007 -1.384 -11.575 1.00 94.69 390 VAL A N 1
ATOM 2932 C CA . VAL A 1 390 ? 9.146 -1.479 -10.108 1.00 94.69 390 VAL A CA 1
ATOM 2933 C C . VAL A 1 390 ? 10.136 -0.438 -9.572 1.00 94.69 390 VAL A C 1
ATOM 2935 O O . VAL A 1 390 ? 9.855 0.240 -8.586 1.00 94.69 390 VAL A O 1
ATOM 2938 N N . LEU A 1 391 ? 11.297 -0.291 -10.220 1.00 94.94 391 LEU A N 1
ATOM 2939 C CA . LEU A 1 391 ? 12.303 0.699 -9.812 1.00 94.94 391 LEU A CA 1
ATOM 2940 C C . LEU A 1 391 ? 11.828 2.128 -10.051 1.00 94.94 391 LEU A C 1
ATOM 2942 O O . LEU A 1 391 ? 12.120 3.022 -9.262 1.00 94.94 391 LEU A O 1
ATOM 2946 N N . GLU A 1 392 ? 11.086 2.337 -11.130 1.00 94.69 392 GLU A N 1
ATOM 2947 C CA . GLU A 1 392 ? 10.470 3.616 -11.430 1.00 94.69 392 GLU A CA 1
ATOM 2948 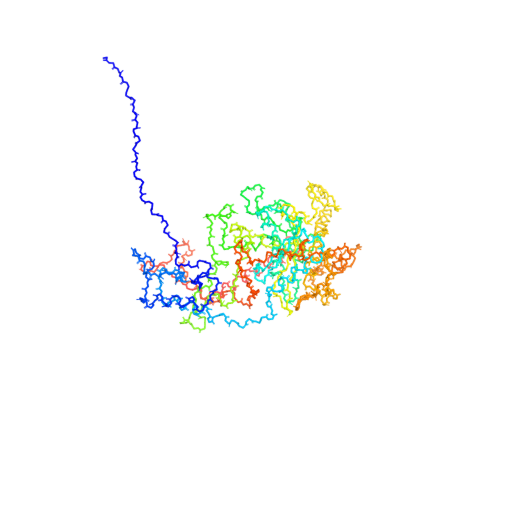C C . GLU A 1 392 ? 9.381 3.979 -10.414 1.00 94.69 392 GLU A C 1
ATOM 2950 O O . GLU A 1 392 ? 9.353 5.116 -9.958 1.00 94.69 392 GLU A O 1
ATOM 2955 N N . ALA A 1 393 ? 8.546 3.025 -9.989 1.00 96.38 393 ALA A N 1
ATOM 2956 C CA . ALA A 1 393 ? 7.533 3.246 -8.955 1.00 96.38 393 ALA A CA 1
ATOM 2957 C C . ALA A 1 393 ? 8.174 3.684 -7.634 1.00 96.38 393 ALA A C 1
ATOM 2959 O O . ALA A 1 393 ? 7.742 4.647 -7.002 1.00 96.38 393 ALA A O 1
ATOM 2960 N N . GLU A 1 394 ? 9.250 3.005 -7.243 1.00 96.12 394 GLU A N 1
ATOM 2961 C CA . GLU A 1 394 ? 10.023 3.352 -6.057 1.00 96.12 394 GLU A CA 1
ATOM 2962 C C . GLU A 1 394 ? 10.693 4.727 -6.177 1.00 96.12 394 GLU A C 1
ATOM 2964 O O . GLU A 1 394 ? 10.652 5.506 -5.226 1.00 96.12 394 GLU A O 1
ATOM 2969 N N . TRP A 1 395 ? 11.250 5.061 -7.348 1.00 96.44 395 TRP A N 1
ATOM 2970 C CA . TRP A 1 395 ? 11.786 6.396 -7.619 1.00 96.44 395 TRP A CA 1
ATOM 2971 C C . TRP A 1 395 ? 10.709 7.479 -7.525 1.00 96.44 395 TRP A C 1
ATOM 2973 O O . TRP A 1 395 ? 10.944 8.494 -6.875 1.00 96.44 395 TRP A O 1
ATOM 2983 N N . ILE A 1 396 ? 9.541 7.279 -8.143 1.00 96.62 396 ILE A N 1
ATOM 2984 C CA . ILE A 1 396 ? 8.439 8.249 -8.124 1.00 96.62 396 ILE A CA 1
ATOM 2985 C C . ILE A 1 396 ? 8.011 8.523 -6.682 1.00 96.62 396 ILE A C 1
ATOM 2987 O O . ILE A 1 396 ? 7.932 9.685 -6.286 1.00 96.62 396 ILE A O 1
ATOM 2991 N N . ALA A 1 397 ? 7.798 7.470 -5.889 1.00 97.25 397 ALA A N 1
ATOM 2992 C CA . ALA A 1 397 ? 7.424 7.594 -4.486 1.00 97.25 397 ALA A CA 1
ATOM 2993 C C . ALA A 1 397 ? 8.509 8.331 -3.680 1.00 97.25 397 ALA A C 1
ATOM 2995 O O . ALA A 1 397 ? 8.216 9.334 -3.037 1.00 97.25 397 ALA A O 1
ATOM 2996 N N . PHE A 1 398 ? 9.773 7.901 -3.783 1.00 96.81 398 PHE A N 1
ATOM 2997 C CA . PHE A 1 398 ? 10.912 8.516 -3.087 1.00 96.81 398 PHE A CA 1
ATOM 2998 C C . PHE A 1 398 ? 11.119 9.991 -3.465 1.00 96.81 398 PHE A C 1
ATOM 3000 O O . PHE A 1 398 ? 11.393 10.841 -2.621 1.00 96.81 398 PHE A O 1
ATOM 3007 N N . ALA A 1 399 ? 10.990 10.320 -4.749 1.00 96.06 399 ALA A N 1
ATOM 3008 C CA . ALA A 1 399 ? 11.128 11.682 -5.233 1.00 96.06 399 ALA A CA 1
ATOM 3009 C C . ALA A 1 399 ? 9.965 12.567 -4.767 1.00 96.06 399 ALA A C 1
ATOM 3011 O O . ALA A 1 399 ? 10.192 13.719 -4.384 1.00 96.06 399 ALA A O 1
ATOM 3012 N N . ALA A 1 400 ? 8.737 12.039 -4.765 1.00 95.62 400 ALA A N 1
ATOM 3013 C CA . ALA A 1 400 ? 7.552 12.757 -4.314 1.00 95.62 400 ALA A CA 1
ATOM 3014 C C . ALA A 1 400 ? 7.682 13.208 -2.854 1.00 95.62 400 ALA A C 1
ATOM 3016 O O . ALA A 1 400 ? 7.441 14.384 -2.579 1.00 95.62 400 ALA A O 1
ATOM 3017 N N . THR A 1 401 ? 8.194 12.347 -1.966 1.00 94.25 401 THR A N 1
ATOM 3018 C CA . THR A 1 401 ? 8.402 12.666 -0.539 1.00 94.25 401 THR A CA 1
ATOM 3019 C C . THR A 1 401 ? 9.526 13.671 -0.263 1.00 94.25 401 THR A C 1
ATOM 3021 O O . THR A 1 401 ? 9.765 13.999 0.891 1.00 94.25 401 THR A O 1
ATOM 3024 N N . GLY A 1 402 ? 10.240 14.155 -1.288 1.00 94.62 402 GLY A N 1
ATOM 3025 C CA . GLY A 1 402 ? 11.372 15.078 -1.120 1.00 94.62 402 GLY A CA 1
ATOM 3026 C C . GLY A 1 402 ? 12.739 14.394 -1.035 1.00 94.62 402 GLY A C 1
ATOM 3027 O O . GLY A 1 402 ? 13.760 15.078 -0.955 1.00 94.62 402 GLY A O 1
ATOM 3028 N N . GLY A 1 403 ? 12.789 13.065 -1.149 1.00 94.88 403 GLY A N 1
ATOM 3029 C CA . GLY A 1 403 ? 14.004 12.276 -0.977 1.00 94.88 403 GLY A CA 1
ATOM 3030 C C . GLY A 1 403 ? 14.414 12.154 0.488 1.00 94.88 403 GLY A C 1
ATOM 3031 O O . GLY A 1 403 ? 13.558 12.091 1.365 1.00 94.88 403 GLY A O 1
ATOM 3032 N N . SER A 1 404 ? 15.723 12.095 0.741 1.00 94.19 404 SER A N 1
ATOM 3033 C CA . SER A 1 404 ? 16.272 12.001 2.098 1.00 94.19 404 SER A CA 1
ATOM 3034 C C . SER A 1 404 ? 17.467 12.926 2.280 1.00 94.19 404 SER A C 1
ATOM 3036 O O . SER A 1 404 ? 18.482 12.791 1.582 1.00 94.19 404 SER A O 1
ATOM 3038 N N . SER A 1 405 ? 17.359 13.846 3.233 1.00 93.00 405 SER A N 1
ATOM 3039 C CA . SER A 1 405 ? 18.446 14.751 3.601 1.00 93.00 405 SER A CA 1
ATOM 3040 C C . SER A 1 405 ? 19.568 14.000 4.323 1.00 93.00 405 SER A C 1
ATOM 3042 O O . SER A 1 405 ? 20.737 14.171 3.969 1.00 93.00 405 SER A O 1
ATOM 3044 N N . ASP A 1 406 ? 19.220 13.087 5.234 1.00 90.69 406 ASP A N 1
ATOM 3045 C CA . ASP A 1 406 ? 20.172 12.265 5.998 1.00 90.69 406 ASP A CA 1
ATOM 3046 C C . ASP A 1 406 ? 21.009 11.331 5.115 1.00 90.69 406 ASP A C 1
ATOM 3048 O O . ASP A 1 406 ? 22.194 11.106 5.369 1.00 90.69 406 ASP A O 1
ATOM 3052 N N . ALA A 1 407 ? 20.419 10.813 4.034 1.00 90.00 407 ALA A N 1
ATOM 3053 C CA . ALA A 1 407 ? 21.128 9.982 3.063 1.00 90.00 407 ALA A CA 1
ATOM 3054 C C . ALA A 1 407 ? 21.990 10.787 2.070 1.00 90.00 407 ALA A C 1
ATOM 3056 O O . ALA A 1 407 ? 22.638 10.195 1.204 1.00 90.00 407 ALA A O 1
ATOM 3057 N N . GLY A 1 408 ? 21.959 12.126 2.121 1.00 92.50 408 GLY A N 1
ATOM 3058 C CA . GLY A 1 408 ? 22.567 12.986 1.100 1.00 92.50 408 GLY A CA 1
ATOM 3059 C C . GLY A 1 408 ? 21.897 12.864 -0.276 1.00 92.50 408 GLY A C 1
ATOM 3060 O O . GLY A 1 408 ? 22.532 13.114 -1.300 1.00 92.50 408 GLY A O 1
ATOM 3061 N N . ALA A 1 409 ? 20.624 12.462 -0.308 1.00 94.00 409 ALA A N 1
ATOM 3062 C CA . ALA A 1 409 ? 19.850 12.123 -1.501 1.00 94.00 409 ALA A CA 1
ATOM 3063 C C . ALA A 1 409 ? 18.567 12.972 -1.612 1.00 94.00 409 ALA A C 1
ATOM 3065 O O . ALA A 1 409 ? 17.505 12.476 -1.999 1.00 94.00 409 ALA A O 1
ATOM 3066 N N . ARG A 1 410 ? 18.655 14.256 -1.247 1.00 94.62 410 ARG A N 1
ATOM 3067 C CA . ARG A 1 410 ? 17.524 15.193 -1.252 1.00 94.62 410 ARG A CA 1
ATOM 3068 C C . ARG A 1 410 ? 17.047 15.508 -2.677 1.00 94.62 410 ARG A C 1
ATOM 3070 O O . ARG A 1 410 ? 17.847 15.635 -3.607 1.00 94.62 410 ARG A O 1
ATOM 3077 N N . VAL A 1 411 ? 15.735 15.661 -2.850 1.00 94.88 411 VAL A N 1
ATOM 3078 C CA . VAL A 1 411 ? 15.068 15.975 -4.124 1.00 94.88 411 VAL A CA 1
ATOM 3079 C C . VAL A 1 411 ? 14.325 17.309 -4.005 1.00 94.88 411 VAL A C 1
ATOM 3081 O O . VAL A 1 411 ? 13.096 17.377 -4.008 1.00 94.88 411 VAL A O 1
ATOM 3084 N N . ASP A 1 412 ? 15.096 18.392 -3.938 1.00 92.81 412 ASP A N 1
ATOM 3085 C CA . ASP A 1 412 ? 14.587 19.756 -3.717 1.00 92.81 412 ASP A CA 1
ATOM 3086 C C . ASP A 1 412 ? 13.657 20.240 -4.819 1.00 92.81 412 ASP A C 1
ATOM 3088 O O . ASP A 1 412 ? 12.673 20.922 -4.554 1.00 92.81 412 ASP A O 1
ATOM 3092 N N . PHE A 1 413 ? 13.984 19.881 -6.060 1.00 92.88 413 PHE A N 1
ATOM 3093 C CA . PHE A 1 413 ? 13.258 20.309 -7.242 1.00 92.88 413 PHE A CA 1
ATOM 3094 C C . PHE A 1 413 ? 13.071 19.149 -8.209 1.00 92.88 413 PHE A C 1
ATOM 3096 O O . PHE A 1 413 ? 14.023 18.412 -8.511 1.00 92.88 413 PHE A O 1
ATOM 3103 N N . LEU A 1 414 ? 11.859 19.026 -8.742 1.00 92.19 414 LEU A N 1
ATOM 3104 C CA . LEU A 1 414 ? 11.538 18.123 -9.838 1.00 92.19 414 LEU A CA 1
ATOM 3105 C C . LEU A 1 414 ? 11.265 18.919 -11.116 1.00 92.19 414 LEU A C 1
ATOM 3107 O O . LEU A 1 414 ? 10.489 19.873 -11.087 1.00 92.19 414 LEU A O 1
ATOM 3111 N N . PRO A 1 415 ? 11.909 18.571 -12.243 1.00 88.56 415 PRO A N 1
ATOM 3112 C CA . PRO A 1 415 ? 11.541 19.147 -13.521 1.00 88.56 415 PRO A CA 1
ATOM 3113 C C . PRO A 1 415 ? 10.114 18.721 -13.865 1.00 88.56 415 PRO A C 1
ATOM 3115 O O . PRO A 1 415 ? 9.716 17.596 -13.579 1.00 88.56 415 PRO A O 1
ATOM 3118 N N . VAL A 1 416 ? 9.382 19.607 -14.526 1.00 85.06 416 VAL A N 1
ATOM 3119 C CA . VAL A 1 416 ? 8.071 19.309 -15.104 1.00 85.06 416 VAL A CA 1
ATOM 3120 C C . VAL A 1 416 ? 8.226 19.319 -16.616 1.00 85.06 416 VAL A C 1
ATOM 3122 O O . VAL A 1 416 ? 8.977 20.131 -17.167 1.00 85.06 416 VAL A O 1
ATOM 3125 N N . ALA A 1 417 ? 7.565 18.391 -17.299 1.00 81.31 417 ALA A N 1
ATOM 3126 C CA . ALA A 1 417 ? 7.536 18.375 -18.750 1.00 81.31 417 ALA A CA 1
ATOM 3127 C C . ALA A 1 417 ? 6.938 19.691 -19.274 1.00 81.31 417 ALA A C 1
ATOM 3129 O O . ALA A 1 417 ? 5.908 20.131 -18.761 1.00 81.31 417 ALA A O 1
ATOM 3130 N N . PRO A 1 418 ? 7.553 20.318 -20.290 1.00 72.25 418 PRO A N 1
ATOM 3131 C CA . PRO A 1 418 ? 7.039 21.557 -20.845 1.00 72.25 418 PRO A CA 1
ATOM 3132 C C . PRO A 1 418 ? 5.658 21.338 -21.465 1.00 72.25 418 PRO A C 1
ATOM 3134 O O . PRO A 1 418 ? 5.437 20.384 -22.220 1.00 72.25 418 PRO A O 1
ATOM 3137 N N . ASP A 1 419 ? 4.749 22.253 -21.159 1.00 66.50 419 ASP A N 1
ATOM 3138 C CA . ASP A 1 419 ? 3.489 22.401 -21.868 1.00 66.50 419 ASP A CA 1
ATOM 3139 C C . ASP A 1 419 ? 3.746 23.211 -23.161 1.00 66.50 419 ASP A C 1
ATOM 3141 O O . ASP A 1 419 ? 4.344 24.286 -23.087 1.00 66.50 419 ASP A O 1
ATOM 3145 N N . PRO A 1 420 ? 3.355 22.721 -24.357 1.00 62.91 420 PRO A N 1
ATOM 3146 C CA . PRO A 1 420 ? 3.498 23.462 -25.610 1.00 62.91 420 PRO A CA 1
ATOM 3147 C C . PRO A 1 420 ? 2.794 24.827 -25.632 1.00 62.91 420 PRO A C 1
ATOM 3149 O O . PRO A 1 420 ? 3.178 25.668 -26.446 1.00 62.91 420 PRO A O 1
ATOM 3152 N N . SER A 1 421 ? 1.761 25.033 -24.805 1.00 61.75 421 SER A N 1
ATOM 3153 C CA . SER A 1 421 ? 0.976 26.276 -24.756 1.00 61.75 421 SER A CA 1
ATOM 3154 C C . SER A 1 421 ? 1.476 27.323 -23.759 1.00 61.75 421 SER A C 1
ATOM 3156 O O . SER A 1 421 ? 1.013 28.459 -23.821 1.00 61.75 421 SER A O 1
ATOM 3158 N N . GLU A 1 422 ? 2.429 26.993 -22.887 1.00 61.91 422 GLU A N 1
ATOM 3159 C CA . GLU A 1 422 ? 2.802 27.836 -21.744 1.00 61.91 422 GLU A CA 1
ATOM 3160 C C . GLU A 1 422 ? 4.330 28.048 -21.655 1.00 61.91 422 GLU A C 1
ATOM 3162 O O . GLU A 1 422 ? 5.114 27.298 -22.250 1.00 61.91 422 GLU A O 1
ATOM 3167 N N . PRO A 1 423 ? 4.805 29.100 -20.954 1.00 60.19 423 PRO A N 1
ATOM 3168 C CA . PRO A 1 423 ? 6.230 29.307 -20.719 1.00 60.19 423 PRO A CA 1
ATOM 3169 C C . PRO A 1 423 ? 6.867 28.113 -19.982 1.00 60.19 423 PRO A C 1
ATOM 3171 O O . PRO A 1 423 ? 6.167 27.332 -19.334 1.00 60.19 423 PRO A O 1
ATOM 3174 N N . PRO A 1 424 ? 8.206 27.953 -20.064 1.00 61.53 424 PRO A N 1
ATOM 3175 C CA . PRO A 1 424 ? 8.894 26.805 -19.485 1.00 61.53 424 PRO A CA 1
ATOM 3176 C C . PRO A 1 424 ? 8.534 26.652 -18.001 1.00 61.53 424 PRO A C 1
ATOM 3178 O O . PRO A 1 424 ? 8.642 27.627 -17.249 1.00 61.53 424 PRO A O 1
ATOM 3181 N N . PRO A 1 425 ? 8.099 25.454 -17.579 1.00 68.38 425 PRO A N 1
ATOM 3182 C CA . PRO A 1 425 ? 7.500 25.277 -16.270 1.00 68.38 425 PRO A CA 1
ATOM 3183 C C . PRO A 1 425 ? 8.529 25.498 -15.161 1.00 68.38 425 PRO A C 1
ATOM 3185 O O . PRO A 1 425 ? 9.694 25.099 -15.270 1.00 68.38 425 PRO A O 1
ATOM 3188 N N . ILE A 1 426 ? 8.085 26.134 -14.076 1.00 73.94 426 ILE A N 1
ATOM 3189 C CA . ILE A 1 426 ? 8.882 26.283 -12.858 1.00 73.94 426 ILE A CA 1
ATOM 3190 C C . ILE A 1 426 ? 9.096 24.875 -12.278 1.00 73.94 426 ILE A C 1
ATOM 3192 O O . ILE A 1 426 ? 8.116 24.144 -12.117 1.00 73.94 426 ILE A O 1
ATOM 3196 N N . PRO A 1 427 ? 10.341 24.463 -11.970 1.00 84.81 427 PRO A N 1
ATOM 3197 C CA . PRO A 1 427 ? 10.581 23.194 -11.293 1.00 84.81 427 PRO A CA 1
ATOM 3198 C C . PRO A 1 427 ? 9.777 23.106 -9.993 1.00 84.81 427 PRO A C 1
ATOM 3200 O O . PRO A 1 427 ? 9.775 24.051 -9.204 1.00 84.81 427 PRO A O 1
ATOM 3203 N N . LEU A 1 428 ? 9.129 21.967 -9.751 1.00 90.19 428 LEU A N 1
ATOM 3204 C CA . LEU A 1 428 ? 8.308 21.772 -8.560 1.00 90.19 428 LEU A CA 1
ATOM 3205 C C . LEU A 1 428 ? 9.191 21.651 -7.315 1.00 90.19 428 LEU A C 1
ATOM 3207 O O . LEU A 1 428 ? 10.018 20.732 -7.265 1.00 90.19 428 LEU A O 1
ATOM 3211 N N . PRO A 1 429 ? 9.022 22.525 -6.308 1.00 94.06 429 PRO A N 1
ATOM 3212 C CA . PRO A 1 429 ? 9.763 22.438 -5.056 1.00 94.06 429 PRO A CA 1
ATOM 3213 C C . PRO A 1 429 ? 9.315 21.234 -4.215 1.00 94.06 429 PRO A C 1
ATOM 3215 O O . PRO A 1 429 ? 8.240 20.667 -4.430 1.00 94.06 429 PRO A O 1
ATOM 3218 N N . ALA A 1 430 ? 10.153 20.816 -3.265 1.00 94.19 430 ALA A N 1
ATOM 3219 C CA . ALA A 1 430 ? 9.795 19.841 -2.234 1.00 94.19 430 ALA A CA 1
ATOM 3220 C C . ALA A 1 430 ? 8.621 20.342 -1.382 1.00 94.19 430 ALA A C 1
ATOM 3222 O O . ALA A 1 430 ? 8.520 21.541 -1.108 1.00 94.19 430 ALA A O 1
ATOM 3223 N N . VAL A 1 431 ? 7.745 19.421 -0.966 1.00 93.75 431 VAL A N 1
ATOM 3224 C CA . VAL A 1 431 ? 6.634 19.755 -0.064 1.00 93.75 431 VAL A CA 1
ATOM 3225 C C . VAL A 1 431 ? 7.219 20.095 1.311 1.00 93.75 431 VAL A C 1
ATOM 3227 O O . VAL A 1 431 ? 8.023 19.313 1.826 1.00 93.75 431 VAL A O 1
ATOM 3230 N N . PRO A 1 432 ? 6.883 21.253 1.908 1.00 91.75 432 PRO A N 1
ATOM 3231 C CA . PRO A 1 432 ? 7.433 21.651 3.198 1.00 91.75 432 PRO A CA 1
ATOM 3232 C C . PRO A 1 432 ? 7.205 20.600 4.291 1.00 91.75 432 PRO A C 1
ATOM 3234 O O . PRO A 1 432 ? 6.108 20.073 4.438 1.00 91.75 432 PRO A O 1
ATOM 3237 N N . GLY A 1 433 ? 8.247 20.321 5.076 1.00 89.94 433 GLY A N 1
ATOM 3238 C CA . GLY A 1 433 ? 8.187 19.390 6.204 1.00 89.94 433 GLY A CA 1
ATOM 3239 C C . GLY A 1 433 ? 8.347 17.912 5.843 1.00 89.94 433 GLY A C 1
ATOM 3240 O O . GLY A 1 433 ? 8.568 17.126 6.756 1.00 89.94 433 GLY A O 1
ATOM 3241 N N . PHE A 1 434 ? 8.295 17.524 4.562 1.00 94.12 434 PHE A N 1
ATOM 3242 C CA . PHE A 1 434 ? 8.503 16.131 4.157 1.00 94.12 434 PHE A CA 1
ATOM 3243 C C . PHE A 1 434 ? 9.978 15.828 3.865 1.00 94.12 434 PHE A C 1
ATOM 3245 O O . PHE A 1 434 ? 10.602 16.484 3.027 1.00 94.12 434 PHE A O 1
ATOM 3252 N N . ASP A 1 435 ? 10.521 14.826 4.556 1.00 93.06 435 ASP A N 1
ATOM 3253 C CA . ASP A 1 435 ? 11.860 14.265 4.340 1.00 93.06 435 ASP A CA 1
ATOM 3254 C C . ASP A 1 435 ? 11.873 12.809 4.820 1.00 93.06 435 ASP A C 1
ATOM 3256 O O . ASP A 1 435 ? 11.344 12.505 5.886 1.00 93.06 435 ASP A O 1
ATOM 3260 N N . LEU A 1 436 ? 12.439 11.888 4.038 1.00 92.81 436 LEU A N 1
ATOM 3261 C CA . LEU A 1 436 ? 12.567 10.495 4.460 1.00 92.81 436 LEU A CA 1
ATOM 3262 C C . LEU A 1 436 ? 13.782 10.367 5.401 1.00 92.81 436 LEU A C 1
ATOM 3264 O O . LEU A 1 436 ? 14.910 10.549 4.924 1.00 92.81 436 LEU A O 1
ATOM 3268 N N . PRO A 1 437 ? 13.607 9.987 6.683 1.00 90.06 437 PRO A N 1
ATOM 3269 C CA . PRO A 1 437 ? 14.738 9.718 7.563 1.00 90.06 437 PRO A CA 1
ATOM 3270 C C . PRO A 1 437 ? 15.565 8.574 6.983 1.00 90.06 437 PRO A C 1
ATOM 3272 O O . PRO A 1 437 ? 15.052 7.736 6.239 1.00 90.06 437 PRO A O 1
ATOM 3275 N N . PHE A 1 438 ? 16.852 8.511 7.309 1.00 85.88 438 PHE A N 1
ATOM 3276 C CA . PHE A 1 438 ? 17.699 7.433 6.808 1.00 85.88 438 PHE A CA 1
ATOM 3277 C C . PHE A 1 438 ? 18.611 6.881 7.885 1.00 85.88 438 PHE A C 1
ATOM 3279 O O . PHE A 1 438 ? 19.168 7.597 8.710 1.00 85.88 438 PHE A O 1
ATOM 3286 N N . GLY A 1 439 ? 18.783 5.567 7.854 1.00 79.06 439 GLY A N 1
ATOM 3287 C CA . GLY A 1 439 ? 19.571 4.856 8.839 1.00 79.06 439 GLY A CA 1
ATOM 3288 C C . GLY A 1 439 ? 19.949 3.476 8.340 1.00 79.06 439 GLY A C 1
ATOM 3289 O O . GLY A 1 439 ? 19.406 2.961 7.362 1.00 79.06 439 GLY A O 1
ATOM 3290 N N . ARG A 1 440 ? 20.914 2.868 9.025 1.00 81.56 440 ARG A N 1
ATOM 3291 C CA . ARG A 1 440 ? 21.326 1.498 8.743 1.00 81.56 440 ARG A CA 1
ATOM 3292 C C . ARG A 1 440 ? 20.316 0.531 9.359 1.00 81.56 440 ARG A C 1
ATOM 3294 O O . ARG A 1 440 ? 20.152 0.515 10.575 1.00 81.56 440 ARG A O 1
ATOM 3301 N N . LEU A 1 441 ? 19.692 -0.296 8.524 1.00 84.94 441 LEU A N 1
ATOM 3302 C CA . LEU A 1 441 ? 18.838 -1.400 8.958 1.00 84.94 441 LEU A CA 1
ATOM 3303 C C . LEU A 1 441 ? 19.613 -2.705 8.816 1.00 84.94 441 LEU A C 1
ATOM 3305 O O . LEU A 1 441 ? 19.881 -3.133 7.699 1.00 84.94 441 LEU A O 1
ATOM 3309 N N . ASP A 1 442 ? 19.985 -3.336 9.929 1.00 84.62 442 ASP A N 1
ATOM 3310 C CA . ASP A 1 442 ? 20.661 -4.634 9.916 1.00 84.62 442 ASP A CA 1
ATOM 3311 C C . ASP A 1 442 ? 19.766 -5.722 10.505 1.00 84.62 442 ASP A C 1
ATOM 3313 O O . ASP A 1 442 ? 19.270 -5.597 11.624 1.00 84.62 442 ASP A O 1
ATOM 3317 N N . LEU A 1 443 ? 19.632 -6.834 9.785 1.00 79.06 443 LEU A N 1
ATOM 3318 C CA . LEU A 1 443 ? 18.942 -8.027 10.258 1.00 79.06 443 LEU A CA 1
ATOM 3319 C C . LEU A 1 443 ? 19.834 -9.251 10.050 1.00 79.06 443 LEU A C 1
ATOM 3321 O O . LEU A 1 443 ? 20.211 -9.576 8.927 1.00 79.06 443 LEU A O 1
ATOM 3325 N N . VAL A 1 444 ? 20.207 -9.924 11.144 1.00 76.31 444 VAL A N 1
ATOM 3326 C CA . VAL A 1 444 ? 21.086 -11.117 11.131 1.00 76.31 444 VAL A CA 1
ATOM 3327 C C . VAL A 1 444 ? 22.400 -10.863 10.359 1.00 76.31 444 VAL A C 1
ATOM 3329 O O . VAL A 1 444 ? 22.897 -11.702 9.614 1.00 76.31 444 VAL A O 1
ATOM 3332 N N . GLY A 1 445 ? 22.967 -9.661 10.513 1.00 76.06 445 GLY A N 1
ATOM 3333 C CA . GLY A 1 445 ? 24.210 -9.257 9.844 1.00 76.06 445 GLY A CA 1
ATOM 3334 C C . GLY A 1 445 ? 24.061 -8.875 8.366 1.00 76.06 445 GLY A C 1
ATOM 3335 O O . GLY A 1 445 ? 25.071 -8.619 7.714 1.00 76.06 445 GLY A O 1
ATOM 3336 N N . ILE A 1 446 ? 22.834 -8.813 7.842 1.00 79.31 446 ILE A N 1
ATOM 3337 C CA . ILE A 1 446 ? 22.533 -8.325 6.494 1.00 79.31 446 ILE A CA 1
ATOM 3338 C C . ILE A 1 446 ? 21.958 -6.924 6.586 1.00 79.31 446 ILE A C 1
ATOM 3340 O O . ILE A 1 446 ? 20.945 -6.711 7.248 1.00 79.31 446 ILE A O 1
ATOM 3344 N N . THR A 1 447 ? 22.584 -5.986 5.883 1.00 84.81 447 THR A N 1
ATOM 3345 C CA . THR A 1 447 ? 22.036 -4.642 5.721 1.00 84.81 447 THR A CA 1
ATOM 3346 C C . THR A 1 447 ? 20.899 -4.674 4.703 1.00 84.81 447 THR A C 1
ATOM 3348 O O . THR A 1 447 ? 21.065 -5.178 3.591 1.00 84.81 447 THR A O 1
ATOM 3351 N N . LEU A 1 448 ? 19.736 -4.171 5.106 1.00 88.12 448 LEU A N 1
ATOM 3352 C CA . LEU A 1 448 ? 18.548 -4.051 4.274 1.00 88.12 448 LEU A CA 1
ATOM 3353 C C . LEU A 1 448 ? 18.555 -2.684 3.589 1.00 88.12 448 LEU A C 1
ATOM 3355 O O . LEU A 1 448 ? 18.757 -1.660 4.243 1.00 88.12 448 LEU A O 1
ATOM 3359 N N . GLU A 1 449 ? 18.289 -2.658 2.286 1.00 90.94 449 GLU A N 1
ATOM 3360 C CA . GLU A 1 449 ? 18.047 -1.399 1.586 1.00 90.94 449 GLU A CA 1
ATOM 3361 C C . GLU A 1 449 ? 16.630 -0.891 1.888 1.00 90.94 449 GLU A C 1
ATOM 3363 O O . GLU A 1 449 ? 15.638 -1.619 1.755 1.00 90.94 449 GLU A O 1
ATOM 3368 N N . VAL A 1 450 ? 16.541 0.381 2.278 1.00 91.62 450 VAL A N 1
ATOM 3369 C CA . VAL A 1 450 ? 15.268 1.099 2.440 1.00 91.62 450 VAL A CA 1
ATOM 3370 C C . VAL A 1 450 ? 14.653 1.358 1.069 1.00 91.62 450 VAL A C 1
ATOM 3372 O O . VAL A 1 450 ? 13.474 1.097 0.856 1.00 91.62 450 VAL A O 1
ATOM 3375 N N . VAL A 1 451 ? 15.465 1.819 0.117 1.00 93.56 451 VAL A N 1
ATOM 3376 C CA . VAL A 1 451 ? 15.061 2.041 -1.272 1.00 93.56 451 VAL A CA 1
ATOM 3377 C C . VAL A 1 451 ? 16.112 1.513 -2.231 1.00 93.56 451 VAL A C 1
ATOM 3379 O O . VAL A 1 451 ? 17.311 1.606 -1.980 1.00 93.56 451 VAL A O 1
ATOM 3382 N N . GLY A 1 452 ? 15.655 1.011 -3.370 1.00 94.12 452 GLY A N 1
ATOM 3383 C CA . GLY A 1 452 ? 16.502 0.560 -4.459 1.00 94.12 452 GLY A CA 1
ATOM 3384 C C . GLY A 1 452 ? 17.073 -0.842 -4.293 1.00 94.12 452 GLY A C 1
ATOM 3385 O O . GLY A 1 452 ? 16.964 -1.470 -3.242 1.00 94.12 452 GLY A O 1
ATOM 3386 N N . PRO A 1 453 ? 17.666 -1.396 -5.361 1.00 92.88 453 PRO A N 1
ATOM 3387 C CA . PRO A 1 453 ? 18.122 -2.774 -5.334 1.00 92.88 453 PRO A CA 1
ATOM 3388 C C . PRO A 1 453 ? 19.318 -2.958 -4.399 1.00 92.88 453 PRO A C 1
ATOM 3390 O O . PRO A 1 453 ? 20.241 -2.142 -4.406 1.00 92.88 453 PRO A O 1
ATOM 3393 N N . ASN A 1 454 ? 19.348 -4.102 -3.709 1.00 89.19 454 ASN A N 1
ATOM 3394 C CA . ASN A 1 454 ? 20.484 -4.509 -2.886 1.00 89.19 454 ASN A CA 1
ATOM 3395 C C . ASN A 1 454 ? 21.801 -4.472 -3.686 1.00 89.19 454 ASN A C 1
ATOM 3397 O O . ASN A 1 454 ? 21.818 -4.887 -4.858 1.00 89.19 454 ASN A O 1
ATOM 3401 N N . PRO A 1 455 ? 22.907 -4.027 -3.063 1.00 89.56 455 PRO A N 1
ATOM 3402 C CA . PRO A 1 455 ? 24.238 -4.154 -3.630 1.00 89.56 455 PRO A CA 1
ATOM 3403 C C . PRO A 1 455 ? 24.536 -5.610 -3.982 1.00 89.56 455 PRO A C 1
ATOM 3405 O O . PRO A 1 455 ? 24.213 -6.537 -3.236 1.00 89.56 455 PRO A O 1
ATOM 3408 N N . THR A 1 456 ? 25.177 -5.820 -5.124 1.00 85.94 456 THR A N 1
ATOM 3409 C CA . THR A 1 456 ? 25.652 -7.136 -5.555 1.00 85.94 456 THR A CA 1
ATOM 3410 C C . THR A 1 456 ? 27.160 -7.101 -5.760 1.00 85.94 456 THR A C 1
ATOM 3412 O O . THR A 1 456 ? 27.784 -6.043 -5.797 1.00 85.94 456 THR A O 1
ATOM 3415 N N . THR A 1 457 ? 27.775 -8.268 -5.947 1.00 84.94 457 THR A N 1
ATOM 3416 C CA . THR A 1 457 ? 29.197 -8.347 -6.316 1.00 84.94 457 THR A CA 1
ATOM 3417 C C . THR A 1 457 ? 29.498 -7.671 -7.657 1.00 84.94 457 THR A C 1
ATOM 3419 O O . THR A 1 457 ? 30.617 -7.209 -7.863 1.00 84.94 457 THR A O 1
ATOM 3422 N N . SER A 1 458 ? 28.516 -7.597 -8.562 1.00 86.19 458 SER A N 1
ATOM 3423 C CA . SER A 1 458 ? 28.640 -6.934 -9.863 1.00 86.19 458 SER A CA 1
ATOM 3424 C C . SER A 1 458 ? 28.330 -5.433 -9.822 1.00 86.19 458 SER A C 1
ATOM 3426 O O . SER A 1 458 ? 28.774 -4.706 -10.705 1.00 86.19 458 SER A O 1
ATOM 3428 N N . ASP A 1 459 ? 27.561 -4.966 -8.836 1.00 89.06 459 ASP A N 1
ATOM 3429 C CA . ASP A 1 459 ? 27.227 -3.555 -8.627 1.00 89.06 459 ASP A CA 1
ATOM 3430 C C . ASP A 1 459 ? 27.130 -3.268 -7.123 1.00 89.06 459 ASP A C 1
ATOM 3432 O O . ASP A 1 459 ? 26.088 -3.461 -6.498 1.00 89.06 459 ASP A O 1
ATOM 3436 N N . ALA A 1 460 ? 28.245 -2.824 -6.540 1.00 91.44 460 ALA A N 1
ATOM 3437 C CA . ALA A 1 460 ? 28.380 -2.591 -5.102 1.00 91.44 460 ALA A CA 1
ATOM 3438 C C . ALA A 1 460 ? 27.777 -1.254 -4.629 1.00 91.44 460 ALA A C 1
ATOM 3440 O O . ALA A 1 460 ? 27.942 -0.882 -3.468 1.00 91.44 460 ALA A O 1
ATOM 3441 N N . ARG A 1 461 ? 27.124 -0.494 -5.518 1.00 92.19 461 ARG A N 1
ATOM 3442 C CA . ARG A 1 461 ? 26.472 0.768 -5.147 1.00 92.19 461 ARG A CA 1
ATOM 3443 C C . ARG A 1 461 ? 25.264 0.493 -4.251 1.00 92.19 461 ARG A C 1
ATOM 3445 O O . ARG A 1 461 ? 24.501 -0.434 -4.521 1.00 92.19 461 ARG A O 1
ATOM 3452 N N . ALA A 1 462 ? 25.074 1.341 -3.239 1.00 91.56 462 ALA A N 1
ATOM 3453 C CA . ALA A 1 462 ? 23.895 1.326 -2.373 1.00 91.56 462 ALA A CA 1
ATOM 3454 C C . ALA A 1 462 ? 22.601 1.505 -3.183 1.00 91.56 462 ALA A C 1
ATOM 3456 O O . ALA A 1 462 ? 22.599 2.166 -4.232 1.00 91.56 462 ALA A O 1
ATOM 3457 N N . GLY A 1 463 ? 21.494 0.956 -2.683 1.00 92.38 463 GLY A N 1
ATOM 3458 C CA . GLY A 1 463 ? 20.190 1.022 -3.341 1.00 92.38 463 GLY A CA 1
ATOM 3459 C C . GLY A 1 463 ? 19.748 2.466 -3.588 1.00 92.38 463 GLY A C 1
ATOM 3460 O O . GLY A 1 463 ? 19.357 2.812 -4.707 1.00 92.38 463 GLY A O 1
ATOM 3461 N N . ILE A 1 464 ? 19.958 3.343 -2.602 1.00 92.62 464 ILE A N 1
ATOM 3462 C CA . ILE A 1 464 ? 19.686 4.786 -2.699 1.00 92.62 464 ILE A CA 1
ATOM 3463 C C . ILE A 1 464 ? 20.434 5.468 -3.855 1.00 92.62 464 ILE A C 1
ATOM 3465 O O . ILE A 1 464 ? 19.850 6.253 -4.606 1.00 92.62 464 ILE A O 1
ATOM 3469 N N . THR A 1 465 ? 21.712 5.141 -4.068 1.00 92.88 465 THR A N 1
ATOM 3470 C CA . THR A 1 465 ? 22.505 5.675 -5.189 1.00 92.88 465 THR A CA 1
ATOM 3471 C C . THR A 1 465 ? 21.946 5.201 -6.527 1.00 92.88 465 THR A C 1
ATOM 3473 O O . THR A 1 465 ? 21.885 5.958 -7.490 1.00 92.88 465 THR A O 1
ATOM 3476 N N . ARG A 1 466 ? 21.498 3.946 -6.598 1.00 93.19 466 ARG A N 1
ATOM 3477 C CA . ARG A 1 466 ? 20.954 3.364 -7.830 1.00 93.19 466 ARG A CA 1
ATOM 3478 C C . ARG A 1 466 ? 19.594 3.962 -8.191 1.00 93.19 466 ARG A C 1
ATOM 3480 O O . ARG A 1 466 ? 19.355 4.225 -9.367 1.00 93.19 466 ARG A O 1
ATOM 3487 N N . ILE A 1 467 ? 18.739 4.216 -7.200 1.00 92.69 467 ILE A N 1
ATOM 3488 C CA . ILE A 1 467 ? 17.440 4.881 -7.392 1.00 92.69 467 ILE A CA 1
ATOM 3489 C C . ILE A 1 467 ? 17.616 6.349 -7.778 1.00 92.69 467 ILE A C 1
ATOM 3491 O O . ILE A 1 467 ? 16.974 6.816 -8.712 1.00 92.69 467 ILE A O 1
ATOM 3495 N N . THR A 1 468 ? 18.533 7.076 -7.144 1.00 91.69 468 THR A N 1
ATOM 3496 C CA . THR A 1 468 ? 18.806 8.473 -7.525 1.00 91.69 468 THR A CA 1
ATOM 3497 C C . THR A 1 468 ? 19.458 8.601 -8.905 1.00 91.69 468 THR A C 1
ATOM 3499 O O . THR A 1 468 ? 19.142 9.531 -9.647 1.00 91.69 468 THR A O 1
ATOM 3502 N N . ASP A 1 469 ? 20.313 7.653 -9.304 1.00 91.50 469 ASP A N 1
ATOM 3503 C CA . ASP A 1 469 ? 20.864 7.594 -10.662 1.00 91.50 469 ASP A CA 1
ATOM 3504 C C . ASP A 1 469 ? 19.793 7.288 -11.722 1.00 91.50 469 ASP A C 1
ATOM 3506 O O . ASP A 1 469 ? 19.893 7.805 -12.839 1.00 91.50 469 ASP A O 1
ATOM 3510 N N . LEU A 1 470 ? 18.757 6.503 -11.382 1.00 89.88 470 LEU A N 1
ATOM 3511 C CA . LEU A 1 470 ? 17.653 6.172 -12.293 1.00 89.88 470 LEU A CA 1
ATOM 3512 C C . LEU A 1 470 ? 16.992 7.435 -12.848 1.00 89.88 470 LEU A C 1
ATOM 3514 O O . LEU A 1 470 ? 16.699 7.484 -14.043 1.00 89.88 470 LEU A O 1
ATOM 3518 N N . ARG A 1 471 ? 16.861 8.491 -12.032 1.00 85.25 471 ARG A N 1
ATOM 3519 C CA . ARG A 1 471 ? 16.327 9.796 -12.452 1.00 85.25 471 ARG A CA 1
ATOM 3520 C C . ARG A 1 471 ? 16.957 10.316 -13.744 1.00 85.25 471 ARG A C 1
ATOM 3522 O O . ARG A 1 471 ? 16.265 10.921 -14.551 1.00 85.25 471 ARG A O 1
ATOM 3529 N N . LYS A 1 472 ? 18.258 10.089 -13.964 1.00 86.38 472 LYS A N 1
ATOM 3530 C CA . LYS A 1 472 ? 18.986 10.575 -15.155 1.00 86.38 472 LYS A CA 1
ATOM 3531 C C . LYS A 1 472 ? 18.512 9.914 -16.452 1.00 86.38 472 LYS A C 1
ATOM 3533 O O . LYS A 1 472 ? 18.794 10.424 -17.531 1.00 86.38 472 LYS A O 1
ATOM 3538 N N . THR A 1 473 ? 17.842 8.771 -16.341 1.00 86.94 473 THR A N 1
ATOM 3539 C CA . THR A 1 473 ? 17.302 8.008 -17.473 1.00 86.94 473 THR A CA 1
ATOM 3540 C C . THR A 1 473 ? 15.832 8.312 -17.747 1.00 86.94 473 THR A C 1
ATOM 3542 O O . THR A 1 473 ? 15.338 7.982 -18.822 1.00 86.94 473 THR A O 1
ATOM 3545 N N . LEU A 1 474 ? 15.146 8.951 -16.798 1.00 87.81 474 LEU A N 1
ATOM 3546 C CA . LEU A 1 474 ? 13.728 9.263 -16.891 1.00 87.81 474 LEU A CA 1
ATOM 3547 C C . LEU A 1 474 ? 13.539 10.660 -17.474 1.00 87.81 474 LEU A C 1
ATOM 3549 O O . LEU A 1 474 ? 14.294 11.593 -17.188 1.00 87.81 474 LEU A O 1
ATOM 3553 N N . THR A 1 475 ? 12.510 10.814 -18.297 1.00 86.31 475 THR A N 1
ATOM 3554 C CA . THR A 1 475 ? 12.078 12.135 -18.747 1.00 86.31 475 THR A CA 1
ATOM 3555 C C . THR A 1 475 ? 11.103 12.732 -17.731 1.00 86.31 475 THR A C 1
ATOM 3557 O O . THR A 1 475 ? 10.390 11.979 -17.072 1.00 86.31 475 THR A O 1
ATOM 3560 N N . PRO A 1 476 ? 11.063 14.066 -17.569 1.00 86.50 476 PRO A N 1
ATOM 3561 C CA . PRO A 1 476 ? 10.097 14.714 -16.682 1.00 86.50 476 PRO A CA 1
ATOM 3562 C C . PRO A 1 476 ? 8.655 14.366 -17.065 1.00 86.50 476 PRO A C 1
ATOM 3564 O O . PRO A 1 476 ? 8.353 14.249 -18.256 1.00 86.50 476 PRO A O 1
ATOM 3567 N N . GLY A 1 477 ? 7.773 14.224 -16.077 1.00 85.25 477 GLY A N 1
ATOM 3568 C CA . GLY A 1 477 ? 6.336 14.044 -16.306 1.00 85.25 477 GLY A CA 1
ATOM 3569 C C . GLY A 1 477 ? 5.544 15.349 -16.276 1.00 85.25 477 GLY A C 1
ATOM 3570 O O . GLY A 1 477 ? 6.081 16.412 -15.959 1.00 85.25 477 GLY A O 1
ATOM 3571 N N . ARG A 1 478 ? 4.267 15.280 -16.662 1.00 81.00 478 ARG A N 1
ATOM 3572 C CA . ARG A 1 478 ? 3.339 16.426 -16.681 1.00 81.00 478 ARG A CA 1
ATOM 3573 C C . ARG A 1 478 ? 2.520 16.484 -15.398 1.00 81.00 478 ARG A C 1
ATOM 3575 O O . ARG A 1 478 ? 2.263 15.452 -14.796 1.00 81.00 478 ARG A O 1
ATOM 3582 N N . ILE A 1 479 ? 2.067 17.682 -15.040 1.00 79.62 479 ILE A N 1
ATOM 3583 C CA . ILE A 1 479 ? 1.096 17.918 -13.952 1.00 79.62 479 ILE A CA 1
ATOM 3584 C C . ILE A 1 479 ? -0.228 18.514 -14.453 1.00 79.62 479 ILE A C 1
ATOM 3586 O O . ILE A 1 479 ? -1.162 18.711 -13.683 1.00 79.62 479 ILE A O 1
ATOM 3590 N N . THR A 1 480 ? -0.321 18.758 -15.760 1.00 74.56 480 THR A N 1
ATOM 3591 C CA . THR A 1 480 ? -1.514 19.241 -16.455 1.00 74.56 480 THR A CA 1
ATOM 3592 C C . THR A 1 480 ? -1.865 18.331 -17.630 1.00 74.56 480 THR A C 1
ATOM 3594 O O . THR A 1 480 ? -1.006 17.652 -18.208 1.00 74.56 480 THR A O 1
ATOM 3597 N N . ASN A 1 481 ? -3.145 18.328 -17.991 1.00 71.06 481 ASN A N 1
ATOM 3598 C CA . ASN A 1 481 ? -3.650 17.787 -19.242 1.00 71.06 481 ASN A CA 1
ATOM 3599 C C . ASN A 1 481 ? -3.099 18.586 -20.436 1.00 71.06 481 ASN A C 1
ATOM 3601 O O . ASN A 1 481 ? -2.520 19.663 -20.298 1.00 71.06 481 ASN A O 1
ATOM 3605 N N . ASN A 1 482 ? -3.303 18.064 -21.648 1.00 68.94 482 ASN A N 1
ATOM 3606 C CA . ASN A 1 482 ? -2.854 18.725 -22.881 1.00 68.94 482 ASN A CA 1
ATOM 3607 C C . ASN A 1 482 ? -3.543 20.073 -23.157 1.00 68.94 482 ASN A C 1
ATOM 3609 O O . ASN A 1 482 ? -3.077 20.813 -24.017 1.00 68.94 482 ASN A O 1
ATOM 3613 N N . ASP A 1 483 ? -4.651 20.364 -22.480 1.00 63.31 483 ASP A N 1
ATOM 3614 C CA . ASP A 1 483 ? -5.398 21.620 -22.570 1.00 63.31 483 ASP A CA 1
ATOM 3615 C C . ASP A 1 483 ? -5.025 22.627 -21.464 1.00 63.31 483 ASP A C 1
ATOM 3617 O O . ASP A 1 483 ? -5.679 23.660 -21.331 1.00 63.31 483 ASP A O 1
ATOM 3621 N N . GLY A 1 484 ? -3.988 22.332 -20.671 1.00 61.69 484 GLY A N 1
ATOM 3622 C CA . GLY A 1 484 ? -3.513 23.182 -19.580 1.00 61.69 484 GLY A CA 1
ATOM 3623 C C . GLY A 1 484 ? -4.309 23.037 -18.278 1.00 61.69 484 GLY A C 1
ATOM 3624 O O . GLY A 1 484 ? -3.935 23.632 -17.268 1.00 61.69 484 GLY A O 1
ATOM 3625 N N . THR A 1 485 ? -5.379 22.233 -18.253 1.00 68.00 485 THR A N 1
ATOM 3626 C CA . THR A 1 485 ? -6.113 21.951 -17.007 1.00 68.00 485 THR A CA 1
ATOM 3627 C C . THR A 1 485 ? -5.290 21.057 -16.067 1.00 68.00 485 THR A C 1
ATOM 3629 O O . THR A 1 485 ? -4.515 20.232 -16.554 1.00 68.00 485 THR A O 1
ATOM 3632 N N . PRO A 1 486 ? -5.405 21.181 -14.729 1.00 66.25 486 PRO A N 1
ATOM 3633 C CA . PRO A 1 486 ? -4.763 20.245 -13.802 1.00 66.25 486 PRO A CA 1
ATOM 3634 C C . PRO A 1 486 ? -5.139 18.796 -14.130 1.00 66.25 486 PRO A C 1
ATOM 3636 O O . PRO A 1 486 ? -6.281 18.529 -14.504 1.00 66.25 486 PRO A O 1
ATOM 3639 N N . LEU A 1 487 ? -4.194 17.859 -13.992 1.00 67.44 487 LEU A N 1
ATOM 3640 C CA . LEU A 1 487 ? -4.534 16.436 -14.080 1.00 67.44 487 LEU A CA 1
ATOM 3641 C C . LEU A 1 487 ? -5.629 16.108 -13.059 1.00 67.44 487 LEU A C 1
ATOM 3643 O O . LEU A 1 487 ? -5.596 16.621 -11.939 1.00 67.44 487 LEU A O 1
ATOM 3647 N N . ASN A 1 488 ? -6.579 15.250 -13.442 1.00 59.91 488 ASN A N 1
ATOM 3648 C CA . ASN A 1 488 ? -7.669 14.851 -12.558 1.00 59.91 488 ASN A CA 1
ATOM 3649 C C . ASN A 1 488 ? -7.077 14.191 -11.309 1.00 59.91 488 ASN A C 1
ATOM 3651 O O . ASN A 1 488 ? -6.584 13.061 -11.357 1.00 59.91 488 ASN A O 1
ATOM 3655 N N . ASN A 1 489 ? -7.113 14.907 -10.189 1.00 55.91 489 ASN A N 1
ATOM 3656 C CA . ASN A 1 489 ? -6.942 14.284 -8.896 1.00 55.91 489 ASN A CA 1
ATOM 3657 C C . ASN A 1 489 ? -8.256 13.619 -8.558 1.00 55.91 489 ASN A C 1
ATOM 3659 O O . ASN A 1 489 ? -9.253 14.297 -8.329 1.00 55.91 489 ASN A O 1
ATOM 3663 N N . GLU A 1 490 ? -8.234 12.300 -8.463 1.00 55.91 490 GLU A N 1
ATOM 3664 C CA . GLU A 1 490 ? -9.237 11.605 -7.682 1.00 55.91 490 GLU A CA 1
ATOM 3665 C C . GLU A 1 490 ? -8.768 11.684 -6.230 1.00 55.91 490 GLU A C 1
ATOM 3667 O O . GLU A 1 490 ? -8.392 10.689 -5.607 1.00 55.91 490 GLU A O 1
ATOM 3672 N N . ILE A 1 491 ? -8.741 12.910 -5.684 1.00 49.34 491 ILE A N 1
ATOM 3673 C CA . ILE A 1 491 ? -8.836 13.051 -4.232 1.00 49.34 491 ILE A CA 1
ATOM 3674 C C . ILE A 1 491 ? -10.077 12.234 -3.884 1.00 49.34 491 ILE A C 1
ATOM 3676 O O . ILE A 1 491 ? -11.104 12.375 -4.561 1.00 49.34 491 ILE A O 1
ATOM 3680 N N . VAL A 1 492 ? -9.957 11.298 -2.939 1.00 44.31 492 VAL A N 1
ATOM 3681 C CA . VAL A 1 492 ? -11.143 10.655 -2.371 1.00 44.31 492 VAL A CA 1
ATOM 3682 C C . VAL A 1 492 ? -11.870 11.814 -1.723 1.00 44.31 492 VAL A C 1
ATOM 3684 O O . VAL A 1 492 ? -11.420 12.320 -0.707 1.00 44.31 492 VAL A O 1
ATOM 3687 N N . GLY A 1 493 ? -12.800 12.360 -2.501 1.00 42.50 493 GLY A N 1
ATOM 3688 C CA . GLY A 1 493 ? -13.014 13.796 -2.518 1.00 42.50 493 GLY A CA 1
ATOM 3689 C C . GLY A 1 493 ? -14.154 14.231 -3.403 1.00 42.50 493 GLY A C 1
ATOM 3690 O O . GLY A 1 493 ? -14.939 15.016 -2.961 1.00 42.50 493 GLY A O 1
ATOM 3691 N N . THR A 1 494 ? -14.364 13.748 -4.620 1.00 38.66 494 THR A N 1
ATOM 3692 C CA . THR A 1 494 ? -15.560 14.191 -5.364 1.00 38.66 494 THR A CA 1
ATOM 3693 C C . THR A 1 494 ? -16.267 13.015 -5.990 1.00 38.66 494 THR A C 1
ATOM 3695 O O . THR A 1 494 ? -15.770 12.367 -6.909 1.00 38.66 494 THR A O 1
ATOM 3698 N N . ASN A 1 495 ? -17.463 12.720 -5.479 1.00 39.53 495 ASN A N 1
ATOM 3699 C CA . ASN A 1 495 ? -18.396 11.894 -6.231 1.00 39.53 495 ASN A CA 1
ATOM 3700 C C . ASN A 1 495 ? -18.837 12.656 -7.500 1.00 39.53 495 ASN A C 1
ATOM 3702 O O . ASN A 1 495 ? -18.579 13.850 -7.667 1.00 39.53 495 ASN A O 1
ATOM 3706 N N . SER A 1 496 ? -19.551 11.986 -8.405 1.00 38.03 496 SER A N 1
ATOM 3707 C CA . SER A 1 496 ? -20.032 12.587 -9.660 1.00 38.03 496 SER A CA 1
ATOM 3708 C C . SER A 1 496 ? -20.983 13.789 -9.482 1.00 38.03 496 SER A C 1
ATOM 3710 O O . SER A 1 496 ? -21.396 14.374 -10.482 1.00 38.03 496 SER A O 1
ATOM 3712 N N . ALA A 1 497 ? -21.339 14.151 -8.243 1.00 37.34 497 ALA A N 1
ATOM 3713 C CA . ALA A 1 497 ? -22.131 15.324 -7.886 1.00 37.34 497 ALA A CA 1
ATOM 3714 C C . ALA A 1 497 ? -21.290 16.512 -7.366 1.00 37.34 497 ALA A C 1
ATOM 3716 O O . ALA A 1 497 ? -21.865 17.553 -7.059 1.00 37.34 497 ALA A O 1
ATOM 3717 N N . GLY A 1 498 ? -19.955 16.397 -7.300 1.00 36.53 498 GLY A N 1
ATOM 3718 C CA . GLY A 1 498 ? -19.068 17.489 -6.878 1.00 36.53 498 GLY A CA 1
ATOM 3719 C C . GLY A 1 498 ? -19.079 17.765 -5.371 1.00 36.53 498 GLY A C 1
ATOM 3720 O O . GLY A 1 498 ? -18.817 18.894 -4.971 1.00 36.53 498 GLY A O 1
ATOM 3721 N N . VAL A 1 499 ? -19.413 16.760 -4.555 1.00 34.66 499 VAL A N 1
ATOM 3722 C CA . VAL A 1 499 ? -19.374 16.848 -3.087 1.00 34.66 499 VAL A CA 1
ATOM 3723 C C . VAL A 1 499 ? -18.020 16.369 -2.578 1.00 34.66 499 VAL A C 1
ATOM 3725 O O . VAL A 1 499 ? -17.680 15.215 -2.849 1.00 34.66 499 VAL A O 1
ATOM 3728 N N . ASP A 1 500 ? -17.328 17.248 -1.840 1.00 38.09 500 ASP A N 1
ATOM 3729 C CA . ASP A 1 500 ? -16.043 17.039 -1.156 1.00 38.09 500 ASP A CA 1
ATOM 3730 C C . ASP A 1 500 ? -16.126 15.903 -0.102 1.00 38.09 500 ASP A C 1
ATOM 3732 O O . ASP A 1 500 ? -16.448 16.145 1.057 1.00 38.09 500 ASP A O 1
ATOM 3736 N N . LEU A 1 501 ? -15.866 14.643 -0.480 1.00 40.72 501 LEU A N 1
ATOM 3737 C CA . LEU A 1 501 ? -15.589 13.539 0.447 1.00 40.72 501 LEU A CA 1
ATOM 3738 C C . LEU A 1 501 ? -14.328 13.911 1.237 1.00 40.72 501 LEU A C 1
ATOM 3740 O O . LEU A 1 501 ? -13.230 14.031 0.707 1.00 40.72 501 LEU A O 1
ATOM 3744 N N . PHE A 1 502 ? -14.513 14.173 2.517 1.00 43.62 502 PHE A N 1
ATOM 3745 C CA . PHE A 1 502 ? -13.523 14.822 3.350 1.00 43.62 502 PHE A CA 1
ATOM 3746 C C . PHE A 1 502 ? -12.164 14.101 3.371 1.00 43.62 502 PHE A C 1
ATOM 3748 O O . PHE A 1 502 ? -12.049 12.906 3.654 1.00 43.62 502 PHE A O 1
ATOM 3755 N N . SER A 1 503 ? -11.118 14.904 3.168 1.00 41.72 503 SER A N 1
ATOM 3756 C CA . SER A 1 503 ? -9.771 14.678 3.666 1.00 41.72 503 SER A CA 1
ATOM 3757 C C . SER A 1 503 ? -9.847 14.682 5.195 1.00 41.72 503 SER A C 1
ATOM 3759 O O . SER A 1 503 ? -9.749 15.747 5.801 1.00 41.72 503 SER A O 1
ATOM 3761 N N . ALA A 1 504 ? -10.003 13.522 5.842 1.00 41.19 504 ALA A N 1
ATOM 3762 C CA . ALA A 1 504 ? -9.619 13.408 7.247 1.00 41.19 504 ALA A CA 1
ATOM 3763 C C . ALA A 1 504 ? -8.130 13.760 7.282 1.00 41.19 504 ALA A C 1
ATOM 3765 O O . ALA A 1 504 ? -7.302 12.948 6.883 1.00 41.19 504 ALA A O 1
ATOM 3766 N N . GLY A 1 505 ? -7.786 15.019 7.585 1.00 45.84 505 GLY A N 1
ATOM 3767 C CA . GLY A 1 505 ? -6.396 15.456 7.671 1.00 45.84 505 GLY A CA 1
ATOM 3768 C C . GLY A 1 505 ? -5.682 14.444 8.549 1.00 45.84 505 GLY A C 1
ATOM 3769 O O . GLY A 1 505 ? -6.079 14.319 9.702 1.00 45.84 505 GLY A O 1
ATOM 3770 N N . GLY A 1 506 ? -4.760 13.677 7.951 1.00 50.91 506 GLY A N 1
ATOM 3771 C CA . GLY A 1 506 ? -4.534 12.271 8.314 1.00 50.91 506 GLY A CA 1
ATOM 3772 C C . GLY A 1 506 ? -4.690 11.984 9.804 1.00 50.91 506 GLY A C 1
ATOM 3773 O O . GLY A 1 506 ? -4.052 12.651 10.622 1.00 50.91 506 GLY A O 1
ATOM 3774 N N . THR A 1 507 ? -5.540 11.024 10.165 1.00 55.72 507 THR A N 1
ATOM 3775 C CA . THR A 1 507 ? -5.764 10.716 11.575 1.00 55.72 507 THR A CA 1
ATOM 3776 C C . THR A 1 507 ? -4.486 10.095 12.124 1.00 55.72 507 THR A C 1
ATOM 3778 O O . THR A 1 507 ? -3.928 9.150 11.552 1.00 55.72 507 THR A O 1
ATOM 3781 N N . GLN A 1 508 ? -3.967 10.656 13.216 1.00 59.59 508 GLN A N 1
ATOM 3782 C CA . GLN A 1 508 ? -2.826 10.047 13.887 1.00 59.59 508 GLN A CA 1
ATOM 3783 C C . GLN A 1 508 ? -3.234 8.664 14.365 1.00 59.59 508 GLN A C 1
ATOM 3785 O O . GLN A 1 508 ? -4.324 8.486 14.903 1.00 59.59 508 GLN A O 1
ATOM 3790 N N . VAL A 1 509 ? -2.353 7.684 14.165 1.00 63.59 509 VAL A N 1
ATOM 3791 C CA . VAL A 1 509 ? -2.574 6.399 14.817 1.00 63.59 509 VAL A CA 1
ATOM 3792 C C . VAL A 1 509 ? -2.232 6.578 16.292 1.00 63.59 509 VAL A C 1
ATOM 3794 O O . VAL A 1 509 ? -1.136 7.054 16.598 1.00 63.59 509 VAL A O 1
ATOM 3797 N N . PRO A 1 510 ? -3.150 6.206 17.183 1.00 61.44 510 PRO A N 1
ATOM 3798 C CA . PRO A 1 510 ? -3.003 6.441 18.606 1.00 61.44 510 PRO A CA 1
ATOM 3799 C C . PRO A 1 510 ? -1.878 5.593 19.199 1.00 61.44 510 PRO A C 1
ATOM 3801 O O . PRO A 1 510 ? -1.638 4.460 18.771 1.00 61.44 510 PRO A O 1
ATOM 3804 N N . ASP A 1 511 ? -1.190 6.124 20.207 1.00 55.56 511 ASP A N 1
ATOM 3805 C CA . ASP A 1 511 ? -0.019 5.503 20.828 1.00 55.56 511 ASP A CA 1
ATOM 3806 C C . ASP A 1 511 ? -0.343 4.848 22.178 1.00 55.56 511 ASP A C 1
ATOM 3808 O O . ASP A 1 511 ? 0.357 5.048 23.161 1.00 55.56 511 ASP A O 1
ATOM 3812 N N . GLN A 1 512 ? -1.407 4.047 22.266 1.00 62.41 512 GLN A N 1
ATOM 3813 C CA . GLN A 1 512 ? -1.852 3.500 23.552 1.00 62.41 512 GLN A CA 1
ATOM 3814 C C . GLN A 1 512 ? -2.651 2.197 23.426 1.00 62.41 512 GLN A C 1
ATOM 3816 O O . GLN A 1 512 ? -2.684 1.558 22.374 1.00 62.41 512 GLN A O 1
ATOM 3821 N N . TRP A 1 513 ? -3.243 1.743 24.535 1.00 63.59 513 TRP A N 1
ATOM 3822 C CA . TRP A 1 513 ? -4.133 0.589 24.521 1.00 63.59 513 TRP A CA 1
ATOM 3823 C C . TRP A 1 513 ? -5.312 0.848 23.581 1.00 63.59 513 TRP A C 1
ATOM 3825 O O . TRP A 1 513 ? -6.061 1.807 23.763 1.00 63.59 513 TRP A O 1
ATOM 3835 N N . LEU A 1 514 ? -5.488 -0.050 22.609 1.00 70.56 514 LEU A N 1
ATOM 3836 C CA . LEU A 1 514 ? -6.661 -0.064 21.736 1.00 70.56 514 LEU A CA 1
ATOM 3837 C C . LEU A 1 514 ? -7.953 -0.269 22.539 1.00 70.56 514 LEU A C 1
ATOM 3839 O O . LEU A 1 514 ? -8.986 0.294 22.214 1.00 70.56 514 LEU A O 1
ATOM 3843 N N . VAL A 1 515 ? -7.881 -1.075 23.599 1.00 72.75 515 VAL A N 1
ATOM 3844 C CA . VAL A 1 515 ? -8.971 -1.307 24.547 1.00 72.75 515 VAL A CA 1
ATOM 3845 C C . VAL A 1 515 ? -8.423 -1.129 25.953 1.00 72.75 515 VAL A C 1
ATOM 3847 O O . VAL A 1 515 ? -7.420 -1.758 26.303 1.00 72.75 515 VAL A O 1
ATOM 3850 N N . MET A 1 516 ? -9.081 -0.305 26.767 1.00 67.19 516 MET A N 1
ATOM 3851 C CA . MET A 1 516 ? -8.710 -0.130 28.170 1.00 67.19 516 MET A CA 1
ATOM 3852 C C . MET A 1 516 ? -8.784 -1.471 28.913 1.00 67.19 516 MET A C 1
ATOM 3854 O O . MET A 1 516 ? -9.763 -2.203 28.743 1.00 67.19 516 MET A O 1
ATOM 3858 N N . PRO A 1 517 ? -7.794 -1.822 29.755 1.00 68.00 517 PRO A N 1
ATOM 3859 C CA . PRO A 1 517 ? -7.897 -3.003 30.600 1.00 68.00 517 PRO A CA 1
ATOM 3860 C C . PRO A 1 517 ? -9.172 -2.935 31.444 1.00 68.00 517 PRO A C 1
ATOM 3862 O O . PRO A 1 517 ? -9.378 -1.983 32.190 1.00 68.00 517 PRO A O 1
ATOM 3865 N N . HIS A 1 518 ? -10.022 -3.951 31.346 1.00 62.84 518 HIS A N 1
ATOM 3866 C CA . HIS A 1 518 ? -11.268 -4.024 32.099 1.00 62.84 518 HIS A CA 1
ATOM 3867 C C . HIS A 1 518 ? -11.457 -5.428 32.674 1.00 62.84 518 HIS A C 1
ATOM 3869 O O . HIS A 1 518 ? -10.867 -6.405 32.202 1.00 62.84 518 HIS A O 1
ATOM 3875 N N . ALA A 1 519 ? -12.293 -5.543 33.707 1.00 64.44 519 ALA A N 1
ATOM 3876 C CA . ALA A 1 519 ? -12.646 -6.846 34.256 1.00 64.44 519 ALA A CA 1
ATOM 3877 C C . ALA A 1 519 ? -13.310 -7.713 33.170 1.00 64.44 519 ALA A C 1
ATOM 3879 O O . ALA A 1 519 ? -14.177 -7.245 32.421 1.00 64.44 519 ALA A O 1
ATOM 3880 N N . GLY A 1 520 ? -12.908 -8.983 33.081 1.00 60.66 520 GLY A N 1
ATOM 3881 C CA . GLY A 1 520 ? -13.541 -9.945 32.181 1.00 60.66 520 GLY A CA 1
ATOM 3882 C C . GLY A 1 520 ? -15.022 -10.126 32.524 1.00 60.66 520 GLY A C 1
ATOM 3883 O O . GLY A 1 520 ? -15.451 -9.857 33.646 1.00 60.66 520 GLY A O 1
ATOM 3884 N N . LYS A 1 521 ? -15.840 -10.595 31.576 1.00 63.81 521 LYS A N 1
ATOM 3885 C CA . LYS A 1 521 ? -17.221 -10.972 31.912 1.00 63.81 521 LYS A CA 1
ATOM 3886 C C . LYS A 1 521 ? -17.199 -12.182 32.862 1.00 63.81 521 LYS A C 1
ATOM 3888 O O . LYS A 1 521 ? -16.388 -13.086 32.649 1.00 63.81 521 LYS A O 1
ATOM 3893 N N . PRO A 1 522 ? -18.083 -12.240 33.877 1.00 69.56 522 PRO A N 1
ATOM 3894 C CA . PRO A 1 522 ? -18.275 -13.455 34.658 1.00 69.56 522 PRO A CA 1
ATOM 3895 C C . PRO A 1 522 ? -18.579 -14.619 33.713 1.00 69.56 522 PRO A C 1
ATOM 3897 O O . PRO A 1 522 ? -19.466 -14.513 32.865 1.00 69.56 522 PRO A O 1
ATOM 3900 N N . HIS A 1 523 ? -17.834 -15.713 33.832 1.00 69.56 523 HIS A N 1
ATOM 3901 C CA . HIS A 1 523 ? -18.052 -16.897 33.009 1.00 69.56 523 HIS A CA 1
ATOM 3902 C C . HIS A 1 523 ? -18.861 -17.921 33.793 1.00 69.56 523 HIS A C 1
ATOM 3904 O O . HIS A 1 523 ? -18.723 -18.036 35.012 1.00 69.56 523 HIS A O 1
ATOM 3910 N N . VAL A 1 524 ? -19.717 -18.659 33.087 1.00 80.56 524 VAL A N 1
ATOM 3911 C CA . VAL A 1 524 ? -20.452 -19.778 33.675 1.00 80.56 524 VAL A CA 1
ATOM 3912 C C . VAL A 1 524 ? -19.446 -20.856 34.050 1.00 80.56 524 VAL A C 1
ATOM 3914 O O . VAL A 1 524 ? -18.705 -21.345 33.198 1.00 80.56 524 VAL A O 1
ATOM 3917 N N . LEU A 1 525 ? -19.424 -21.222 35.326 1.00 78.50 525 LEU A N 1
ATOM 3918 C CA . LEU A 1 525 ? -18.589 -22.309 35.800 1.00 78.50 525 LEU A CA 1
ATOM 3919 C C . LEU A 1 525 ? -19.125 -23.626 35.244 1.00 78.50 525 LEU A C 1
ATOM 3921 O O . LEU A 1 525 ? -20.318 -23.915 35.347 1.00 78.50 525 LEU A O 1
ATOM 3925 N N . THR A 1 526 ? -18.244 -24.438 34.671 1.00 79.81 526 THR A N 1
ATOM 3926 C CA . THR A 1 526 ? -18.577 -25.777 34.176 1.00 79.81 526 THR A CA 1
ATOM 3927 C C . THR A 1 526 ? -17.922 -26.846 35.030 1.00 79.81 526 THR A C 1
ATOM 3929 O O . THR A 1 526 ? -16.765 -26.714 35.425 1.00 79.81 526 THR A O 1
ATOM 3932 N N . ASP A 1 527 ? -18.648 -27.931 35.277 1.00 76.25 527 ASP A N 1
ATOM 3933 C CA . ASP A 1 527 ? -18.107 -29.105 35.945 1.00 76.25 527 ASP A CA 1
ATOM 3934 C C . ASP A 1 527 ? -16.976 -29.710 35.083 1.00 76.25 527 ASP A C 1
ATOM 3936 O O . ASP A 1 527 ? -17.201 -30.023 33.909 1.00 76.25 527 ASP A O 1
ATOM 3940 N N . PRO A 1 528 ? -15.760 -29.883 35.631 1.00 62.62 528 PRO A N 1
ATOM 3941 C CA . PRO A 1 528 ? -14.582 -30.275 34.856 1.00 62.62 528 PRO A CA 1
ATOM 3942 C C . PRO A 1 528 ? -14.616 -31.727 34.352 1.00 62.62 528 PRO A C 1
ATOM 3944 O O . PRO A 1 528 ? -13.780 -32.107 33.538 1.00 62.62 528 PRO A O 1
ATOM 3947 N N . ILE A 1 529 ? -15.559 -32.551 34.821 1.00 70.44 529 ILE A N 1
ATOM 3948 C CA . ILE A 1 529 ? -15.700 -33.959 34.428 1.00 70.44 529 ILE A CA 1
ATOM 3949 C C . ILE A 1 529 ? -16.789 -34.112 33.362 1.00 70.44 529 ILE A C 1
ATOM 3951 O O . ILE A 1 529 ? -16.659 -34.913 32.439 1.00 70.44 529 ILE A O 1
ATOM 3955 N N . THR A 1 530 ? -17.878 -33.358 33.488 1.00 79.06 530 THR A N 1
ATOM 3956 C CA . THR A 1 530 ? -19.075 -33.503 32.649 1.00 79.06 530 THR A CA 1
ATOM 3957 C C . THR A 1 530 ? -19.240 -32.395 31.611 1.00 79.06 530 THR A C 1
ATOM 3959 O O . THR A 1 530 ? -20.050 -32.552 30.696 1.00 79.06 530 THR A O 1
ATOM 3962 N N . GLY A 1 531 ? -18.513 -31.281 31.744 1.00 74.44 531 GLY A N 1
ATOM 3963 C CA . GLY A 1 531 ? -18.589 -30.111 30.863 1.00 74.44 531 GLY A CA 1
ATOM 3964 C C . GLY A 1 531 ? -19.901 -29.325 30.962 1.00 74.44 531 GLY A C 1
ATOM 3965 O O . GLY A 1 531 ? -20.139 -28.427 30.158 1.00 74.44 531 GLY A O 1
ATOM 3966 N N . LYS A 1 532 ? -20.780 -29.662 31.915 1.00 81.62 532 LYS A N 1
ATOM 3967 C CA . LYS A 1 532 ? -22.079 -28.999 32.091 1.00 81.62 532 LYS A CA 1
ATOM 3968 C C . LYS A 1 532 ? -21.967 -27.770 32.999 1.00 81.62 532 LYS A C 1
ATOM 3970 O O . LYS A 1 532 ? -21.151 -27.795 33.920 1.00 81.62 532 LYS A O 1
ATOM 3975 N N . PRO A 1 533 ? -22.807 -26.734 32.800 1.00 81.75 533 PRO A N 1
ATOM 3976 C CA . PRO A 1 533 ? -22.923 -25.617 33.733 1.00 81.75 533 PRO A CA 1
ATOM 3977 C C . PRO A 1 533 ? -23.192 -26.094 35.161 1.00 81.75 533 PRO A C 1
ATOM 3979 O O . PRO A 1 533 ? -24.072 -26.927 35.388 1.00 81.75 533 PRO A O 1
ATOM 3982 N N . ILE A 1 534 ? -22.447 -25.553 36.117 1.00 84.88 534 ILE A N 1
ATOM 3983 C CA . ILE A 1 534 ? -22.721 -25.691 37.544 1.00 84.88 534 ILE A CA 1
ATOM 3984 C C . ILE A 1 534 ? -23.886 -24.752 37.855 1.00 84.88 534 ILE A C 1
ATOM 3986 O O . ILE A 1 534 ? -23.821 -23.566 37.536 1.00 84.88 534 ILE A O 1
ATOM 3990 N N . SER A 1 535 ? -24.947 -25.275 38.466 1.00 88.31 535 SER A N 1
ATOM 3991 C CA . SER A 1 535 ? -26.116 -24.488 38.869 1.00 88.31 535 SER A CA 1
ATOM 3992 C C . SER A 1 535 ? -26.153 -24.270 40.381 1.00 88.31 535 SER A C 1
ATOM 3994 O O . SER A 1 535 ? -25.730 -25.134 41.151 1.00 88.31 535 SER A O 1
ATOM 3996 N N . ASP A 1 536 ? -26.680 -23.126 40.810 1.00 84.62 536 ASP A N 1
ATOM 3997 C CA . ASP A 1 536 ? -26.982 -22.843 42.209 1.00 84.62 536 ASP A CA 1
ATOM 3998 C C . ASP A 1 536 ? -28.191 -23.665 42.705 1.00 84.62 536 ASP A C 1
ATOM 4000 O O . ASP A 1 536 ? -28.844 -24.400 41.959 1.00 84.62 536 ASP A O 1
ATOM 4004 N N . SER A 1 537 ? -28.525 -23.528 43.991 1.00 83.19 537 SER A N 1
ATOM 4005 C CA . SER A 1 537 ? -29.672 -24.218 44.606 1.00 83.19 537 SER A CA 1
ATOM 4006 C C . SER A 1 537 ? -31.042 -23.854 44.006 1.00 83.19 537 SER A C 1
ATOM 4008 O O . SER A 1 537 ? -32.030 -24.523 44.299 1.00 83.19 537 SER A O 1
ATOM 4010 N N . MET A 1 538 ? -31.107 -22.800 43.191 1.00 81.56 538 MET A N 1
ATOM 4011 C CA . MET A 1 538 ? -32.301 -22.323 42.492 1.00 81.56 538 MET A CA 1
ATOM 4012 C C . MET A 1 538 ? -32.293 -22.716 41.002 1.00 81.56 538 MET A C 1
ATOM 4014 O O . MET A 1 538 ? -33.259 -22.439 40.297 1.00 81.56 538 MET A O 1
ATOM 4018 N N . GLY A 1 539 ? -31.250 -23.412 40.534 1.00 82.25 539 GLY A N 1
ATOM 4019 C CA . GLY A 1 539 ? -31.099 -23.869 39.154 1.00 82.25 539 GLY A CA 1
ATOM 4020 C C . GLY A 1 539 ? -30.421 -22.864 38.220 1.00 82.25 539 GLY A C 1
ATOM 4021 O O . GLY A 1 539 ? -30.235 -23.178 37.043 1.00 82.25 539 GLY A O 1
ATOM 4022 N N . ASN A 1 540 ? -30.009 -21.692 38.709 1.00 81.25 540 ASN A N 1
ATOM 4023 C CA . ASN A 1 540 ? -29.352 -20.679 37.885 1.00 81.25 540 ASN A CA 1
ATOM 4024 C C . ASN A 1 540 ? -27.876 -21.031 37.665 1.00 81.25 540 ASN A C 1
ATOM 4026 O O . ASN A 1 540 ? -27.240 -21.528 38.594 1.00 81.25 540 ASN A O 1
ATOM 4030 N N . PRO A 1 541 ? -27.293 -20.763 36.483 1.00 82.19 541 PRO A N 1
ATOM 4031 C CA . PRO A 1 541 ? -25.867 -20.965 36.254 1.00 82.19 541 PRO A CA 1
ATOM 4032 C C . PRO A 1 541 ? -25.025 -20.145 37.238 1.00 82.19 541 PRO A C 1
ATOM 4034 O O . PRO A 1 541 ? -25.215 -18.937 37.373 1.00 82.19 541 PRO A O 1
ATOM 4037 N N . VAL A 1 542 ? -24.070 -20.792 37.902 1.00 83.06 542 VAL A N 1
ATOM 4038 C CA . VAL A 1 542 ? -23.092 -20.112 38.752 1.00 83.06 542 VAL A CA 1
ATOM 4039 C C . VAL A 1 542 ? -22.069 -19.436 37.850 1.00 83.06 542 VAL A C 1
ATOM 4041 O O . VAL A 1 542 ? -21.426 -20.095 37.033 1.00 83.06 542 VAL A O 1
ATOM 4044 N N . THR A 1 543 ? -21.897 -18.128 38.007 1.00 79.50 543 THR A N 1
ATOM 4045 C CA . THR A 1 543 ? -20.886 -17.355 37.278 1.00 79.50 543 THR A CA 1
ATOM 4046 C C . THR A 1 543 ? -19.767 -16.899 38.204 1.00 79.50 543 THR A C 1
ATOM 4048 O O . THR A 1 543 ? -20.051 -16.453 39.316 1.00 79.50 543 THR A O 1
ATOM 4051 N N . ALA A 1 544 ? -18.516 -16.938 37.743 1.00 74.88 544 ALA A N 1
ATOM 4052 C CA . ALA A 1 544 ? -17.372 -16.405 38.482 1.00 74.88 544 ALA A CA 1
ATOM 4053 C C . ALA A 1 544 ? -16.499 -15.485 37.619 1.00 74.88 544 ALA A C 1
ATOM 4055 O O . ALA A 1 544 ? -16.386 -15.647 36.403 1.00 74.88 544 ALA A O 1
ATOM 4056 N N . GLN A 1 545 ? -15.879 -14.504 38.271 1.00 72.31 545 GLN A N 1
ATOM 4057 C CA . GLN A 1 545 ? -14.764 -13.728 37.728 1.00 72.31 545 GLN A CA 1
ATOM 4058 C C . GLN A 1 545 ? -13.469 -14.511 37.969 1.00 72.31 545 GLN A C 1
ATOM 4060 O O . GLN A 1 545 ? -13.316 -15.099 39.038 1.00 72.31 545 GLN A O 1
ATOM 4065 N N . LEU A 1 546 ? -12.538 -14.499 37.010 1.00 68.00 546 LEU A N 1
ATOM 4066 C CA . LEU A 1 546 ? -11.176 -14.975 37.268 1.00 68.00 546 LEU A CA 1
ATOM 4067 C C . LEU A 1 546 ? -10.523 -14.038 38.286 1.00 68.00 546 LEU A C 1
ATOM 4069 O O . LEU A 1 546 ? -10.476 -12.825 38.081 1.00 68.00 546 LEU A O 1
ATOM 4073 N N . THR A 1 547 ? -10.034 -14.588 39.390 1.00 69.38 547 THR A N 1
ATOM 4074 C CA . THR A 1 547 ? -9.313 -13.808 40.396 1.00 69.38 547 THR A CA 1
ATOM 4075 C C . THR A 1 547 ? -7.883 -13.521 39.933 1.00 69.38 547 THR A C 1
ATOM 4077 O O . THR A 1 547 ? -7.297 -14.288 39.167 1.00 69.38 547 THR A O 1
ATOM 4080 N N . LEU A 1 548 ? -7.279 -12.437 40.436 1.00 62.34 548 LEU A N 1
ATOM 4081 C CA . LEU A 1 548 ? -5.877 -12.095 40.151 1.00 62.34 548 LEU A CA 1
ATOM 4082 C C . LEU A 1 548 ? -4.933 -13.276 40.441 1.00 62.34 548 LEU A C 1
ATOM 4084 O O . LEU A 1 548 ? -4.049 -13.574 39.645 1.00 62.34 548 LEU A O 1
ATOM 4088 N N . GLN A 1 549 ? -5.172 -13.993 41.541 1.00 69.19 549 GLN A N 1
ATOM 4089 C CA . GLN A 1 549 ? -4.351 -15.128 41.956 1.00 69.19 549 GLN A CA 1
ATOM 4090 C C . GLN A 1 549 ? -4.473 -16.332 41.007 1.00 69.19 549 GLN A C 1
ATOM 4092 O O . GLN A 1 549 ? -3.489 -17.033 40.759 1.00 69.19 549 GLN A O 1
ATOM 4097 N N . GLU A 1 550 ? -5.656 -16.574 40.440 1.00 69.69 550 GLU A N 1
ATOM 4098 C CA . GLU A 1 550 ? -5.853 -17.607 39.416 1.00 69.69 550 GLU A CA 1
ATOM 4099 C C . GLU A 1 550 ? -5.157 -17.230 38.107 1.00 69.69 550 GLU A C 1
ATOM 4101 O O . GLU A 1 550 ? -4.493 -18.077 37.512 1.00 69.69 550 GLU A O 1
ATOM 4106 N N . VAL A 1 551 ? -5.233 -15.961 37.690 1.00 71.25 551 VAL A N 1
ATOM 4107 C CA . VAL A 1 551 ? -4.521 -15.460 36.502 1.00 71.25 551 VAL A CA 1
ATOM 4108 C C . VAL A 1 551 ? -3.008 -15.584 36.682 1.00 71.25 551 VAL A C 1
ATOM 4110 O O . VAL A 1 551 ? -2.335 -16.121 35.804 1.00 71.25 551 VAL A O 1
ATOM 4113 N N . GLU A 1 552 ? -2.465 -15.166 37.828 1.00 74.50 552 GLU A N 1
ATOM 4114 C CA . GLU A 1 552 ? -1.042 -15.338 38.150 1.00 74.50 552 GLU A CA 1
ATOM 4115 C C . GLU A 1 552 ? -0.633 -16.812 38.100 1.00 74.50 552 GLU A C 1
ATOM 4117 O O . GLU A 1 552 ? 0.397 -17.152 37.520 1.00 74.50 552 GLU A O 1
ATOM 4122 N N . THR A 1 553 ? -1.466 -17.704 38.639 1.00 74.31 553 THR A N 1
ATOM 4123 C CA . THR A 1 553 ? -1.216 -19.149 38.601 1.00 74.31 553 THR A CA 1
ATOM 4124 C C . THR A 1 553 ? -1.203 -19.681 37.165 1.00 74.31 553 THR A C 1
ATOM 4126 O O . THR A 1 553 ? -0.306 -20.442 36.802 1.00 74.31 553 THR A O 1
ATOM 4129 N N . ILE A 1 554 ? -2.153 -19.261 36.323 1.00 72.25 554 ILE A N 1
ATOM 4130 C CA . ILE A 1 554 ? -2.204 -19.634 34.900 1.00 72.25 554 ILE A CA 1
ATOM 4131 C C . ILE A 1 554 ? -0.946 -19.149 34.172 1.00 72.25 554 ILE A C 1
ATOM 4133 O O . ILE A 1 554 ? -0.336 -19.926 33.437 1.00 72.25 554 ILE A O 1
ATOM 4137 N N . ILE A 1 555 ? -0.524 -17.902 34.403 1.00 76.12 555 ILE A N 1
ATOM 4138 C CA . ILE A 1 555 ? 0.685 -17.326 33.799 1.00 76.12 555 ILE A CA 1
ATOM 4139 C C . ILE A 1 555 ? 1.926 -18.118 34.218 1.00 76.12 555 ILE A C 1
ATOM 4141 O O . ILE A 1 555 ? 2.714 -18.509 33.361 1.00 76.12 555 ILE A O 1
ATOM 4145 N N . GLN A 1 556 ? 2.097 -18.393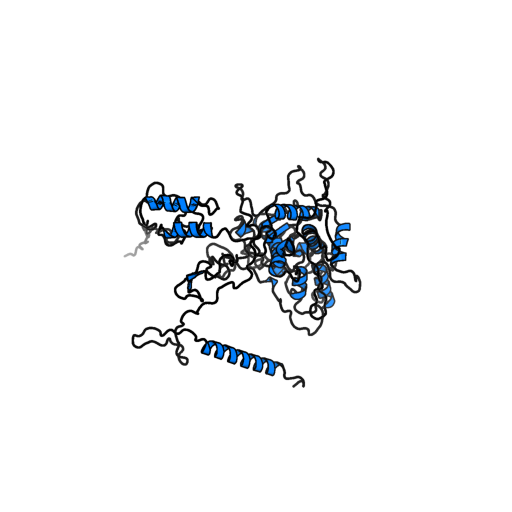 35.513 1.00 85.81 556 GLN A N 1
ATOM 4146 C CA . GLN A 1 556 ? 3.252 -19.147 36.012 1.00 85.81 556 GLN A CA 1
ATOM 4147 C C . GLN A 1 556 ? 3.290 -20.572 35.450 1.00 85.81 556 GLN A C 1
ATOM 4149 O O . GLN A 1 556 ? 4.352 -21.039 35.040 1.00 85.81 556 GLN A O 1
ATOM 4154 N N . ASN A 1 557 ? 2.137 -21.238 35.353 1.00 81.94 557 ASN A N 1
ATOM 4155 C CA . ASN A 1 557 ? 2.039 -22.555 34.726 1.00 81.94 557 ASN A CA 1
ATOM 4156 C C . ASN A 1 557 ? 2.400 -22.497 33.237 1.00 81.94 557 ASN A C 1
ATOM 4158 O O . ASN A 1 557 ? 3.168 -23.331 32.766 1.00 81.94 557 ASN A O 1
ATOM 4162 N N . ALA A 1 558 ? 1.905 -21.498 32.500 1.00 75.38 558 ALA A N 1
ATOM 4163 C CA . ALA A 1 558 ? 2.227 -21.317 31.087 1.00 75.38 558 ALA A CA 1
ATOM 4164 C C . ALA A 1 558 ? 3.723 -21.033 30.864 1.00 75.38 558 ALA A C 1
ATOM 4166 O O . ALA A 1 558 ? 4.317 -21.606 29.951 1.00 75.38 558 ALA A O 1
ATOM 4167 N N . ILE A 1 559 ? 4.347 -20.203 31.711 1.00 82.75 559 ILE A N 1
ATOM 4168 C CA . ILE A 1 559 ? 5.796 -19.950 31.691 1.00 82.75 559 ILE A CA 1
ATOM 4169 C C . ILE A 1 559 ? 6.563 -21.251 31.941 1.00 82.75 559 ILE A C 1
ATOM 4171 O O . ILE A 1 559 ? 7.448 -21.589 31.158 1.00 82.75 559 ILE A O 1
ATOM 4175 N N . ALA A 1 560 ? 6.193 -22.011 32.976 1.00 83.94 560 ALA A N 1
ATOM 4176 C CA . ALA A 1 560 ? 6.830 -23.288 33.287 1.00 83.94 560 ALA A CA 1
ATOM 4177 C C . ALA A 1 560 ? 6.716 -24.284 32.119 1.00 83.94 560 ALA A C 1
ATOM 4179 O O . ALA A 1 560 ? 7.708 -24.902 31.737 1.00 83.94 560 ALA A O 1
ATOM 4180 N N . GLN A 1 561 ? 5.540 -24.381 31.491 1.00 77.88 561 GLN A N 1
ATOM 4181 C CA . GLN A 1 561 ? 5.315 -25.229 30.320 1.00 77.88 561 GLN A CA 1
ATOM 4182 C C . GLN A 1 561 ? 6.154 -24.776 29.116 1.00 77.88 561 GLN A C 1
ATOM 4184 O O . GLN A 1 561 ? 6.745 -25.597 28.415 1.00 77.88 561 GLN A O 1
ATOM 4189 N N . ALA A 1 562 ? 6.221 -23.466 28.866 1.00 71.44 562 ALA A N 1
ATOM 4190 C CA . ALA A 1 562 ? 7.021 -22.898 27.787 1.00 71.44 562 ALA A CA 1
ATOM 4191 C C . ALA A 1 562 ? 8.518 -23.155 28.003 1.00 71.44 562 ALA A C 1
ATOM 4193 O O . ALA A 1 562 ? 9.233 -23.447 27.043 1.00 71.44 562 ALA A O 1
ATOM 4194 N N . ASP A 1 563 ? 8.992 -23.095 29.247 1.00 79.88 563 ASP A N 1
ATOM 4195 C CA . ASP A 1 563 ? 10.369 -23.427 29.597 1.00 79.88 563 ASP A CA 1
ATOM 4196 C C . ASP A 1 563 ? 10.654 -24.932 29.489 1.00 79.88 563 ASP A C 1
ATOM 4198 O O . ASP A 1 563 ? 11.724 -25.294 29.001 1.00 79.88 563 ASP A O 1
ATOM 4202 N N . GLU A 1 564 ? 9.705 -25.813 29.826 1.00 75.81 564 GLU A N 1
ATOM 4203 C CA . GLU A 1 564 ? 9.811 -27.252 29.537 1.00 75.81 564 GLU A CA 1
ATOM 4204 C C . GLU A 1 564 ? 9.908 -27.524 28.033 1.00 75.81 564 GLU A C 1
ATOM 4206 O O . GLU A 1 564 ? 10.787 -28.266 27.595 1.00 75.81 564 GLU A O 1
ATOM 4211 N N . VAL A 1 565 ? 9.061 -26.886 27.218 1.00 71.38 565 VAL A N 1
ATOM 4212 C CA . VAL A 1 565 ? 9.117 -27.005 25.752 1.00 71.38 565 VAL A CA 1
ATOM 4213 C C . VAL A 1 565 ? 10.446 -26.468 25.223 1.00 71.38 565 VAL A C 1
ATOM 4215 O O . VAL A 1 565 ? 11.100 -27.121 24.412 1.00 71.38 565 VAL A O 1
ATOM 4218 N N . ARG A 1 566 ? 10.909 -25.316 25.715 1.00 69.00 566 ARG A N 1
ATOM 4219 C CA . ARG A 1 566 ? 12.205 -24.731 25.343 1.00 69.00 566 ARG A CA 1
ATOM 4220 C C . ARG A 1 566 ? 13.377 -25.623 25.764 1.00 69.00 566 ARG A C 1
ATOM 4222 O O . ARG A 1 566 ? 14.361 -25.704 25.030 1.00 69.00 566 ARG A O 1
ATOM 4229 N N . ALA A 1 567 ? 13.286 -26.301 26.907 1.00 66.38 567 ALA A N 1
ATOM 4230 C CA . ALA A 1 567 ? 14.269 -27.280 27.364 1.00 66.38 567 ALA A CA 1
ATOM 4231 C C . ALA A 1 567 ? 14.240 -28.561 26.514 1.00 66.38 567 ALA A C 1
ATOM 4233 O O . ALA A 1 567 ? 15.301 -29.067 26.151 1.00 66.38 567 ALA A O 1
ATOM 4234 N N . GLY A 1 568 ? 13.050 -29.026 26.123 1.00 57.81 568 GLY A N 1
ATOM 4235 C CA . GLY A 1 568 ? 12.856 -30.134 25.186 1.00 57.81 568 GLY A CA 1
ATOM 4236 C C . GLY A 1 568 ? 13.385 -29.828 23.782 1.00 57.81 568 GLY A C 1
ATOM 4237 O O . GLY A 1 568 ? 13.956 -30.700 23.143 1.00 57.81 568 GLY A O 1
ATOM 4238 N N . ILE A 1 569 ? 13.287 -28.574 23.331 1.00 55.09 569 ILE A N 1
ATOM 4239 C CA . ILE A 1 569 ? 13.881 -28.102 22.068 1.00 55.09 569 ILE A CA 1
ATOM 4240 C C . ILE A 1 569 ? 15.412 -27.941 22.187 1.00 55.09 569 ILE A C 1
ATOM 4242 O O . ILE A 1 569 ? 16.127 -28.057 21.193 1.00 55.09 569 ILE A O 1
ATOM 4246 N N . ARG A 1 570 ? 15.954 -27.701 23.393 1.00 51.34 570 ARG A N 1
ATOM 4247 C CA . ARG A 1 570 ? 17.403 -27.522 23.642 1.00 51.34 570 ARG A CA 1
ATOM 4248 C C . ARG A 1 570 ? 18.201 -28.820 23.842 1.00 51.34 570 ARG A C 1
ATOM 4250 O O . ARG A 1 570 ? 19.415 -28.752 24.028 1.00 51.34 570 ARG A O 1
ATOM 4257 N N . LEU A 1 571 ? 17.583 -29.991 23.733 1.00 47.97 571 LEU A N 1
ATOM 4258 C CA . LEU A 1 571 ? 18.266 -31.284 23.623 1.00 47.97 571 LEU A CA 1
ATOM 4259 C C . LEU A 1 571 ? 17.769 -31.910 22.315 1.00 47.97 571 LEU A C 1
ATOM 4261 O O . LEU A 1 571 ? 16.589 -32.189 22.185 1.00 47.97 571 LEU A O 1
ATOM 4265 N N . LEU A 1 572 ? 18.590 -32.044 21.269 1.00 47.16 572 LEU A N 1
ATOM 4266 C CA . LEU A 1 572 ? 19.770 -32.912 21.239 1.00 47.16 572 LEU A CA 1
ATOM 4267 C C . LEU A 1 572 ? 20.976 -32.252 20.547 1.00 47.16 572 LEU A C 1
ATOM 4269 O O . LEU A 1 572 ? 21.189 -32.391 19.343 1.00 47.16 572 LEU A O 1
ATOM 4273 N N . ALA A 1 573 ? 21.848 -31.615 21.329 1.00 51.84 573 ALA A N 1
ATOM 4274 C CA . ALA A 1 573 ? 23.182 -31.205 20.872 1.00 51.84 573 ALA A CA 1
ATOM 4275 C C . ALA A 1 573 ? 24.173 -32.389 20.718 1.00 51.84 573 ALA A C 1
ATOM 4277 O O . ALA A 1 573 ? 25.352 -32.174 20.446 1.00 51.84 573 ALA A O 1
ATOM 4278 N N . ASN A 1 574 ? 23.721 -33.638 20.885 1.00 49.06 574 ASN A N 1
ATOM 4279 C CA . ASN A 1 574 ? 24.501 -34.862 20.658 1.00 49.06 574 ASN A CA 1
ATOM 4280 C C . ASN A 1 574 ? 23.924 -35.787 19.565 1.00 49.06 574 ASN A C 1
ATOM 4282 O O . ASN A 1 574 ? 24.462 -36.873 19.368 1.00 49.06 574 ASN A O 1
ATOM 4286 N N . GLY A 1 575 ? 22.894 -35.362 18.824 1.00 44.41 575 GLY A N 1
ATOM 4287 C CA . GLY A 1 575 ? 22.454 -36.055 17.608 1.00 44.41 575 GLY A CA 1
ATOM 4288 C C . GLY A 1 575 ? 21.849 -37.455 17.794 1.00 44.41 575 GLY A C 1
ATOM 4289 O O . GLY A 1 575 ? 22.088 -38.307 16.938 1.00 44.41 575 GLY A O 1
ATOM 4290 N N . THR A 1 576 ? 21.075 -37.703 18.861 1.00 42.91 576 THR A N 1
ATOM 4291 C CA . THR A 1 576 ? 20.219 -38.908 18.983 1.00 42.91 576 THR A CA 1
ATOM 4292 C C . THR A 1 576 ? 18.785 -38.586 19.322 1.00 42.91 576 THR A C 1
ATOM 4294 O O . THR A 1 576 ? 18.562 -38.286 20.514 1.00 42.91 576 THR A O 1
#

Foldseek 3Di:
DDDDDDDDDDDDDDDDDDPDPPDDDDDPLADLVQLQFFQPLPDLDLVSLVLLVVLCVVPAKDQQPDPDDDPPPDHGNQRSVPPSMSHVVSSVVSVVVVVLVPDVPVLQWFFDLVLVLLLVLLLQQLFACCLLKKKWWAWLLLHTQWIFHRVVQDAPLVQVLLLNLLQSQQQNQQSDPDFLVGRAGLQNLCQQQFDQDAPLQLQAFLADLPPSRHHLNFQEQHARTFFPPPPDPPGHGGPNHPVQPDLQDDQWADPPSSFFDPVTDGLPADVSQDQQDWAQDPVGNVDIAGQFHVLQGHHRNAGPCCLLVVNVRHTRSGHHSQAQKTFWGFLSGGTTIMGMARLPNRSGSCVLLQDDPDDLQHPPLGRQDPPHDPVSRSVSSLSSSQPLSSLSSNLSRCLSLQHAVQVVLGNQWRAADDQPVDPRDDTRGHDHRGHHYDDFDDDPNDTRASAAHDADPVGNDGRSVVSSVVSVVGDTGHQADNVRHGRDMPRSQQDPVRGGSDSPSRRDNDDDDSGPDHFDPFDFDADPPPRHGDADPVRHGDTDTQDPVNVVVVVVVVVVVVVVVVVVVVPDPPDD

pLDDT: mean 77.89, std 15.32, range [34.66, 98.31]

Radius of gyration: 29.29 Å; chains: 1; bounding box: 101×80×70 Å